Protein AF-0000000077902253 (afdb_homodimer)

Solvent-accessible surface area (backbone atoms only — not comparable to full-atom values): 32092 Å² total; per-residue (Å²): 114,58,27,34,33,48,29,25,23,52,36,40,54,42,47,52,27,43,75,71,74,54,65,62,51,59,62,57,64,92,60,26,66,28,50,55,33,36,57,68,27,35,41,45,30,43,27,40,21,25,55,42,64,90,81,60,78,57,87,83,65,44,51,45,60,49,32,41,37,20,48,37,50,52,52,51,50,37,67,73,37,63,76,51,28,37,68,36,82,42,38,68,36,54,55,52,29,53,74,68,67,18,24,26,38,31,39,24,35,35,23,45,45,39,39,69,73,36,68,38,38,47,53,50,44,42,73,75,36,41,41,32,36,14,54,18,34,80,47,70,52,64,25,24,28,10,11,51,41,82,89,48,71,74,65,59,68,68,22,66,57,16,67,80,50,25,60,35,76,52,25,53,54,46,52,54,52,27,57,74,72,29,27,34,48,23,51,32,37,30,2,55,30,22,46,52,47,46,65,71,66,50,91,62,52,39,32,27,34,47,30,39,38,22,88,66,4,62,25,37,66,26,38,44,68,67,51,40,34,53,38,34,75,49,64,18,40,34,6,46,36,52,42,20,58,45,43,26,68,50,95,42,60,90,68,26,52,23,45,42,60,47,48,26,52,41,51,51,49,44,31,72,63,37,33,66,67,22,33,28,31,2,48,33,42,56,67,55,78,80,78,44,71,64,65,35,52,45,43,53,66,55,39,53,52,28,29,44,73,70,66,46,47,73,69,53,48,46,29,28,30,25,50,30,47,49,54,50,45,51,71,51,70,114,58,25,34,31,51,29,25,24,52,37,41,54,42,49,51,28,43,76,70,74,54,66,61,51,58,62,59,61,95,60,26,65,28,51,53,33,35,58,68,28,35,41,44,30,41,27,40,21,26,56,42,66,91,81,59,77,57,86,87,66,43,51,45,59,50,33,39,35,21,48,37,49,52,51,51,49,37,66,72,36,63,76,52,27,38,67,38,82,43,38,65,37,53,55,51,29,52,73,68,68,18,26,25,38,30,39,25,34,36,22,44,46,38,38,69,73,36,67,37,38,47,54,50,43,41,73,75,34,39,41,33,36,14,53,18,35,81,47,68,52,64,26,22,27,8,12,51,42,82,89,48,71,74,70,55,72,68,22,64,57,16,67,80,49,25,60,35,75,53,26,54,55,48,52,54,50,28,55,74,72,28,29,34,48,24,51,35,37,30,2,56,30,22,46,50,48,46,65,74,65,49,90,61,52,37,30,26,34,48,30,37,39,20,88,66,4,61,26,37,65,27,38,45,70,68,52,39,34,51,37,34,74,51,64,17,39,33,7,45,36,54,42,20,56,45,43,26,68,50,95,42,60,90,67,27,51,24,43,41,60,48,50,26,51,43,49,51,48,44,31,71,62,36,32,68,67,23,34,28,30,2,46,33,42,56,68,55,76,81,78,46,70,62,67,34,52,46,43,52,64,56,40,53,51,27,29,43,71,70,67,45,48,73,68,51,49,45,28,27,29,25,50,28,47,50,52,51,44,51,70,52,70

Sequence (666 aa):
MKVFDLHCDTLSELRYAEKAGTPKSFAQNDLHIDLQKLKKGDYMLQCFAAFVNLGDKTPGADPLVTALEEIDVFKRIMEKYPEDIAPVYRPSDIRKNAAEGKISGMLTIEEGGCCKGSIGVLRRMYELGVRMMTLTWNHENELASPNVVPGGGHNIWPCAPNTETGLKEKGFEFLAEMERLHIIADVSHLSDKGFWDIVEHSTRPFAASHSNCRALAPHCRNLTDEMIRALANKGGLVGLNYCSGFLDNQPEEKLCRSTTALMAKHAAHFKQVGGIEIIGLGSDFDGIGGKLEMDDCSKLPLLADALRREGFTEDEVEAIFYRNARRFFEENLMKVFDLHCDTLSELRYAEKAGTPKSFAQNDLHIDLQKLKKGDYMLQCFAAFVNLGDKTPGADPLVTALEEIDVFKRIMEKYPEDIAPVYRPSDIRKNAAEGKISGMLTIEEGGCCKGSIGVLRRMYELGVRMMTLTWNHENELASPNVVPGGGHNIWPCAPNTETGLKEKGFEFLAEMERLHIIADVSHLSDKGFWDIVEHSTRPFAASHSNCRALAPHCRNLTDEMIRALANKGGLVGLNYCSGFLDNQPEEKLCRSTTALMAKHAAHFKQVGGIEIIGLGSDFDGIGGKLEMDDCSKLPLLADALRREGFTEDEVEAIFYRNARRFFEENL

InterPro domains:
  IPR008257 Peptidase M19 [PF01244] (1-331)
  IPR008257 Peptidase M19 [PS51365] (1-333)
  IPR008257 Peptidase M19 [PTHR10443] (2-331)
  IPR008257 Peptidase M19 [cd01301] (2-327)
  IPR032466 Metal-dependent hydrolase [SSF51556] (1-333)

Nearest PDB structures (foldseek):
  3ly0-assembly1_A  TM=8.873E-01  e=7.081E-28  Cereibacter sphaeroides 2.4.1
  3fdg-assembly1_A  TM=8.896E-01  e=1.299E-27  Cereibacter sphaeroides 2.4.1
  2rag-assembly1_A  TM=8.371E-01  e=1.553E-28  Caulobacter vibrioides CB15
  3fdg-assembly1_B  TM=8.701E-01  e=5.577E-27  Cereibacter sphaeroides 2.4.1
  3b40-assembly1_A  TM=8.472E-01  e=1.101E-23  Pseudomonas aeruginosa

Secondary structure (DSSP, 8-state):
--EEE--B-HHHHHHHHHHTT----SSS-SSS--HHHHHHTTEEEEEEEEE--TT--STT--HHHHHHHHHHHHHHHHHH-TTTEEE-SSHHHHHHHHHTTPEEEEEEEE-GGGGTT-HHHHHHHHHTTEEEEES-SSS--SSB-BSBPTTS----TTPPB--S--B-HHHHHHHHHHHHHTPEEE-TTB-HHHHHHHHHH-SS--EEEEE-BTTTS--TTSBPHHHHHHHHHTT-EEEEP--HHHH---SSGGG--B-HHHHHHHHHHHHHHH-GGGEEE---BTS--S-BSS-SGGGHHHHHHHHHHTT--HHHHHIIIIIHHHHHHHHH-/--EEE--B-HHHHHHHHHHTT----SSS-SSS--HHHHHHTTEEEEEEEEE--TT--STT--HHHHHHHHHHHHHHHHHH-TTTEEE-SSHHHHHHHHHTTPEEEEEEEE-GGGGTT-HHHHHHHHHTTEEEEES-SSS--SSB-BSBPTTS-S--TTPPB--S--B-HHHHHHHHHHHHHTPEEE-TTB-HHHHHHHHHH-SS--EEEEE-BTTTS--TTSBPHHHHHHHHHTT-EEEEP--HHHH---SSGGG--B-HHHHHHHHHHHHHHH-GGGEEE---BTS--S-BSS-SGGGHHHHHHHHHHTT--HHHHHIIIIIHHHHHHHHH-

Structure (mmCIF, N/CA/C/O backbone):
data_AF-0000000077902253-model_v1
#
loop_
_entity.id
_entity.type
_entity.pdbx_description
1 polymer 'Membrane dipeptidase (Peptidase family M19)'
#
loop_
_atom_site.group_PDB
_atom_site.id
_atom_site.type_symbol
_atom_site.label_atom_id
_atom_site.label_alt_id
_atom_site.label_comp_id
_atom_site.label_asym_id
_atom_site.label_entity_id
_atom_site.label_seq_id
_atom_site.pdbx_PDB_ins_code
_atom_site.Cartn_x
_atom_site.Cartn_y
_atom_site.Cartn_z
_atom_site.occupancy
_atom_site.B_iso_or_equiv
_atom_site.auth_seq_id
_atom_site.auth_comp_id
_atom_site.auth_asym_id
_atom_site.auth_atom_id
_atom_site.pdbx_PDB_model_num
ATOM 1 N N . MET A 1 1 ? 14.781 32.906 3.287 1 89.88 1 MET A N 1
ATOM 2 C CA . MET A 1 1 ? 14.703 32.156 4.527 1 89.88 1 MET A CA 1
ATOM 3 C C . MET A 1 1 ? 14.086 30.781 4.277 1 89.88 1 MET A C 1
ATOM 5 O O . MET A 1 1 ? 13.016 30.672 3.672 1 89.88 1 MET A O 1
ATOM 9 N N . LYS A 1 2 ? 14.766 29.719 4.742 1 96.62 2 LYS A N 1
ATOM 10 C CA . LYS A 1 2 ? 14.305 28.359 4.496 1 96.62 2 LYS A CA 1
ATOM 11 C C . LYS A 1 2 ? 13.008 28.078 5.258 1 96.62 2 LYS A C 1
ATOM 13 O O . LYS A 1 2 ? 12.781 28.641 6.332 1 96.62 2 LYS A O 1
ATOM 18 N N . VAL A 1 3 ? 12.234 27.25 4.645 1 98.62 3 VAL A N 1
ATOM 19 C CA . VAL A 1 3 ? 10.914 27 5.223 1 98.62 3 VAL A CA 1
ATOM 20 C C . VAL A 1 3 ? 10.695 25.5 5.367 1 98.62 3 VAL A C 1
ATOM 22 O O . VAL A 1 3 ? 10.969 24.734 4.438 1 98.62 3 VAL A O 1
ATOM 25 N N . PHE A 1 4 ? 10.289 25.047 6.562 1 98.81 4 PHE A N 1
ATOM 26 C CA . PHE A 1 4 ? 9.672 23.75 6.805 1 98.81 4 PHE A CA 1
ATOM 27 C C . PHE A 1 4 ? 8.18 23.906 7.09 1 98.81 4 PHE A C 1
ATOM 29 O O . PHE A 1 4 ? 7.793 24.672 7.969 1 98.81 4 PHE A O 1
ATOM 36 N N . ASP A 1 5 ? 7.352 23.328 6.305 1 98.88 5 ASP A N 1
ATOM 37 C CA . ASP A 1 5 ? 5.906 23.375 6.508 1 98.88 5 ASP A CA 1
ATOM 38 C C . ASP A 1 5 ? 5.352 21.984 6.809 1 98.88 5 ASP A C 1
ATOM 40 O O . ASP A 1 5 ? 5.438 21.078 5.977 1 98.88 5 ASP A O 1
ATOM 44 N N . LEU A 1 6 ? 4.66 21.828 7.93 1 98.94 6 LEU A N 1
ATOM 45 C CA . LEU A 1 6 ? 4.348 20.516 8.492 1 98.94 6 LEU A CA 1
ATOM 46 C C . LEU A 1 6 ? 3.059 19.969 7.902 1 98.94 6 LEU A C 1
ATOM 48 O O . LEU A 1 6 ? 2.699 18.812 8.148 1 98.94 6 LEU A O 1
ATOM 52 N N . HIS A 1 7 ? 2.361 20.812 7.066 1 98.94 7 HIS A N 1
ATOM 53 C CA . HIS A 1 7 ? 1.093 20.234 6.633 1 98.94 7 HIS A CA 1
ATOM 54 C C . HIS A 1 7 ? 0.529 20.984 5.434 1 98.94 7 HIS A C 1
ATOM 56 O O . HIS A 1 7 ? 0.522 22.219 5.414 1 98.94 7 HIS A O 1
ATOM 62 N N . CYS A 1 8 ? 0.117 20.297 4.508 1 98.88 8 CYS A N 1
ATOM 63 C CA . CYS A 1 8 ? -0.744 20.797 3.443 1 98.88 8 CYS A CA 1
ATOM 64 C C . CYS A 1 8 ? -1.639 19.688 2.895 1 98.88 8 CYS A C 1
ATOM 66 O O . CYS A 1 8 ? -1.392 18.516 3.137 1 98.88 8 CYS A O 1
ATOM 68 N N . ASP A 1 9 ? -2.646 20.094 2.207 1 98.88 9 ASP A N 1
ATOM 69 C CA . ASP A 1 9 ? -3.592 19.141 1.639 1 98.88 9 ASP A CA 1
ATOM 70 C C . ASP A 1 9 ? -3.568 19.188 0.112 1 98.88 9 ASP A C 1
ATOM 72 O O . ASP A 1 9 ? -4.605 19.016 -0.534 1 98.88 9 ASP A O 1
ATOM 76 N N . THR A 1 10 ? -2.451 19.438 -0.455 1 98.94 10 THR A N 1
ATOM 77 C CA . THR A 1 10 ? -2.303 19.609 -1.895 1 98.94 10 THR A CA 1
ATOM 78 C C . THR A 1 10 ? -2.57 18.297 -2.633 1 98.94 10 THR A C 1
ATOM 80 O O . THR A 1 10 ? -3.16 18.297 -3.715 1 98.94 10 THR A O 1
ATOM 83 N N . LEU A 1 11 ? -2.201 17.141 -2.109 1 98.94 11 LEU A N 1
ATOM 84 C CA . LEU A 1 11 ? -2.371 15.859 -2.775 1 98.94 11 LEU A CA 1
ATOM 85 C C . LEU A 1 11 ? -3.848 15.562 -3.025 1 98.94 11 LEU A C 1
ATOM 87 O O . LEU A 1 11 ? -4.215 15.086 -4.102 1 98.94 11 LEU A O 1
ATOM 91 N N . SER A 1 12 ? -4.691 15.859 -2.014 1 98.81 12 SER A N 1
ATOM 92 C CA . SER A 1 12 ? -6.117 15.594 -2.17 1 98.81 12 SER A CA 1
ATOM 93 C C . SER A 1 12 ? -6.734 16.484 -3.246 1 98.81 12 SER A C 1
ATOM 95 O O . SER A 1 12 ? -7.566 16.031 -4.031 1 98.81 12 SER A O 1
ATOM 97 N N . GLU A 1 13 ? -6.281 17.766 -3.285 1 98.75 13 GLU A N 1
ATOM 98 C CA . GLU A 1 13 ? -6.793 18.672 -4.305 1 98.75 13 GLU A CA 1
ATOM 99 C C . GLU A 1 13 ? -6.414 18.203 -5.707 1 98.75 13 GLU A C 1
ATOM 101 O O . GLU A 1 13 ? -7.227 18.281 -6.633 1 98.75 13 GLU A O 1
ATOM 106 N N . LEU A 1 14 ? -5.191 17.75 -5.844 1 98.88 14 LEU A N 1
ATOM 107 C CA . LEU A 1 14 ? -4.754 17.219 -7.133 1 98.88 14 LEU A CA 1
ATOM 108 C C . LEU A 1 14 ? -5.539 15.961 -7.5 1 98.88 14 LEU A C 1
ATOM 110 O O . LEU A 1 14 ? -5.941 15.797 -8.656 1 98.88 14 LEU A O 1
ATOM 114 N N . ARG A 1 15 ? -5.777 15.07 -6.57 1 98.62 15 ARG A N 1
ATOM 115 C CA . ARG A 1 15 ? -6.559 13.859 -6.812 1 98.62 15 ARG A CA 1
ATOM 116 C C . ARG A 1 15 ? -7.988 14.203 -7.219 1 98.62 15 ARG A C 1
ATOM 118 O O . ARG A 1 15 ? -8.531 13.617 -8.156 1 98.62 15 ARG A O 1
ATOM 125 N N . TYR A 1 16 ? -8.641 15.211 -6.5 1 97.88 16 TYR A N 1
ATOM 126 C CA . TYR A 1 16 ? -9.992 15.641 -6.844 1 97.88 16 TYR A CA 1
ATOM 127 C C . TYR A 1 16 ? -10.055 16.125 -8.289 1 97.88 16 TYR A C 1
ATOM 129 O O . TYR A 1 16 ? -10.984 15.781 -9.023 1 97.88 16 TYR A O 1
ATOM 137 N N . ALA A 1 17 ? -9.094 16.922 -8.641 1 98.44 17 ALA A N 1
ATOM 138 C CA . ALA A 1 17 ? -9.062 17.453 -10 1 98.44 17 ALA A CA 1
ATOM 139 C C . ALA A 1 17 ? -8.953 16.344 -11.039 1 98.44 17 ALA A C 1
ATOM 141 O O . ALA A 1 17 ? -9.641 16.375 -12.062 1 98.44 17 ALA A O 1
ATOM 142 N N . GLU A 1 18 ? -8.117 15.367 -10.797 1 97.62 18 GLU A N 1
ATOM 143 C CA . GLU A 1 18 ? -7.965 14.227 -11.695 1 97.62 18 GLU A CA 1
ATOM 144 C C . GLU A 1 18 ? -9.273 13.453 -11.836 1 97.62 18 GLU A C 1
ATOM 146 O O . GLU A 1 18 ? -9.68 13.109 -12.945 1 97.62 18 GLU A O 1
ATOM 151 N N . LYS A 1 19 ? -9.875 13.188 -10.734 1 95.75 19 LYS A N 1
ATOM 152 C CA . LYS A 1 19 ? -11.117 12.414 -10.719 1 95.75 19 LYS A CA 1
ATOM 153 C C . LYS A 1 19 ? -12.234 13.164 -11.445 1 95.75 19 LYS A C 1
ATOM 155 O O . LYS A 1 19 ? -13.109 12.539 -12.047 1 95.75 19 LYS A O 1
ATOM 160 N N . ALA A 1 20 ? -12.141 14.477 -11.422 1 96.38 20 ALA A N 1
ATOM 161 C CA . ALA A 1 20 ? -13.148 15.312 -12.062 1 96.38 20 ALA A CA 1
ATOM 162 C C . ALA A 1 20 ? -12.883 15.438 -13.562 1 96.38 20 ALA A C 1
ATOM 164 O O . ALA A 1 20 ? -13.68 16.031 -14.289 1 96.38 20 ALA A O 1
ATOM 165 N N . GLY A 1 21 ? -11.742 14.953 -14.062 1 96.75 21 GLY A N 1
ATOM 166 C CA . GLY A 1 21 ? -11.406 15.016 -15.477 1 96.75 21 GLY A CA 1
ATOM 167 C C . GLY A 1 21 ? -10.695 16.297 -15.875 1 96.75 21 GLY A C 1
ATOM 168 O O . GLY A 1 21 ? -10.57 16.609 -17.062 1 96.75 21 GLY A O 1
ATOM 169 N N . THR A 1 22 ? -10.273 17.062 -14.82 1 97.44 22 THR A N 1
ATOM 170 C CA . THR A 1 22 ? -9.555 18.312 -15.055 1 97.44 22 THR A CA 1
ATOM 171 C C . THR A 1 22 ? -8.25 18.344 -14.266 1 97.44 22 THR A C 1
ATOM 173 O O . THR A 1 22 ? -8.062 19.203 -13.398 1 97.44 22 THR A O 1
ATOM 176 N N . PRO A 1 23 ? -7.391 17.469 -14.633 1 97.19 23 PRO A N 1
ATOM 177 C CA . PRO A 1 23 ? -6.148 17.344 -13.859 1 97.19 23 PRO A CA 1
ATOM 178 C C . PRO A 1 23 ? -5.355 18.656 -13.812 1 97.19 23 PRO A C 1
ATOM 180 O O . PRO A 1 23 ? -5.32 19.391 -14.797 1 97.19 23 PRO A O 1
ATOM 183 N N . LYS A 1 24 ? -4.707 18.938 -12.633 1 98 24 LYS A N 1
ATOM 184 C CA . LYS A 1 24 ? -3.83 20.078 -12.406 1 98 24 LYS A CA 1
ATOM 185 C C . LYS A 1 24 ? -2.365 19.656 -12.383 1 98 24 LYS A C 1
ATOM 187 O O . LYS A 1 24 ? -2.031 18.578 -11.859 1 98 24 LYS A O 1
ATOM 192 N N . SER A 1 25 ? -1.57 20.516 -12.969 1 98.25 25 SER A N 1
ATOM 193 C CA . SER A 1 25 ? -0.135 20.25 -12.906 1 98.25 25 SER A CA 1
ATOM 194 C C . SER A 1 25 ? 0.454 20.703 -11.578 1 98.25 25 SER A C 1
ATOM 196 O O . SER A 1 25 ? 0.092 21.766 -11.062 1 98.25 25 SER A O 1
ATOM 198 N N . PHE A 1 26 ? 1.355 19.891 -11.023 1 98.81 26 PHE A N 1
ATOM 199 C CA . PHE A 1 26 ? 2.035 20.281 -9.797 1 98.81 26 PHE A CA 1
ATOM 200 C C . PHE A 1 26 ? 3.051 21.391 -10.07 1 98.81 26 PHE A C 1
ATOM 202 O O . PHE A 1 26 ? 3.408 22.156 -9.164 1 98.81 26 PHE A O 1
ATOM 209 N N . ALA A 1 27 ? 3.549 21.5 -11.258 1 98.69 27 ALA A N 1
ATOM 210 C CA . ALA A 1 27 ? 4.52 22.531 -11.617 1 98.69 27 ALA A CA 1
ATOM 211 C C . ALA A 1 27 ? 3.947 23.938 -11.383 1 98.69 27 ALA A C 1
ATOM 213 O O . ALA A 1 27 ? 4.629 24.812 -10.852 1 98.69 27 ALA A O 1
ATOM 214 N N . GLN A 1 28 ? 2.777 24.078 -11.883 1 98.38 28 GLN A N 1
ATOM 215 C CA . GLN A 1 28 ? 2.027 25.328 -11.734 1 98.38 28 GLN A CA 1
ATOM 216 C C . GLN A 1 28 ? 0.524 25.062 -11.727 1 98.38 28 GLN A C 1
ATOM 218 O O . GLN A 1 28 ? 0.019 24.281 -12.547 1 98.38 28 GLN A O 1
ATOM 223 N N . ASN A 1 29 ? -0.15 25.625 -10.812 1 98.56 29 ASN A N 1
ATOM 224 C CA . ASN A 1 29 ? -1.595 25.453 -10.695 1 98.56 29 ASN A CA 1
ATOM 225 C C . ASN A 1 29 ? -2.24 26.625 -9.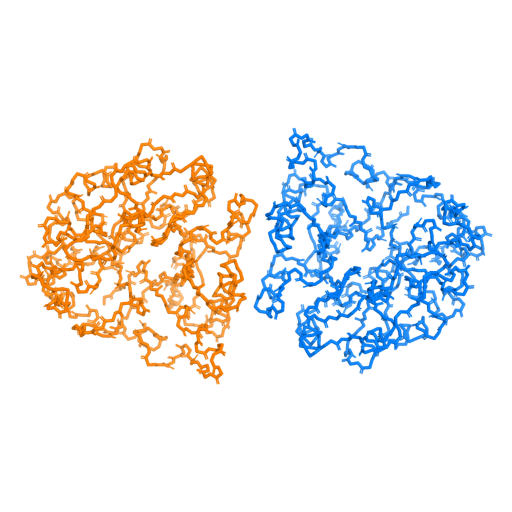953 1 98.56 29 ASN A C 1
ATOM 227 O O . ASN A 1 29 ? -1.601 27.656 -9.727 1 98.56 29 ASN A O 1
ATOM 231 N N . ASP A 1 30 ? -3.6 26.516 -9.57 1 98.06 30 ASP A N 1
ATOM 232 C CA . ASP A 1 30 ? -4.34 27.578 -8.922 1 98.06 30 ASP A CA 1
ATOM 233 C C . ASP A 1 30 ? -4.535 27.297 -7.434 1 98.06 30 ASP A C 1
ATOM 235 O O . ASP A 1 30 ? -5.414 27.875 -6.793 1 98.06 30 ASP A O 1
ATOM 239 N N . LEU A 1 31 ? -3.748 26.359 -6.918 1 98.62 31 LEU A N 1
ATOM 240 C CA . LEU A 1 31 ? -3.803 26.016 -5.5 1 98.62 31 LEU A CA 1
ATOM 241 C C . LEU A 1 31 ? -2.844 26.875 -4.695 1 98.62 31 LEU A C 1
ATOM 243 O O . LEU A 1 31 ? -2.189 27.766 -5.246 1 98.62 31 LEU A O 1
ATOM 247 N N . HIS A 1 32 ? -2.805 26.672 -3.363 1 98.81 32 HIS A N 1
ATOM 248 C CA . HIS A 1 32 ? -1.88 27.391 -2.504 1 98.81 32 HIS A CA 1
ATOM 249 C C . HIS A 1 32 ? -0.442 26.938 -2.73 1 98.81 32 HIS A C 1
ATOM 251 O O . HIS A 1 32 ? 0.499 27.703 -2.512 1 98.81 32 HIS A O 1
ATOM 257 N N . ILE A 1 33 ? -0.297 25.703 -3.154 1 98.81 33 ILE A N 1
ATOM 258 C CA . ILE A 1 33 ? 1.032 25.109 -3.295 1 98.81 33 ILE A CA 1
ATOM 259 C C . ILE A 1 33 ? 1.198 24.547 -4.699 1 98.81 33 ILE A C 1
ATOM 261 O O . ILE A 1 33 ? 0.302 23.859 -5.211 1 98.81 33 ILE A O 1
ATOM 265 N N . ASP A 1 34 ? 2.205 24.844 -5.352 1 98.81 34 ASP A N 1
ATOM 266 C CA . ASP A 1 34 ? 2.783 24.156 -6.504 1 98.81 34 ASP A CA 1
ATOM 267 C C . ASP A 1 34 ? 4.305 24.266 -6.5 1 98.81 34 ASP A C 1
ATOM 269 O O . ASP A 1 34 ? 4.891 24.812 -5.566 1 98.81 34 ASP A O 1
ATOM 273 N N . LEU A 1 35 ? 4.938 23.672 -7.41 1 98.88 35 LEU A N 1
ATOM 274 C CA . LEU A 1 35 ? 6.395 23.578 -7.395 1 98.88 35 LEU A CA 1
ATOM 275 C C . LEU A 1 35 ? 7.023 24.969 -7.516 1 98.88 35 LEU A C 1
ATOM 277 O O . LEU A 1 35 ? 7.977 25.281 -6.801 1 98.88 35 LEU A O 1
ATOM 281 N N . GLN A 1 36 ? 6.508 25.797 -8.391 1 98.69 36 GLN A N 1
ATOM 282 C CA . GLN A 1 36 ? 7.031 27.156 -8.586 1 98.69 36 GLN A CA 1
ATOM 283 C C . GLN A 1 36 ? 6.879 27.984 -7.32 1 98.69 36 GLN A C 1
ATOM 285 O O . GLN A 1 36 ? 7.797 28.719 -6.938 1 98.69 36 GLN A O 1
ATOM 290 N N . LYS A 1 37 ? 5.758 27.906 -6.719 1 98.81 37 LYS A N 1
ATOM 291 C CA . LYS A 1 37 ? 5.496 28.656 -5.492 1 98.81 37 LYS A CA 1
ATOM 292 C C . LYS A 1 37 ? 6.383 28.172 -4.352 1 98.81 37 LYS A C 1
ATOM 294 O O . LYS A 1 37 ? 6.855 28.969 -3.543 1 98.81 37 LYS A O 1
ATOM 299 N N . LEU A 1 38 ? 6.609 26.859 -4.242 1 98.88 38 LEU A N 1
ATOM 300 C CA . LEU A 1 38 ? 7.512 26.312 -3.234 1 98.88 38 LEU A CA 1
ATOM 301 C C . LEU A 1 38 ? 8.914 26.875 -3.398 1 98.88 38 LEU A C 1
ATOM 303 O O . LEU A 1 38 ? 9.555 27.266 -2.414 1 98.88 38 LEU A O 1
ATOM 307 N N . LYS A 1 3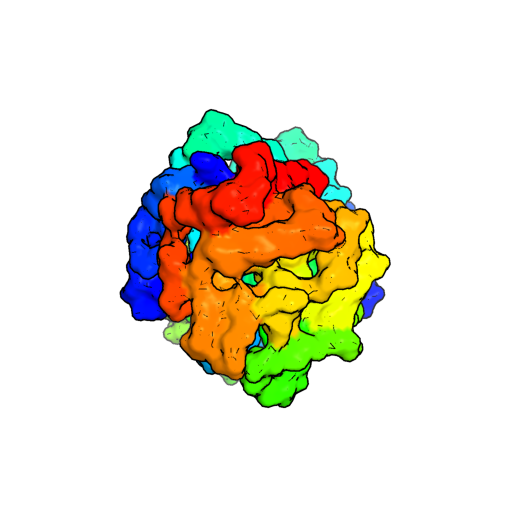9 ? 9.359 26.906 -4.633 1 98.5 39 LYS A N 1
ATOM 308 C CA . LYS A 1 39 ? 10.68 27.453 -4.918 1 98.5 39 LYS A CA 1
ATOM 309 C C . LYS A 1 39 ? 10.75 28.938 -4.566 1 98.5 39 LYS A C 1
ATOM 311 O O . LYS A 1 39 ? 11.695 29.375 -3.908 1 98.5 39 LYS A O 1
ATOM 316 N N . LYS A 1 40 ? 9.727 29.641 -4.992 1 98.06 40 LYS A N 1
ATOM 317 C CA . LYS A 1 40 ? 9.672 31.062 -4.719 1 98.06 40 LYS A CA 1
ATOM 318 C C . LYS A 1 40 ? 9.641 31.344 -3.217 1 98.06 40 LYS A C 1
ATOM 320 O O . LYS A 1 40 ? 10.211 32.344 -2.752 1 98.06 40 LYS A O 1
ATOM 325 N N . GLY A 1 41 ? 9.039 30.484 -2.492 1 97.88 41 GLY A N 1
ATOM 326 C CA . GLY A 1 41 ? 8.922 30.625 -1.051 1 97.88 41 GLY A CA 1
ATOM 327 C C . GLY A 1 41 ? 10.125 30.109 -0.297 1 97.88 41 GLY A C 1
ATOM 328 O O . GLY A 1 41 ? 10.164 30.156 0.935 1 97.88 41 GLY A O 1
ATOM 329 N N . ASP A 1 42 ? 11.078 29.547 -0.988 1 97.88 42 ASP A N 1
ATOM 330 C CA . ASP A 1 42 ? 12.344 29.047 -0.458 1 97.88 42 ASP A CA 1
ATOM 331 C C . ASP A 1 42 ? 12.117 27.859 0.482 1 97.88 42 ASP A C 1
ATOM 333 O O . ASP A 1 42 ? 12.75 27.766 1.53 1 97.88 42 ASP A O 1
ATOM 337 N N . TYR A 1 43 ? 11.195 27.016 0.132 1 98.69 43 TYR A N 1
ATOM 338 C CA . TYR A 1 43 ? 10.898 25.828 0.928 1 98.69 43 TYR A CA 1
ATOM 339 C C . TYR A 1 43 ? 12.062 24.844 0.912 1 98.69 43 TYR A C 1
ATOM 341 O O . TYR A 1 43 ? 12.641 24.578 -0.143 1 98.69 43 TYR A O 1
ATOM 349 N N . MET A 1 44 ? 12.398 24.391 2.076 1 98.62 44 MET A N 1
ATOM 350 C CA . MET A 1 44 ? 13.344 23.297 2.217 1 98.62 44 MET A CA 1
ATOM 351 C C . MET A 1 44 ? 12.617 21.969 2.391 1 98.62 44 MET A C 1
ATOM 353 O O . MET A 1 44 ? 13.125 20.922 1.983 1 98.62 44 MET A O 1
ATOM 357 N N . LEU A 1 45 ? 11.445 21.984 3.037 1 98.88 45 LEU A N 1
ATOM 358 C CA . LEU A 1 45 ? 10.664 20.766 3.242 1 98.88 45 LEU A CA 1
ATOM 359 C C . LEU A 1 45 ? 9.18 21.078 3.316 1 98.88 45 LEU A C 1
ATOM 361 O O . LEU A 1 45 ? 8.773 22.047 3.979 1 98.88 45 LEU A O 1
ATOM 365 N N . GLN A 1 46 ? 8.375 20.359 2.635 1 98.94 46 GLN A N 1
ATOM 366 C CA . GLN A 1 46 ? 6.918 20.391 2.721 1 98.94 46 GLN A CA 1
ATOM 367 C C . GLN A 1 46 ? 6.371 19 3.086 1 98.94 46 GLN A C 1
ATOM 369 O O . GLN A 1 46 ? 6.668 18.016 2.412 1 98.94 46 GLN A O 1
ATOM 374 N N . CYS A 1 47 ? 5.629 18.891 4.215 1 98.94 47 CYS A N 1
ATOM 375 C CA . CYS A 1 47 ? 4.855 17.688 4.508 1 98.94 47 CYS A CA 1
ATOM 376 C C . CYS A 1 47 ? 3.557 17.672 3.711 1 98.94 47 CYS A C 1
ATOM 378 O O . CYS A 1 47 ? 2.73 18.578 3.838 1 98.94 47 CYS A O 1
ATOM 380 N N . PHE A 1 48 ? 3.416 16.688 2.873 1 99 48 PHE A N 1
ATOM 381 C CA . PHE A 1 48 ? 2.211 16.484 2.078 1 99 48 PHE A CA 1
ATOM 382 C C . PHE A 1 48 ? 1.306 15.445 2.725 1 99 48 PHE A C 1
ATOM 384 O O . PHE A 1 48 ? 1.664 14.273 2.807 1 99 48 PHE A O 1
ATOM 391 N N . ALA A 1 49 ? 0.118 15.883 3.111 1 98.94 49 ALA A N 1
ATOM 392 C CA . ALA A 1 49 ? -0.807 14.945 3.754 1 98.94 49 ALA A CA 1
ATOM 393 C C . ALA A 1 49 ? -1.672 14.234 2.719 1 98.94 49 ALA A C 1
ATOM 395 O O . ALA A 1 49 ? -2.277 14.875 1.856 1 98.94 49 ALA A O 1
ATOM 396 N N . ALA A 1 50 ? -1.678 12.922 2.732 1 98.94 50 ALA A N 1
ATOM 397 C CA . ALA A 1 50 ? -2.82 12.211 2.166 1 98.94 50 ALA A CA 1
ATOM 398 C C . ALA A 1 50 ? -4.055 12.367 3.051 1 98.94 50 ALA A C 1
ATOM 400 O O . ALA A 1 50 ? -4.16 11.719 4.098 1 98.94 50 ALA A O 1
ATOM 401 N N . PHE A 1 51 ? -4.949 13.188 2.588 1 98.88 51 PHE A N 1
ATOM 402 C CA . PHE A 1 51 ? -6.109 13.578 3.381 1 98.88 51 PHE A CA 1
ATOM 403 C C . PHE A 1 51 ? -7.305 12.688 3.064 1 98.88 51 PHE A C 1
ATOM 405 O O . PHE A 1 51 ? -7.695 12.547 1.903 1 98.88 51 PHE A O 1
ATOM 412 N N . VAL A 1 52 ? -7.891 12.117 4.125 1 98.69 52 VAL A N 1
ATOM 413 C CA . VAL A 1 52 ? -9.039 11.234 3.969 1 98.69 52 VAL A CA 1
ATOM 414 C C . VAL A 1 52 ? -10.211 11.75 4.805 1 98.69 52 VAL A C 1
ATOM 416 O O . VAL A 1 52 ? -10.047 12.039 5.992 1 98.69 52 VAL A O 1
ATOM 419 N N . ASN A 1 53 ? -11.344 11.969 4.227 1 98.06 53 ASN A N 1
ATOM 420 C CA . ASN A 1 53 ? -12.594 12.328 4.887 1 98.06 53 ASN A CA 1
ATOM 421 C C . ASN A 1 53 ? -13.516 11.125 5.039 1 98.06 53 ASN A C 1
ATOM 423 O O . ASN A 1 53 ? -14.141 10.688 4.074 1 98.06 53 ASN A O 1
ATOM 427 N N . LEU A 1 54 ? -13.688 10.594 6.223 1 97.12 54 LEU A N 1
ATOM 428 C CA . LEU A 1 54 ? -14.523 9.422 6.453 1 97.12 54 LEU A CA 1
ATOM 429 C C . LEU A 1 54 ? -16 9.758 6.254 1 97.12 54 LEU A C 1
ATOM 431 O O . LEU A 1 54 ? -16.828 8.859 6.141 1 97.12 54 LEU A O 1
ATOM 435 N N . GLY A 1 55 ? -16.328 11.055 6.223 1 95.19 55 GLY A N 1
ATOM 436 C CA . GLY A 1 55 ? -17.703 11.492 5.98 1 95.19 55 GLY A CA 1
ATOM 437 C C . GLY A 1 55 ? -18.016 11.672 4.508 1 95.19 55 GLY A C 1
ATOM 438 O O . GLY A 1 55 ? -19.078 12.18 4.156 1 95.19 55 GLY A O 1
ATOM 439 N N . ASP A 1 56 ? -17.031 11.305 3.615 1 95.5 56 ASP A N 1
ATOM 440 C CA . ASP A 1 56 ? -17.266 11.414 2.178 1 95.5 56 ASP A CA 1
ATOM 441 C C . ASP A 1 56 ? -18.469 10.578 1.748 1 95.5 56 ASP A C 1
ATOM 443 O O . ASP A 1 56 ? -18.484 9.359 1.937 1 95.5 56 ASP A O 1
ATOM 447 N N . LYS A 1 57 ? -19.422 11.141 1.14 1 93.31 57 LYS A N 1
ATOM 448 C CA . LYS A 1 57 ? -20.672 10.477 0.792 1 93.31 57 LYS A CA 1
ATOM 449 C C . LYS A 1 57 ? -20.672 10.031 -0.669 1 93.31 57 LYS A C 1
ATOM 451 O O . LYS A 1 57 ? -21.656 9.469 -1.153 1 93.31 57 LYS A O 1
ATOM 456 N N . THR A 1 58 ? -19.578 10.359 -1.377 1 93.5 58 THR A N 1
ATOM 457 C CA . THR A 1 58 ? -19.484 9.906 -2.76 1 93.5 58 THR A CA 1
ATOM 458 C C . THR A 1 58 ? -19.641 8.391 -2.844 1 93.5 58 THR A C 1
ATOM 460 O O . THR A 1 58 ? -19 7.648 -2.1 1 93.5 58 THR A O 1
ATOM 463 N N . PRO A 1 59 ? -20.578 7.953 -3.707 1 91.62 59 PRO A N 1
ATOM 464 C CA . PRO A 1 59 ? -20.75 6.504 -3.85 1 91.62 59 PRO A CA 1
ATOM 465 C C . PRO A 1 59 ? -19.453 5.785 -4.199 1 91.62 59 PRO A C 1
ATOM 467 O O . PRO A 1 59 ? -18.734 6.211 -5.102 1 91.62 59 PRO A O 1
ATOM 470 N N . GLY A 1 60 ? -19.172 4.785 -3.447 1 90 60 GLY A N 1
ATOM 471 C CA . GLY A 1 60 ? -18 3.982 -3.732 1 90 60 GLY A CA 1
ATOM 472 C C . GLY A 1 60 ? -16.734 4.512 -3.07 1 90 60 GLY A C 1
ATOM 473 O O . GLY A 1 60 ? -15.656 3.941 -3.236 1 90 60 GLY A O 1
ATOM 474 N N . ALA A 1 61 ? -16.953 5.641 -2.381 1 94 61 ALA A N 1
ATOM 475 C CA . ALA A 1 61 ? -15.797 6.188 -1.675 1 94 61 ALA A CA 1
ATOM 476 C C . ALA A 1 61 ? -15.219 5.164 -0.697 1 94 61 ALA A C 1
ATOM 478 O O . ALA A 1 61 ? -15.969 4.508 0.032 1 94 61 ALA A O 1
ATOM 479 N N . ASP A 1 62 ? -13.977 4.922 -0.763 1 97.81 62 ASP A N 1
ATOM 480 C CA . ASP A 1 62 ? -13.219 4.035 0.116 1 97.81 62 ASP A CA 1
ATOM 481 C C . ASP A 1 62 ? -12 4.742 0.7 1 97.81 62 ASP A C 1
ATOM 483 O O . ASP A 1 62 ? -11.094 5.137 -0.037 1 97.81 62 ASP A O 1
ATOM 487 N N . PRO A 1 63 ? -11.969 4.883 2.043 1 98.56 63 PRO A N 1
ATOM 488 C CA . PRO A 1 63 ? -10.906 5.676 2.668 1 98.56 63 PRO A CA 1
ATOM 489 C C . PRO A 1 63 ? -9.508 5.141 2.363 1 98.56 63 PRO A C 1
ATOM 491 O O . PRO A 1 63 ? -8.562 5.918 2.229 1 98.56 63 PRO A O 1
ATOM 494 N N . LEU A 1 64 ? -9.391 3.846 2.291 1 98.88 64 LEU A N 1
ATOM 495 C CA . LEU A 1 64 ? -8.086 3.264 2.014 1 98.88 64 LEU A CA 1
ATOM 496 C C . LEU A 1 64 ? -7.676 3.502 0.562 1 98.88 64 LEU A C 1
ATOM 498 O O . LEU A 1 64 ? -6.523 3.828 0.282 1 98.88 64 LEU A O 1
ATOM 502 N N . VAL A 1 65 ? -8.586 3.34 -0.413 1 98.81 65 VAL A N 1
ATOM 503 C CA . VAL A 1 65 ? -8.312 3.645 -1.813 1 98.81 65 VAL A CA 1
ATOM 504 C C . VAL A 1 65 ? -7.918 5.113 -1.956 1 98.81 65 VAL A C 1
ATOM 506 O O . VAL A 1 65 ? -6.953 5.438 -2.652 1 98.81 65 VAL A O 1
ATOM 509 N N . THR A 1 66 ? -8.648 5.969 -1.246 1 98.88 66 THR A N 1
ATOM 510 C CA . THR A 1 66 ? -8.375 7.398 -1.285 1 98.88 66 THR A CA 1
ATOM 511 C C . THR A 1 66 ? -6.941 7.691 -0.848 1 98.88 66 THR A C 1
ATOM 513 O O . THR A 1 66 ? -6.203 8.391 -1.545 1 98.88 66 THR A O 1
ATOM 516 N N . ALA A 1 67 ? -6.547 7.141 0.274 1 98.94 67 ALA A N 1
ATOM 517 C CA . ALA A 1 67 ? -5.199 7.359 0.787 1 98.94 67 ALA A CA 1
ATOM 518 C C . ALA A 1 67 ? -4.148 6.867 -0.207 1 98.94 67 ALA A C 1
ATOM 520 O O . ALA A 1 67 ? -3.191 7.586 -0.512 1 98.94 67 ALA A O 1
ATOM 521 N N . LEU A 1 68 ? -4.355 5.695 -0.75 1 98.94 68 LEU A N 1
ATOM 522 C CA . LEU A 1 68 ? -3.375 5.098 -1.648 1 98.94 68 LEU A CA 1
ATOM 523 C C . LEU A 1 68 ? -3.299 5.871 -2.961 1 98.94 68 LEU A C 1
ATOM 525 O O . LEU A 1 68 ? -2.227 5.973 -3.564 1 98.94 68 LEU A O 1
ATOM 529 N N . GLU A 1 69 ? -4.414 6.379 -3.441 1 98.94 69 GLU A N 1
ATOM 530 C CA . GLU A 1 69 ? -4.398 7.188 -4.656 1 98.94 69 GLU A CA 1
ATOM 531 C C . GLU A 1 69 ? -3.66 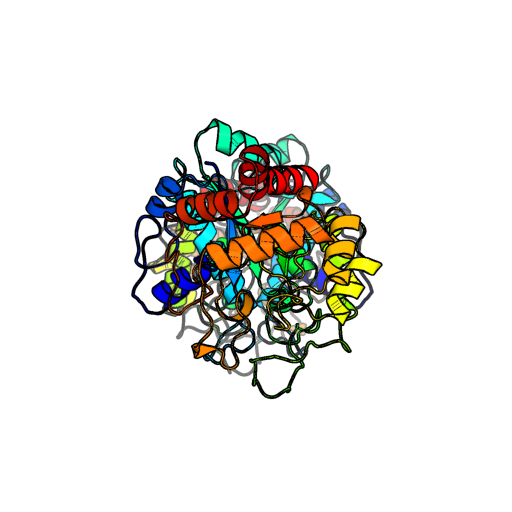8.508 -4.434 1 98.94 69 GLU A C 1
ATOM 533 O O . GLU A 1 69 ? -2.975 9 -5.332 1 98.94 69 GLU A O 1
ATOM 538 N N . GLU A 1 70 ? -3.795 9.062 -3.242 1 98.94 70 GLU A N 1
ATOM 539 C CA . GLU A 1 70 ? -3.068 10.297 -2.943 1 98.94 70 GLU A CA 1
ATOM 540 C C . GLU A 1 70 ? -1.578 10.023 -2.756 1 98.94 70 GLU A C 1
ATOM 542 O O . GLU A 1 70 ? -0.739 10.836 -3.15 1 98.94 70 GLU A O 1
ATOM 547 N N . ILE A 1 71 ? -1.238 8.922 -2.178 1 98.94 71 ILE A N 1
ATOM 548 C CA . ILE A 1 71 ? 0.156 8.492 -2.123 1 98.94 71 ILE A CA 1
ATOM 549 C C . ILE A 1 71 ? 0.703 8.328 -3.539 1 98.94 71 ILE A C 1
ATOM 551 O O . ILE A 1 71 ? 1.838 8.727 -3.82 1 98.94 71 ILE A O 1
ATOM 555 N N . ASP A 1 72 ? -0.125 7.789 -4.441 1 98.94 72 ASP A N 1
ATOM 556 C CA . ASP A 1 72 ? 0.263 7.645 -5.84 1 98.94 72 ASP A CA 1
ATOM 557 C C . ASP A 1 72 ? 0.555 9 -6.473 1 98.94 72 ASP A C 1
ATOM 559 O O . ASP A 1 72 ? 1.512 9.148 -7.234 1 98.94 72 ASP A O 1
ATOM 563 N N . VAL A 1 73 ? -0.271 9.992 -6.172 1 98.94 73 VAL A N 1
ATOM 564 C CA . VAL A 1 73 ? -0.044 11.352 -6.656 1 98.94 73 VAL A CA 1
ATOM 565 C C . VAL A 1 73 ? 1.312 11.852 -6.168 1 98.94 73 VAL A C 1
ATOM 567 O O . VAL A 1 73 ? 2.1 12.391 -6.949 1 98.94 73 VAL A O 1
ATOM 570 N N . PHE A 1 74 ? 1.6 11.664 -4.918 1 98.94 74 PHE A N 1
ATOM 571 C CA . PHE A 1 74 ? 2.863 12.07 -4.32 1 98.94 74 PHE A CA 1
ATOM 572 C C . PHE A 1 74 ? 4.043 11.438 -5.047 1 98.94 74 PHE A C 1
ATOM 574 O O . PHE A 1 74 ? 4.984 12.125 -5.434 1 98.94 74 PHE A O 1
ATOM 581 N N . LYS A 1 75 ? 3.918 10.133 -5.234 1 98.81 75 LYS A N 1
ATOM 582 C CA . LYS A 1 75 ? 4.996 9.398 -5.887 1 98.81 75 LYS A CA 1
ATOM 583 C C . LYS A 1 75 ? 5.211 9.891 -7.316 1 98.81 75 LYS A C 1
ATOM 585 O O . LYS A 1 75 ? 6.352 10.023 -7.766 1 98.81 75 LYS A O 1
ATOM 590 N N . ARG A 1 76 ? 4.168 10.141 -8.023 1 98.69 76 ARG A N 1
ATOM 591 C CA . ARG A 1 76 ? 4.273 10.625 -9.398 1 98.69 76 ARG A CA 1
ATOM 592 C C . ARG A 1 76 ? 4.918 12.008 -9.445 1 98.69 76 ARG A C 1
ATOM 594 O O . ARG A 1 76 ? 5.684 12.305 -10.359 1 98.69 76 ARG A O 1
ATOM 601 N N . ILE A 1 77 ? 4.68 12.812 -8.43 1 98.88 77 ILE A N 1
ATOM 602 C CA . ILE A 1 77 ? 5.305 14.133 -8.344 1 98.88 77 ILE A CA 1
ATOM 603 C C . ILE A 1 77 ? 6.809 13.977 -8.148 1 98.88 77 ILE A C 1
ATOM 605 O O . ILE A 1 77 ? 7.602 14.617 -8.852 1 98.88 77 ILE A O 1
ATOM 609 N N . MET A 1 78 ? 7.246 13.133 -7.203 1 98.81 78 MET A N 1
ATOM 610 C CA . MET A 1 78 ? 8.664 12.914 -6.941 1 98.81 78 MET A CA 1
ATOM 611 C C . MET A 1 78 ? 9.383 12.406 -8.188 1 98.81 78 MET A C 1
ATOM 613 O O . MET A 1 78 ? 10.523 12.781 -8.453 1 98.81 78 MET A O 1
ATOM 617 N N . GLU A 1 79 ? 8.688 11.586 -8.945 1 98.44 79 GLU A N 1
ATOM 618 C CA . GLU A 1 79 ? 9.266 10.992 -10.148 1 98.44 79 GLU A CA 1
ATOM 619 C C . GLU A 1 79 ? 9.359 12.016 -11.273 1 98.44 79 GLU A C 1
ATOM 621 O O . GLU A 1 79 ? 10.312 11.992 -12.062 1 98.44 79 GLU A O 1
ATOM 626 N N . LYS A 1 80 ? 8.375 12.82 -11.367 1 98.56 80 LYS A N 1
ATOM 627 C CA . LYS A 1 80 ? 8.266 13.75 -12.492 1 98.56 80 LYS A CA 1
ATOM 628 C C . LYS A 1 80 ? 9.258 14.898 -12.352 1 98.56 80 LYS A C 1
ATOM 630 O O . LYS A 1 80 ? 9.75 15.43 -13.352 1 98.56 80 LYS A O 1
ATOM 635 N N . TYR A 1 81 ? 9.594 15.312 -11.125 1 98.69 81 TYR A N 1
ATOM 636 C CA . TYR A 1 81 ? 10.438 16.484 -10.906 1 98.69 81 TYR A CA 1
ATOM 637 C C . TYR A 1 81 ? 11.641 16.125 -10.031 1 98.69 81 TYR A C 1
ATOM 639 O O . TYR A 1 81 ? 11.906 16.797 -9.031 1 98.69 81 TYR A O 1
ATOM 647 N N . PRO A 1 82 ? 12.477 15.18 -10.438 1 98.38 82 PRO A N 1
ATOM 648 C CA . PRO A 1 82 ? 13.547 14.641 -9.594 1 98.38 82 PRO A CA 1
ATOM 649 C C . PRO A 1 82 ? 14.656 15.656 -9.336 1 98.38 82 PRO A C 1
ATOM 651 O O . PRO A 1 82 ? 15.438 15.492 -8.391 1 98.38 82 PRO A O 1
ATOM 654 N N . GLU A 1 83 ? 14.727 16.719 -10.109 1 98.56 83 GLU A N 1
ATOM 655 C CA . GLU A 1 83 ? 15.773 17.719 -9.914 1 98.56 83 GLU A CA 1
ATOM 656 C C . GLU A 1 83 ? 15.32 18.797 -8.945 1 98.56 83 GLU A C 1
ATOM 658 O O . GLU A 1 83 ? 16.141 19.609 -8.477 1 98.56 83 GLU A O 1
ATOM 663 N N . ASP A 1 84 ? 14.023 18.828 -8.633 1 98.88 84 ASP A N 1
ATOM 664 C CA . ASP A 1 84 ? 13.477 19.953 -7.871 1 98.88 84 ASP A CA 1
ATOM 665 C C . ASP A 1 84 ? 13.016 19.5 -6.488 1 98.88 84 ASP A C 1
ATOM 667 O O . ASP A 1 84 ? 13.094 20.266 -5.523 1 98.88 84 ASP A O 1
ATOM 671 N N . ILE A 1 85 ? 12.477 18.312 -6.398 1 98.94 85 ILE A N 1
ATOM 672 C CA . ILE A 1 85 ? 11.891 17.812 -5.16 1 98.94 85 ILE A CA 1
ATOM 673 C C . ILE A 1 85 ? 12.156 16.312 -5.023 1 98.94 85 ILE A C 1
ATOM 675 O O . ILE A 1 85 ? 12.172 15.594 -6.02 1 98.94 85 ILE A O 1
ATOM 679 N N . ALA A 1 86 ? 12.414 15.844 -3.824 1 98.88 86 ALA A N 1
ATOM 680 C CA . ALA A 1 86 ? 12.711 14.438 -3.559 1 98.88 86 ALA A CA 1
ATOM 681 C C . ALA A 1 86 ? 12.117 13.992 -2.223 1 98.88 86 ALA A C 1
ATOM 683 O O . ALA A 1 86 ? 11.969 14.805 -1.306 1 98.88 86 ALA A O 1
ATOM 684 N N . PRO A 1 87 ? 11.797 12.781 -2.09 1 98.81 87 PRO A N 1
ATOM 685 C CA . PRO A 1 87 ? 11.133 12.297 -0.88 1 98.81 87 PRO A CA 1
ATOM 686 C C . PRO A 1 87 ? 12.078 12.18 0.311 1 98.81 87 PRO A C 1
ATOM 688 O O . PRO A 1 87 ? 13.297 12.156 0.134 1 98.81 87 PRO A O 1
ATOM 691 N N . VAL A 1 88 ? 11.539 12.172 1.508 1 98.81 88 VAL A N 1
ATOM 692 C CA . VAL A 1 88 ? 12.242 11.938 2.766 1 98.81 88 VAL A CA 1
ATOM 693 C C . VAL A 1 88 ? 11.734 10.641 3.4 1 98.81 88 VAL A C 1
ATOM 695 O O . VAL A 1 88 ? 10.539 10.492 3.648 1 98.81 88 VAL A O 1
ATOM 698 N N . TYR A 1 89 ? 12.672 9.719 3.697 1 98.25 89 TYR A N 1
ATOM 699 C CA . TYR A 1 89 ? 12.352 8.469 4.379 1 98.25 89 TYR A CA 1
ATOM 700 C C . TYR A 1 89 ? 13.117 8.344 5.684 1 98.25 89 TYR A C 1
ATOM 702 O O . TYR A 1 89 ? 12.695 7.629 6.598 1 98.25 89 TYR A O 1
ATOM 710 N N . ARG A 1 90 ? 14.289 8.969 5.742 1 97.88 90 ARG A N 1
ATOM 711 C CA . ARG A 1 90 ? 15.172 8.977 6.906 1 97.88 90 ARG A CA 1
ATOM 712 C C . ARG A 1 90 ? 15.836 10.336 7.082 1 97.88 90 ARG A C 1
ATOM 714 O O . ARG A 1 90 ? 15.828 11.164 6.172 1 97.88 90 ARG A O 1
ATOM 721 N N . PRO A 1 91 ? 16.359 10.547 8.234 1 97.81 91 PRO A N 1
ATOM 722 C CA . PRO A 1 91 ? 16.953 11.867 8.508 1 97.81 91 PRO A CA 1
ATOM 723 C C . PRO A 1 91 ? 17.984 12.273 7.473 1 97.81 91 PRO A C 1
ATOM 725 O O . PRO A 1 91 ? 18.031 13.438 7.062 1 97.81 91 PRO A O 1
ATOM 728 N N . SER A 1 92 ? 18.812 11.398 6.984 1 98.5 92 SER A N 1
ATOM 729 C CA . SER A 1 92 ? 19.891 11.719 6.051 1 98.5 92 SER A CA 1
ATOM 730 C C . SER A 1 92 ? 19.344 12.242 4.73 1 98.5 92 SER A C 1
ATOM 732 O O . SER A 1 92 ? 20.031 12.969 4.012 1 98.5 92 SER A O 1
ATOM 734 N N . ASP A 1 93 ? 18.109 11.891 4.43 1 98.75 93 ASP A N 1
ATOM 735 C CA . ASP A 1 93 ? 17.516 12.359 3.189 1 98.75 93 ASP A CA 1
ATOM 736 C C . ASP A 1 93 ? 17.312 13.875 3.209 1 98.75 93 ASP A C 1
ATOM 738 O O . ASP A 1 93 ? 17.453 14.539 2.178 1 98.75 93 ASP A O 1
ATOM 742 N N . ILE A 1 94 ? 16.969 14.414 4.375 1 98.5 94 ILE A N 1
ATOM 743 C CA . ILE A 1 94 ? 16.781 15.852 4.504 1 98.5 94 ILE A CA 1
ATOM 744 C C . ILE A 1 94 ? 18.078 16.578 4.172 1 98.5 94 ILE A C 1
ATOM 746 O O . ILE A 1 94 ? 18.078 17.531 3.393 1 98.5 94 ILE A O 1
ATOM 750 N N . ARG A 1 95 ? 19.188 16.094 4.672 1 97.94 95 ARG A N 1
ATOM 751 C CA . ARG A 1 95 ? 20.484 16.719 4.449 1 97.94 95 ARG A CA 1
ATOM 752 C C . ARG A 1 95 ? 20.922 16.562 2.996 1 97.94 95 ARG A C 1
ATOM 754 O O . ARG A 1 95 ? 21.422 17.516 2.389 1 97.94 95 ARG A O 1
ATOM 761 N N . LYS A 1 96 ? 20.75 15.375 2.498 1 98.62 96 LYS A N 1
ATOM 762 C CA . LYS A 1 96 ? 21.141 15.094 1.116 1 98.62 96 LYS A CA 1
ATOM 763 C C . LYS A 1 96 ? 20.359 15.977 0.143 1 98.62 96 LYS A C 1
ATOM 765 O O . LYS A 1 96 ? 20.953 16.578 -0.759 1 98.62 96 LYS A O 1
ATOM 770 N N . ASN A 1 97 ? 19.016 16.047 0.354 1 98.75 97 ASN A N 1
ATOM 771 C CA . ASN A 1 97 ? 18.188 16.875 -0.519 1 98.75 97 ASN A CA 1
ATOM 772 C C . ASN A 1 97 ? 18.594 18.344 -0.456 1 98.75 97 ASN A C 1
ATOM 774 O O . ASN A 1 97 ? 18.703 19 -1.488 1 98.75 97 ASN A O 1
ATOM 778 N N . ALA A 1 98 ? 18.875 18.797 0.715 1 97.75 98 ALA A N 1
ATOM 779 C CA . ALA A 1 98 ? 19.312 20.188 0.889 1 97.75 98 ALA A CA 1
ATOM 780 C C . ALA A 1 98 ? 20.641 20.438 0.165 1 97.75 98 ALA A C 1
ATOM 782 O O . ALA A 1 98 ? 20.797 21.469 -0.506 1 97.75 98 ALA A O 1
ATOM 783 N N . ALA A 1 99 ? 21.531 19.516 0.295 1 98.19 99 ALA A N 1
ATOM 784 C CA . ALA A 1 99 ? 22.844 19.641 -0.337 1 98.19 99 ALA A CA 1
ATOM 785 C C . ALA A 1 99 ? 22.719 19.656 -1.857 1 98.19 99 ALA A C 1
ATOM 787 O O . ALA A 1 99 ? 23.5 20.312 -2.543 1 98.19 99 ALA A O 1
ATOM 788 N N . GLU A 1 100 ? 21.734 19 -2.383 1 98.5 100 GLU A N 1
ATOM 789 C CA . GLU A 1 100 ? 21.531 18.906 -3.824 1 98.5 100 GLU A CA 1
ATOM 790 C C . GLU A 1 100 ? 20.625 20.031 -4.332 1 98.5 100 GLU A C 1
ATOM 792 O O . GLU A 1 100 ? 20.312 20.078 -5.523 1 98.5 100 GLU A O 1
ATOM 797 N N . GLY A 1 101 ? 20.172 20.891 -3.424 1 98.06 101 GLY A N 1
ATOM 798 C CA . GLY A 1 101 ? 19.328 22.016 -3.805 1 98.06 101 GLY A CA 1
ATOM 799 C C . GLY A 1 101 ? 17.891 21.625 -4.09 1 98.06 101 GLY A C 1
ATOM 800 O O . GLY A 1 101 ? 17.188 22.328 -4.828 1 98.06 101 GLY A O 1
ATOM 801 N N . LYS A 1 102 ? 17.484 20.484 -3.594 1 98.81 102 LYS A N 1
ATOM 802 C CA . LYS A 1 102 ? 16.125 19.984 -3.814 1 98.81 102 LYS A CA 1
ATOM 803 C C . LYS A 1 102 ? 15.234 20.25 -2.609 1 98.81 102 LYS A C 1
ATOM 805 O O . LYS A 1 102 ? 15.703 20.266 -1.471 1 98.81 102 LYS A O 1
ATOM 810 N N . ILE A 1 103 ? 13.984 20.484 -2.852 1 98.88 103 ILE A N 1
ATOM 811 C CA . ILE A 1 103 ? 12.977 20.531 -1.799 1 98.88 103 ILE A CA 1
ATOM 812 C C . ILE A 1 103 ? 12.688 19.125 -1.283 1 98.88 103 ILE A C 1
ATOM 814 O O . ILE A 1 103 ? 12.578 18.188 -2.068 1 98.88 103 ILE A O 1
ATOM 818 N N . SER A 1 104 ? 12.641 18.953 0.018 1 98.94 104 SER A N 1
ATOM 819 C CA . SER A 1 104 ? 12.242 17.688 0.615 1 98.94 104 SER A CA 1
ATOM 820 C C . SER A 1 104 ? 10.727 17.562 0.67 1 98.94 104 SER A C 1
ATOM 822 O O . SER A 1 104 ? 10.039 18.453 1.163 1 98.94 104 SER A O 1
ATOM 824 N N . GLY A 1 105 ? 10.164 16.516 0.081 1 98.94 105 GLY A N 1
ATOM 825 C CA . GLY A 1 105 ? 8.773 16.141 0.244 1 98.94 105 GLY A CA 1
ATOM 826 C C . GLY A 1 105 ? 8.57 15 1.224 1 98.94 105 GLY A C 1
ATOM 827 O O . GLY A 1 105 ? 9.094 13.906 1.025 1 98.94 105 GLY A O 1
ATOM 828 N N . MET A 1 106 ? 7.879 15.25 2.299 1 98.94 106 MET A N 1
ATOM 829 C CA . MET A 1 106 ? 7.586 14.195 3.271 1 98.94 106 MET A CA 1
ATOM 830 C C . MET A 1 106 ? 6.109 13.82 3.234 1 98.94 106 MET A C 1
ATOM 832 O O . MET A 1 106 ? 5.242 14.688 3.256 1 98.94 106 MET A O 1
ATOM 836 N N . LEU A 1 107 ? 5.863 12.547 3.158 1 98.94 107 LEU A N 1
ATOM 837 C CA . LEU A 1 107 ? 4.504 12.031 3.061 1 98.94 107 LEU A CA 1
ATOM 838 C C . LEU A 1 107 ? 3.91 11.797 4.445 1 98.94 107 LEU A C 1
ATOM 840 O O . LEU A 1 107 ? 4.547 11.18 5.301 1 98.94 107 LEU A O 1
ATOM 844 N N . THR A 1 108 ? 2.736 12.305 4.684 1 98.94 108 THR A N 1
ATOM 845 C CA . THR A 1 108 ? 1.988 12.086 5.914 1 98.94 108 THR A CA 1
ATOM 846 C C . THR A 1 108 ? 0.567 11.617 5.609 1 98.94 108 THR A C 1
ATOM 848 O O . THR A 1 108 ? 0.145 11.617 4.453 1 98.94 108 THR A O 1
ATOM 851 N N . ILE A 1 109 ? -0.122 11.117 6.578 1 98.94 109 ILE A N 1
ATOM 852 C CA . ILE A 1 109 ? -1.535 10.781 6.445 1 98.94 109 ILE A CA 1
ATOM 853 C C . ILE A 1 109 ? -2.355 11.586 7.445 1 98.94 109 ILE A C 1
ATOM 855 O O . ILE A 1 109 ? -1.969 11.719 8.609 1 98.94 109 ILE A O 1
ATOM 859 N N . GLU A 1 110 ? -3.369 12.242 6.957 1 98.94 110 GLU A N 1
ATOM 860 C CA . GLU A 1 110 ? -4.359 12.883 7.82 1 98.94 110 GLU A CA 1
ATOM 861 C C . GLU A 1 110 ? -5.637 12.047 7.902 1 98.94 110 GLU A C 1
ATOM 863 O O . GLU A 1 110 ? -6.496 12.133 7.02 1 98.94 110 GLU A O 1
ATOM 868 N N . GLU A 1 111 ? -5.836 11.266 8.961 1 98.75 111 GLU A N 1
ATOM 869 C CA . GLU A 1 111 ? -6.914 10.32 9.219 1 98.75 111 GLU A CA 1
ATOM 870 C C . GLU A 1 111 ? -6.41 8.883 9.156 1 98.75 111 GLU A C 1
ATOM 872 O O . GLU A 1 111 ? -6.559 8.211 8.133 1 98.75 111 GLU A O 1
ATOM 877 N N . GLY A 1 112 ? -5.945 8.383 10.305 1 98.81 112 GLY A N 1
ATOM 878 C CA . GLY A 1 112 ? -5.426 7.027 10.398 1 98.81 112 GLY A CA 1
ATOM 879 C C . GLY A 1 112 ? -6.488 5.965 10.195 1 98.81 112 GLY A C 1
ATOM 880 O O . GLY A 1 112 ? -6.172 4.805 9.938 1 98.81 112 GLY A O 1
ATOM 881 N N . GLY A 1 113 ? -7.797 6.398 10.242 1 98.62 113 GLY A N 1
ATOM 882 C CA . GLY A 1 113 ? -8.906 5.48 10.008 1 98.62 113 GLY A CA 1
ATOM 883 C C . GLY A 1 113 ? -8.859 4.832 8.633 1 98.62 113 GLY A C 1
ATOM 884 O O . GLY A 1 113 ? -9.523 3.824 8.398 1 98.62 113 GLY A O 1
ATOM 885 N N . CYS A 1 114 ? -8.094 5.367 7.719 1 98.75 114 CYS A N 1
ATOM 886 C CA . CYS A 1 114 ? -7.969 4.789 6.387 1 98.75 114 CYS A CA 1
ATOM 887 C C . CYS A 1 114 ? -7.316 3.412 6.449 1 98.75 114 CYS A C 1
ATOM 889 O O . CYS A 1 114 ? -7.449 2.613 5.52 1 98.75 114 CYS A O 1
ATOM 891 N N . CYS A 1 115 ? -6.66 3.078 7.555 1 98.75 115 CYS A N 1
ATOM 892 C CA . CYS A 1 115 ? -6.012 1.779 7.715 1 98.75 115 CYS A CA 1
ATOM 893 C C . CYS A 1 115 ? -7.02 0.723 8.156 1 98.75 115 CYS A C 1
ATOM 895 O O . CYS A 1 115 ? -6.691 -0.464 8.219 1 98.75 115 CYS A O 1
ATOM 897 N N . LYS A 1 116 ? -8.203 1.156 8.555 1 98.06 116 LYS A N 1
ATOM 898 C CA . LYS A 1 116 ? -9.305 0.273 8.914 1 98.06 116 LYS A CA 1
ATOM 899 C C . LYS A 1 116 ? -8.914 -0.661 10.055 1 98.06 116 LYS A C 1
ATOM 901 O O . LYS A 1 116 ? -9.234 -1.852 10.031 1 98.06 116 LYS A O 1
ATOM 906 N N . GLY A 1 117 ? -8.117 -0.117 10.969 1 98.19 117 GLY A N 1
ATOM 907 C CA . GLY A 1 117 ? -7.762 -0.815 12.195 1 98.19 117 GLY A CA 1
ATOM 908 C C . GLY A 1 117 ? -6.715 -1.893 11.984 1 98.19 117 GLY A C 1
ATOM 909 O O . GLY A 1 117 ? -6.43 -2.676 12.891 1 98.19 117 GLY A O 1
ATOM 910 N N . SER A 1 118 ? -6.086 -2.008 10.805 1 98.62 118 SER A N 1
ATOM 911 C CA . SER A 1 118 ? -5.133 -3.072 10.508 1 98.62 118 SER A CA 1
ATOM 912 C C . SER A 1 118 ? -3.697 -2.604 10.711 1 98.62 118 SER A C 1
ATOM 914 O O . SER A 1 118 ? -3.229 -1.698 10.016 1 98.62 118 SER A O 1
ATOM 916 N N . ILE A 1 119 ? -2.928 -3.289 11.578 1 98.62 119 ILE A N 1
ATOM 917 C CA . ILE A 1 119 ? -1.519 -2.992 11.812 1 98.62 119 ILE A CA 1
ATOM 918 C C . ILE A 1 119 ? -0.704 -3.334 10.57 1 98.62 119 ILE A C 1
ATOM 920 O O . ILE A 1 119 ? 0.265 -2.643 10.242 1 98.62 119 ILE A O 1
ATOM 924 N N . GLY A 1 120 ? -1.137 -4.398 9.852 1 98.81 120 GLY A N 1
ATOM 925 C CA . GLY A 1 120 ? -0.486 -4.746 8.594 1 98.81 120 GLY A CA 1
ATOM 926 C C . GLY A 1 120 ? -0.567 -3.645 7.559 1 98.81 120 GLY A C 1
ATOM 927 O O . GLY A 1 120 ? 0.415 -3.359 6.867 1 98.81 120 GLY A O 1
ATOM 928 N N . VAL A 1 121 ? -1.75 -3.008 7.48 1 98.88 121 VAL A N 1
ATOM 929 C CA . VAL A 1 121 ? -1.925 -1.899 6.547 1 98.88 121 VAL A CA 1
ATOM 930 C C . VAL A 1 121 ? -1.048 -0.723 6.973 1 98.88 121 VAL A C 1
ATOM 932 O O . VAL A 1 121 ? -0.398 -0.092 6.133 1 98.88 121 VAL A O 1
ATOM 935 N N . LEU A 1 122 ? -0.969 -0.442 8.273 1 98.94 122 LEU A N 1
ATOM 936 C CA . LEU A 1 122 ? -0.107 0.619 8.781 1 98.94 122 LEU A CA 1
ATOM 937 C C . LEU A 1 122 ? 1.339 0.399 8.344 1 98.94 122 LEU A C 1
ATOM 939 O O . LEU A 1 122 ? 1.997 1.325 7.867 1 98.94 122 LEU A O 1
ATOM 943 N N . ARG A 1 123 ? 1.821 -0.817 8.477 1 98.94 123 ARG A N 1
ATOM 944 C CA . ARG A 1 123 ? 3.201 -1.125 8.109 1 98.94 123 ARG A CA 1
ATOM 945 C C . ARG A 1 123 ? 3.43 -0.925 6.617 1 98.94 123 ARG A C 1
ATOM 947 O O . ARG A 1 123 ? 4.512 -0.507 6.199 1 98.94 123 ARG A O 1
ATOM 954 N N . ARG A 1 124 ? 2.385 -1.229 5.793 1 98.88 124 ARG A N 1
ATOM 955 C CA . ARG A 1 124 ? 2.504 -1.003 4.355 1 98.88 124 ARG A CA 1
ATOM 956 C C . ARG A 1 124 ? 2.537 0.488 4.035 1 98.88 124 ARG A C 1
ATOM 958 O O . ARG A 1 124 ? 3.283 0.921 3.154 1 98.88 124 ARG A O 1
ATOM 965 N N . MET A 1 125 ? 1.759 1.271 4.824 1 98.94 125 MET A N 1
ATOM 966 C CA . MET A 1 125 ? 1.806 2.719 4.645 1 98.94 125 MET A CA 1
ATOM 967 C C . MET A 1 125 ? 3.197 3.262 4.953 1 98.94 125 MET A C 1
ATOM 969 O O . MET A 1 125 ? 3.707 4.121 4.23 1 98.94 125 MET A O 1
ATOM 973 N N . TYR A 1 126 ? 3.812 2.705 5.984 1 98.88 126 TYR A N 1
ATOM 974 C CA . TYR A 1 126 ? 5.184 3.076 6.312 1 98.88 126 TYR A CA 1
ATOM 975 C C . TYR A 1 126 ? 6.125 2.76 5.156 1 98.88 126 TYR A C 1
ATOM 977 O O . TYR A 1 126 ? 6.961 3.588 4.781 1 98.88 126 TYR A O 1
ATOM 985 N N . GLU A 1 127 ? 5.977 1.569 4.625 1 98.75 127 GLU A N 1
ATOM 986 C CA . GLU A 1 127 ? 6.836 1.158 3.518 1 98.75 127 GLU A CA 1
ATOM 987 C C . GLU A 1 127 ? 6.637 2.059 2.303 1 98.75 127 GLU A C 1
ATOM 989 O O . GLU A 1 127 ? 7.59 2.338 1.568 1 98.75 127 GLU A O 1
ATOM 994 N N . LEU A 1 128 ? 5.402 2.527 2.117 1 98.88 128 LEU A N 1
ATOM 995 C CA . LEU A 1 128 ? 5.105 3.406 0.993 1 98.88 128 LEU A CA 1
ATOM 996 C C . LEU A 1 128 ? 5.613 4.82 1.257 1 98.88 128 LEU A C 1
ATOM 998 O O . LEU A 1 128 ? 5.551 5.684 0.377 1 98.88 128 LEU A O 1
ATOM 1002 N N . GLY A 1 129 ? 6.074 5.176 2.494 1 98.88 129 GLY A N 1
ATOM 1003 C CA . GLY A 1 129 ? 6.832 6.398 2.697 1 98.88 129 GLY A CA 1
ATOM 1004 C C . GLY A 1 129 ? 6.23 7.305 3.756 1 98.88 129 GLY A C 1
ATOM 1005 O O . GLY A 1 129 ? 6.789 8.359 4.07 1 98.88 129 GLY A O 1
ATOM 1006 N N . VAL A 1 130 ? 5.105 6.855 4.363 1 98.94 130 VAL A N 1
ATOM 1007 C CA . VAL A 1 130 ? 4.43 7.695 5.348 1 98.94 130 VAL A CA 1
ATOM 1008 C C . VAL A 1 130 ? 5.301 7.836 6.594 1 98.94 130 VAL A C 1
ATOM 1010 O O . VAL A 1 130 ? 5.82 6.848 7.109 1 98.94 130 VAL A O 1
ATOM 1013 N N . ARG A 1 131 ? 5.469 9.055 7.098 1 98.94 131 ARG A N 1
ATOM 1014 C CA . ARG A 1 131 ? 6.375 9.258 8.219 1 98.94 131 ARG A CA 1
ATOM 1015 C C . ARG A 1 131 ? 5.703 10.047 9.336 1 98.94 131 ARG A C 1
ATOM 1017 O O . ARG A 1 131 ? 6.289 10.25 10.398 1 98.94 131 ARG A O 1
ATOM 1024 N N . MET A 1 132 ? 4.512 10.523 9.148 1 98.94 132 MET A N 1
ATOM 1025 C CA . MET A 1 132 ? 3.678 11.164 10.164 1 98.94 132 MET A CA 1
ATOM 1026 C C . MET A 1 132 ? 2.197 10.906 9.891 1 98.94 132 MET A C 1
ATOM 1028 O O . MET A 1 132 ? 1.783 10.789 8.742 1 98.94 132 MET A O 1
ATOM 1032 N N . MET A 1 133 ? 1.435 10.75 10.953 1 98.94 133 MET A N 1
ATOM 1033 C CA . MET A 1 133 ? 0.04 10.375 10.742 1 98.94 133 MET A CA 1
ATOM 1034 C C . MET A 1 133 ? -0.834 10.859 11.891 1 98.94 133 MET A C 1
ATOM 1036 O O . MET A 1 133 ? -0.475 10.695 13.062 1 98.94 133 MET A O 1
ATOM 1040 N N . THR A 1 134 ? -1.925 11.531 11.539 1 98.94 134 THR A N 1
ATOM 1041 C CA . THR A 1 134 ? -2.957 11.734 12.555 1 98.94 134 THR A CA 1
ATOM 1042 C C . THR A 1 134 ? -3.789 10.469 12.742 1 98.94 134 THR A C 1
ATOM 1044 O O . THR A 1 134 ? -4.02 9.727 11.781 1 98.94 134 THR A O 1
ATOM 1047 N N . LEU A 1 135 ? -4.309 10.289 13.938 1 98.69 135 LEU A N 1
ATOM 1048 C CA . LEU A 1 135 ? -5.168 9.133 14.195 1 98.69 135 LEU A CA 1
ATOM 1049 C C . LEU A 1 135 ? -6.594 9.406 13.719 1 98.69 135 LEU A C 1
ATOM 1051 O O . LEU A 1 135 ? -7.32 8.477 13.359 1 98.69 135 LEU A O 1
ATOM 1055 N N . THR A 1 136 ? -6.945 10.719 13.758 1 98.19 136 THR A N 1
ATOM 1056 C CA . THR A 1 136 ? -8.273 11.148 13.328 1 98.19 136 THR A CA 1
ATOM 1057 C C . THR A 1 136 ? -8.18 12.406 12.469 1 98.19 136 THR A C 1
ATOM 1059 O O . THR A 1 136 ? -7.152 13.086 12.453 1 98.19 136 THR A O 1
ATOM 1062 N N . TRP A 1 137 ? -9.219 12.57 11.742 1 97.06 137 TRP A N 1
ATOM 1063 C CA . TRP A 1 137 ? -9.578 13.914 11.32 1 97.06 137 TRP A CA 1
ATOM 1064 C C . TRP A 1 137 ? -10.789 14.422 12.102 1 97.06 137 TRP A C 1
ATOM 1066 O O . TRP A 1 137 ? -10.695 14.68 13.305 1 97.06 137 TRP A O 1
ATOM 1076 N N . ASN A 1 138 ? -11.945 14.383 11.523 1 94.88 138 ASN A N 1
ATOM 1077 C CA . ASN A 1 138 ? -13.078 14.992 12.219 1 94.88 138 ASN A CA 1
ATOM 1078 C C . ASN A 1 138 ? -14.141 13.953 12.578 1 94.88 138 ASN A C 1
ATOM 1080 O O . ASN A 1 138 ? -15.219 14.297 13.055 1 94.88 138 ASN A O 1
ATOM 1084 N N . HIS A 1 139 ? -13.883 12.672 12.344 1 94.94 139 HIS A N 1
ATOM 1085 C CA . HIS A 1 139 ? -14.828 11.602 12.609 1 94.94 139 HIS A CA 1
ATOM 1086 C C . HIS A 1 139 ? -14.227 10.555 13.547 1 94.94 139 HIS A C 1
ATOM 1088 O O . HIS A 1 139 ? -13.016 10.312 13.523 1 94.94 139 HIS A O 1
ATOM 1094 N N . GLU A 1 140 ? -15.102 10.031 14.352 1 96.19 140 GLU A N 1
ATOM 1095 C CA . GLU A 1 140 ? -14.656 8.891 15.141 1 96.19 140 GLU A CA 1
ATOM 1096 C C . GLU A 1 140 ? -14.336 7.691 14.258 1 96.19 140 GLU A C 1
ATOM 1098 O O . GLU A 1 140 ? -14.992 7.48 13.234 1 96.19 140 GLU A O 1
ATOM 1103 N N . ASN A 1 141 ? -13.336 6.891 14.602 1 97.44 141 ASN A N 1
ATOM 1104 C CA . ASN A 1 141 ? -12.984 5.688 13.859 1 97.44 141 ASN A CA 1
ATOM 1105 C C . ASN A 1 141 ? -12.508 4.574 14.789 1 97.44 141 ASN A C 1
ATOM 1107 O O . ASN A 1 141 ? -12.773 4.605 15.992 1 97.44 141 ASN A O 1
ATOM 1111 N N . GLU A 1 142 ? -11.844 3.523 14.219 1 97.62 142 GLU A N 1
ATOM 1112 C CA . GLU A 1 142 ? -11.398 2.361 14.984 1 97.62 142 GLU A CA 1
ATOM 1113 C C . GLU A 1 142 ? -10.312 2.74 15.984 1 97.62 142 GLU A C 1
ATOM 1115 O O . GLU A 1 142 ? -10.094 2.035 16.969 1 97.62 142 GLU A O 1
ATOM 1120 N N . LEU A 1 143 ? -9.688 3.889 15.797 1 98.75 143 LEU A N 1
ATOM 1121 C CA . LEU A 1 143 ? -8.461 4.199 16.531 1 98.75 143 LEU A CA 1
ATOM 1122 C C . LEU A 1 143 ? -8.742 5.168 17.672 1 98.75 143 LEU A C 1
ATOM 1124 O O . LEU A 1 143 ? -8.195 5.016 18.766 1 98.75 143 LEU A O 1
ATOM 1128 N N . ALA A 1 144 ? -9.57 6.184 17.344 1 98.75 144 ALA A N 1
ATOM 1129 C CA . ALA A 1 144 ? -9.656 7.277 18.312 1 98.75 144 ALA A CA 1
ATOM 1130 C C . ALA A 1 144 ? -10.859 8.18 18.016 1 98.75 144 ALA A C 1
ATOM 1132 O O . ALA A 1 144 ? -11.602 7.934 17.078 1 98.75 144 ALA A O 1
ATOM 1133 N N . SER A 1 145 ? -11.062 9.156 18.906 1 98 145 SER A N 1
ATOM 1134 C CA . SER A 1 145 ? -12.109 10.156 18.766 1 98 145 SER A CA 1
ATOM 1135 C C . SER A 1 145 ? -11.523 11.508 18.359 1 98 145 SER A C 1
ATOM 1137 O O . SER A 1 145 ? -10.43 11.867 18.781 1 98 145 SER A O 1
ATOM 1139 N N . PRO A 1 146 ? -12.258 12.266 17.562 1 96.56 146 PRO A N 1
ATOM 1140 C CA . PRO A 1 146 ? -11.781 13.562 17.078 1 96.56 146 PRO A CA 1
ATOM 1141 C C . PRO A 1 146 ? -12 14.688 18.094 1 96.56 146 PRO A C 1
ATOM 1143 O O . PRO A 1 146 ? -12.609 14.469 19.141 1 96.56 146 PRO A O 1
ATOM 1146 N N . ASN A 1 147 ? -11.492 15.82 17.781 1 94.44 147 ASN A N 1
ATOM 1147 C CA . ASN A 1 147 ? -11.562 16.984 18.641 1 94.44 147 ASN A CA 1
ATOM 1148 C C . ASN A 1 147 ? -13.008 17.422 18.875 1 94.44 147 ASN A C 1
ATOM 1150 O O . ASN A 1 147 ? -13.352 17.875 19.969 1 94.44 147 ASN A O 1
ATOM 1154 N N . VAL A 1 148 ? -13.805 17.188 17.812 1 89.12 148 VAL A N 1
ATOM 1155 C CA . VAL A 1 148 ? -15.211 17.578 17.938 1 89.12 148 VAL A CA 1
ATOM 1156 C C . VAL A 1 148 ? -15.992 16.438 18.594 1 89.12 148 VAL A C 1
ATOM 1158 O O . VAL A 1 148 ? -15.68 15.266 18.391 1 89.12 148 VAL A O 1
ATOM 1161 N N . VAL A 1 149 ? -16.953 16.859 19.391 1 81.12 149 VAL A N 1
ATOM 1162 C CA . VAL A 1 149 ? -17.812 15.859 20.016 1 81.12 149 VAL A CA 1
ATOM 1163 C C . VAL A 1 149 ? -18.672 15.172 18.953 1 81.12 149 VAL A C 1
ATOM 1165 O O . VAL A 1 149 ? -19.406 15.836 18.219 1 81.12 149 VAL A O 1
ATOM 1168 N N . PRO A 1 150 ? -18.469 13.906 18.859 1 71 150 PRO A N 1
ATOM 1169 C CA . PRO A 1 150 ? -19.281 13.211 17.859 1 71 150 PRO A CA 1
ATOM 1170 C C . PRO A 1 150 ? -20.766 13.453 18.031 1 71 150 PRO A C 1
ATOM 1172 O O . PRO A 1 150 ? -21.281 13.391 19.141 1 71 150 PRO A O 1
ATOM 1175 N N . GLY A 1 151 ? -21.453 13.672 16.922 1 65.31 151 GLY A N 1
ATOM 1176 C CA . GLY A 1 151 ? -22.891 13.898 16.969 1 65.31 151 GLY A CA 1
ATOM 1177 C C . GLY A 1 151 ? -23.25 15.289 17.453 1 65.31 151 GLY A C 1
ATOM 1178 O O . GLY A 1 151 ? -24.438 15.656 17.484 1 65.31 151 GLY A O 1
ATOM 1179 N N . GLY A 1 152 ? -22.203 15.891 18.016 1 62.38 152 GLY A N 1
ATOM 1180 C CA . GLY A 1 152 ? -22.484 17.234 18.5 1 62.38 152 GLY A CA 1
ATOM 1181 C C . GLY A 1 152 ? -22.672 18.234 17.375 1 62.38 152 GLY A C 1
ATOM 1182 O O . GLY A 1 152 ? -22.172 18.047 16.266 1 62.38 152 GLY A O 1
ATOM 1183 N N . GLY A 1 153 ? -23.906 18.594 17.156 1 54.34 153 GLY A N 1
ATOM 1184 C CA . GLY A 1 153 ? -24.203 19.641 16.188 1 54.34 153 GLY A CA 1
ATOM 1185 C C . GLY A 1 153 ? -22.969 20.438 15.789 1 54.34 153 GLY A C 1
ATOM 1186 O O . GLY A 1 153 ? -21.953 20.406 16.469 1 54.34 153 GLY A O 1
ATOM 1187 N N . HIS A 1 154 ? -22.609 20.453 14.492 1 50.31 154 HIS A N 1
ATOM 1188 C CA . HIS A 1 154 ? -21.484 21.125 13.875 1 50.31 154 HIS A CA 1
ATOM 1189 C C . HIS A 1 154 ? -21.375 22.578 14.344 1 50.31 154 HIS A C 1
ATOM 1191 O O . HIS A 1 154 ? -20.75 23.406 13.68 1 50.31 154 HIS A O 1
ATOM 1197 N N . ASN A 1 155 ? -22.234 23.031 15.328 1 49.12 155 ASN A N 1
ATOM 1198 C CA . ASN A 1 155 ? -21.891 24.453 15.484 1 49.12 155 ASN A CA 1
ATOM 1199 C C . ASN A 1 155 ? -20.438 24.625 15.922 1 49.12 155 ASN A C 1
ATOM 1201 O O . ASN A 1 155 ? -20.094 24.359 17.078 1 49.12 155 ASN A O 1
ATOM 1205 N N . ILE A 1 156 ? -19.688 24.469 14.984 1 51.72 156 ILE A N 1
ATOM 1206 C CA . ILE A 1 156 ? -18.234 24.453 15.094 1 51.72 156 ILE A CA 1
ATOM 1207 C C . ILE A 1 156 ? -17.734 25.75 15.719 1 51.72 156 ILE A C 1
ATOM 1209 O O . ILE A 1 156 ? -16.531 25.938 15.898 1 51.72 156 ILE A O 1
ATOM 1213 N N . TRP A 1 157 ? -18.5 27.062 15.875 1 58.38 157 TRP A N 1
ATOM 1214 C CA . TRP A 1 157 ? -17.844 28.25 16.406 1 58.38 157 TRP A CA 1
ATOM 1215 C C . TRP A 1 157 ? -18.578 28.766 17.641 1 58.38 157 TRP A C 1
ATOM 1217 O O . TRP A 1 157 ? -19.781 29.031 17.609 1 58.38 157 TRP A O 1
ATOM 1227 N N . PRO A 1 158 ? -17.906 28.891 18.969 1 61.97 158 PRO A N 1
ATOM 1228 C CA . PRO A 1 158 ? -16.75 28.062 19.328 1 61.97 158 PRO A CA 1
ATOM 1229 C C . PRO A 1 158 ? -17.109 26.594 19.547 1 61.97 158 PRO A C 1
ATOM 1231 O O . PRO A 1 158 ? -18.203 26.297 20.047 1 61.97 158 PRO A O 1
ATOM 1234 N N . CYS A 1 159 ? -16.422 25.672 18.969 1 75.62 159 CYS A N 1
ATOM 1235 C CA . CYS A 1 159 ? -16.719 24.25 19.125 1 75.62 159 CYS A CA 1
ATOM 1236 C C . CYS A 1 159 ? -16.234 23.719 20.469 1 75.62 159 CYS A C 1
ATOM 1238 O O . CYS A 1 159 ? -15.117 24.047 20.891 1 75.62 159 CYS A O 1
ATOM 1240 N N . ALA A 1 160 ? -17.141 23.109 21.219 1 86.06 160 ALA A N 1
ATOM 1241 C CA . ALA A 1 160 ? -16.781 22.469 22.484 1 86.06 160 ALA A CA 1
ATOM 1242 C C . ALA A 1 160 ? -15.82 21.312 22.266 1 86.06 160 ALA A C 1
ATOM 1244 O O . ALA A 1 160 ? -16.078 20.438 21.422 1 86.06 160 ALA A O 1
ATOM 1245 N N . PRO A 1 161 ? -14.703 21.344 22.938 1 92.62 161 PRO A N 1
ATOM 1246 C CA . PRO A 1 161 ? -13.734 20.25 22.766 1 92.62 161 PRO A CA 1
ATOM 1247 C C . PRO A 1 161 ? -14.234 18.922 23.312 1 92.62 161 PRO A C 1
ATOM 1249 O O . PRO A 1 161 ? -14.93 18.891 24.344 1 92.62 161 PRO A O 1
ATOM 1252 N N . ASN A 1 162 ? -13.977 17.828 22.703 1 95.12 162 ASN A N 1
ATOM 1253 C CA . ASN A 1 162 ? -14.219 16.484 23.219 1 95.12 162 ASN A CA 1
ATOM 1254 C C . ASN A 1 162 ? -13.203 16.094 24.297 1 95.12 162 ASN A C 1
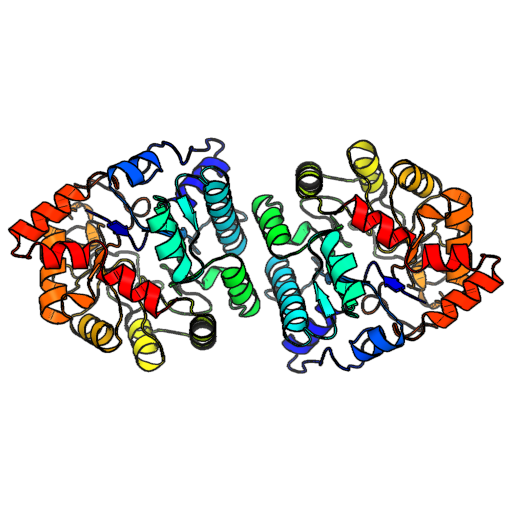ATOM 1256 O O . ASN A 1 162 ? -12.039 15.82 23.984 1 95.12 162 ASN A O 1
ATOM 1260 N N . THR A 1 163 ? -13.648 16.094 25.562 1 95.75 163 THR A N 1
ATOM 1261 C CA . THR A 1 163 ? -12.766 15.812 26.672 1 95.75 163 THR A CA 1
ATOM 1262 C C . THR A 1 163 ? -13.055 14.43 27.25 1 95.75 163 THR A C 1
ATOM 1264 O O . THR A 1 163 ? -12.484 14.047 28.281 1 95.75 163 THR A O 1
ATOM 1267 N N . GLU A 1 164 ? -13.906 13.672 26.625 1 95.44 164 GLU A N 1
ATOM 1268 C CA . GLU A 1 164 ? -14.438 12.469 27.266 1 95.44 164 GLU A CA 1
ATOM 1269 C C . GLU A 1 164 ? -13.898 11.203 26.609 1 95.44 164 GLU A C 1
ATOM 1271 O O . GLU A 1 164 ? -13.641 10.203 27.281 1 95.44 164 GLU A O 1
ATOM 1276 N N . THR A 1 165 ? -13.82 11.211 25.297 1 97.25 165 THR A N 1
ATOM 1277 C CA . THR A 1 165 ? -13.375 10.016 24.578 1 97.25 165 THR A CA 1
ATOM 1278 C C . THR A 1 165 ? -12.062 10.289 23.859 1 97.25 165 THR A C 1
ATOM 1280 O O . THR A 1 165 ? -11.852 11.383 23.328 1 97.25 165 THR A O 1
ATOM 1283 N N . GLY A 1 166 ? -11.094 9.344 23.953 1 98.44 166 GLY A N 1
ATOM 1284 C CA . GLY A 1 166 ? -9.773 9.453 23.359 1 98.44 166 GLY A CA 1
ATOM 1285 C C . GLY A 1 166 ? -9.398 8.266 22.484 1 98.44 166 GLY A C 1
ATOM 1286 O O . GLY A 1 166 ? -10.172 7.863 21.625 1 98.44 166 GLY A O 1
ATOM 1287 N N . LEU A 1 167 ? -8.273 7.695 22.719 1 98.88 167 LEU A N 1
ATOM 1288 C CA . LEU A 1 167 ? -7.836 6.52 21.984 1 98.88 167 LEU A CA 1
ATOM 1289 C C . LEU A 1 167 ? -8.641 5.289 22.391 1 98.88 167 LEU A C 1
ATOM 1291 O O . LEU A 1 167 ? -8.984 5.125 23.562 1 98.88 167 LEU A O 1
ATOM 1295 N N . LYS A 1 168 ? -8.945 4.516 21.422 1 98.69 168 LYS A N 1
ATOM 1296 C CA . LYS A 1 168 ? -9.5 3.184 21.641 1 98.69 168 LYS A CA 1
ATOM 1297 C C . LYS A 1 168 ? -8.398 2.131 21.703 1 98.69 168 LYS A C 1
ATOM 1299 O O . LYS A 1 168 ? -7.219 2.447 21.531 1 98.69 168 LYS A O 1
ATOM 1304 N N . GLU A 1 169 ? -8.719 0.908 21.969 1 98.56 169 GLU A N 1
ATOM 1305 C CA . GLU A 1 169 ? -7.73 -0.163 22.062 1 98.56 169 GLU A CA 1
ATOM 1306 C C . GLU A 1 169 ? -6.844 -0.215 20.828 1 98.56 169 GLU A C 1
ATOM 1308 O O . GLU A 1 169 ? -5.617 -0.282 20.938 1 98.56 169 GLU A O 1
ATOM 1313 N N . LYS A 1 170 ? -7.402 -0.191 19.688 1 98.56 170 LYS A N 1
ATOM 1314 C CA . LYS A 1 170 ? -6.648 -0.234 18.438 1 98.56 170 LYS A CA 1
ATOM 1315 C C . LYS A 1 170 ? -5.77 1.005 18.281 1 98.56 170 LYS A C 1
ATOM 1317 O O . LYS A 1 170 ? -4.684 0.935 17.703 1 98.56 170 LYS A O 1
ATOM 1322 N N . GLY A 1 171 ? -6.277 2.123 18.781 1 98.88 171 GLY A N 1
ATOM 1323 C CA . GLY A 1 171 ? -5.48 3.338 18.75 1 98.88 171 GLY A CA 1
ATOM 1324 C C . GLY A 1 171 ? -4.176 3.213 19.5 1 98.88 171 GLY A C 1
ATOM 1325 O O . GLY A 1 171 ? -3.135 3.684 19.047 1 98.88 171 GLY A O 1
ATOM 1326 N N . PHE A 1 172 ? -4.25 2.539 20.672 1 98.88 172 PHE A N 1
ATOM 1327 C CA . PHE A 1 172 ? -3.039 2.324 21.453 1 98.88 172 PHE A CA 1
ATOM 1328 C C . PHE A 1 172 ? -2.09 1.369 20.734 1 98.88 172 PHE A C 1
ATOM 1330 O O . PHE A 1 172 ? -0.873 1.558 20.766 1 98.88 172 PHE A O 1
ATOM 1337 N N . GLU A 1 173 ? -2.613 0.322 20.078 1 98.75 173 GLU A N 1
ATOM 1338 C CA . GLU A 1 173 ? -1.794 -0.587 19.281 1 98.75 173 GLU A CA 1
ATOM 1339 C C . GLU A 1 173 ? -1.089 0.154 18.141 1 98.75 173 GLU A C 1
ATOM 1341 O O . GLU A 1 173 ? 0.092 -0.083 17.891 1 98.75 173 GLU A O 1
ATOM 1346 N N . PHE A 1 174 ? -1.827 1.029 17.5 1 98.88 174 PHE A N 1
ATOM 1347 C CA . PHE A 1 174 ? -1.264 1.825 16.406 1 98.88 174 PHE A CA 1
ATOM 1348 C C . PHE A 1 174 ? -0.151 2.73 16.922 1 98.88 174 PHE A C 1
ATOM 1350 O O . PHE A 1 174 ? 0.913 2.828 16.312 1 98.88 174 PHE A O 1
ATOM 1357 N N . LEU A 1 175 ? -0.391 3.41 18.062 1 98.88 175 LEU A N 1
ATOM 1358 C CA . LEU A 1 175 ? 0.623 4.289 18.641 1 98.88 175 LEU A CA 1
ATOM 1359 C C . LEU A 1 175 ? 1.924 3.533 18.875 1 98.88 175 LEU A C 1
ATOM 1361 O O . LEU A 1 175 ? 3 4.004 18.5 1 98.88 175 LEU A O 1
ATOM 1365 N N . ALA A 1 176 ? 1.799 2.365 19.469 1 98.81 176 ALA A N 1
ATOM 1366 C CA . ALA A 1 176 ? 2.982 1.561 19.75 1 98.81 176 ALA A CA 1
ATOM 1367 C C . ALA A 1 176 ? 3.723 1.195 18.469 1 98.81 176 ALA A C 1
ATOM 1369 O O . ALA A 1 176 ? 4.949 1.313 18.391 1 98.81 176 ALA A O 1
ATOM 1370 N N . GLU A 1 177 ? 2.982 0.76 17.453 1 98.81 177 GLU A N 1
ATOM 1371 C CA . GLU A 1 177 ? 3.607 0.368 16.188 1 98.81 177 GLU A CA 1
ATOM 1372 C C . GLU A 1 177 ? 4.191 1.577 15.469 1 98.81 177 GLU A C 1
ATOM 1374 O O . GLU A 1 177 ? 5.262 1.485 14.859 1 98.81 177 GLU A O 1
ATOM 1379 N N . MET A 1 178 ? 3.502 2.711 15.484 1 98.88 178 MET A N 1
ATOM 1380 C CA . MET A 1 178 ? 4.02 3.945 14.898 1 98.88 178 MET A CA 1
ATOM 1381 C C . MET A 1 178 ? 5.348 4.332 15.531 1 98.88 178 MET A C 1
ATOM 1383 O O . MET A 1 178 ? 6.289 4.711 14.828 1 98.88 178 MET A O 1
ATOM 1387 N N . GLU A 1 179 ? 5.395 4.227 16.812 1 98.62 179 GLU A N 1
ATOM 1388 C CA . GLU A 1 179 ? 6.641 4.559 17.5 1 98.62 179 GLU A CA 1
ATOM 1389 C C . GLU A 1 179 ? 7.762 3.602 17.094 1 98.62 179 GLU A C 1
ATOM 1391 O O . GLU A 1 179 ? 8.891 4.027 16.859 1 98.62 179 GLU A O 1
ATOM 1396 N N . ARG A 1 180 ? 7.414 2.309 17.016 1 98.38 180 ARG A N 1
ATOM 1397 C CA . ARG A 1 180 ? 8.406 1.326 16.594 1 98.38 180 ARG A CA 1
ATOM 1398 C C . ARG A 1 180 ? 8.938 1.651 15.203 1 98.38 180 ARG A C 1
ATOM 1400 O O . ARG A 1 180 ? 10.133 1.531 14.945 1 98.38 180 ARG A O 1
ATOM 1407 N N . LEU A 1 181 ? 8.078 2.109 14.297 1 98.38 181 LEU A N 1
ATOM 1408 C CA . LEU A 1 181 ? 8.406 2.367 12.898 1 98.38 181 LEU A CA 1
ATOM 1409 C C . LEU A 1 181 ? 8.969 3.773 12.719 1 98.38 181 LEU A C 1
ATOM 1411 O O . LEU A 1 181 ? 9.445 4.125 11.641 1 98.38 181 LEU A O 1
ATOM 1415 N N . HIS A 1 182 ? 8.836 4.656 13.766 1 98.19 182 HIS A N 1
ATOM 1416 C CA . HIS A 1 182 ? 9.219 6.062 13.734 1 98.19 182 HIS A CA 1
ATOM 1417 C C . HIS A 1 182 ? 8.305 6.863 12.812 1 98.19 182 HIS A C 1
ATOM 1419 O O . HIS A 1 182 ? 8.766 7.742 12.086 1 98.19 182 HIS A O 1
ATOM 1425 N N . ILE A 1 183 ? 7.078 6.367 12.734 1 98.88 183 ILE A N 1
ATOM 1426 C CA . ILE A 1 183 ? 6.027 7.254 12.25 1 98.88 183 ILE A CA 1
ATOM 1427 C C . ILE A 1 183 ? 5.613 8.219 13.359 1 98.88 183 ILE A C 1
ATOM 1429 O O . ILE A 1 183 ? 5.164 7.785 14.43 1 98.88 183 ILE A O 1
ATOM 1433 N N . ILE A 1 184 ? 5.766 9.453 13.125 1 98.94 184 ILE A N 1
ATOM 1434 C CA . ILE A 1 184 ? 5.477 10.461 14.141 1 98.94 184 ILE A CA 1
ATOM 1435 C C . ILE A 1 184 ? 3.967 10.547 14.359 1 98.94 184 ILE A C 1
ATOM 1437 O O . ILE A 1 184 ? 3.197 10.648 13.406 1 98.94 184 ILE A O 1
ATOM 1441 N N . ALA A 1 185 ? 3.562 10.43 15.617 1 98.94 185 ALA A N 1
ATOM 1442 C CA . ALA A 1 185 ? 2.16 10.656 15.953 1 98.94 185 ALA A CA 1
ATOM 1443 C C . ALA A 1 185 ? 1.808 12.141 15.859 1 98.94 185 ALA A C 1
ATOM 1445 O O . ALA A 1 185 ? 2.475 12.977 16.469 1 98.94 185 ALA A O 1
ATOM 1446 N N . ASP A 1 186 ? 0.884 12.477 15.062 1 98.94 186 ASP A N 1
ATOM 1447 C CA . ASP A 1 186 ? 0.348 13.828 14.906 1 98.94 186 ASP A CA 1
ATOM 1448 C C . ASP A 1 186 ? -0.979 13.977 15.648 1 98.94 186 ASP A C 1
ATOM 1450 O O . ASP A 1 186 ? -1.985 13.383 15.258 1 98.94 186 ASP A O 1
ATOM 1454 N N . VAL A 1 187 ? -1.064 14.828 16.641 1 98.88 187 VAL A N 1
ATOM 1455 C CA . VAL A 1 187 ? -2.225 14.898 17.531 1 98.88 187 VAL A CA 1
ATOM 1456 C C . VAL A 1 187 ? -3.205 15.953 17.016 1 98.88 187 VAL A C 1
ATOM 1458 O O . VAL A 1 187 ? -4.227 16.219 17.641 1 98.88 187 VAL A O 1
ATOM 1461 N N . SER A 1 188 ? -2.816 16.547 15.844 1 98.69 188 SER A N 1
ATOM 1462 C CA . SER A 1 188 ? -3.803 17.438 15.227 1 98.69 188 SER A CA 1
ATOM 1463 C C . SER A 1 188 ? -5.117 16.703 14.977 1 98.69 188 SER A C 1
ATOM 1465 O O . SER A 1 188 ? -5.117 15.531 14.594 1 98.69 188 SER A O 1
ATOM 1467 N N . HIS A 1 189 ? -6.309 17.375 15.234 1 97.62 189 HIS A N 1
ATOM 1468 C CA . HIS A 1 189 ? -7.668 16.875 15.031 1 97.62 189 HIS A CA 1
ATOM 1469 C C . HIS A 1 189 ? -8.062 15.906 16.141 1 97.62 189 HIS A C 1
ATOM 1471 O O . HIS A 1 189 ? -9.219 15.477 16.203 1 97.62 189 HIS A O 1
ATOM 1477 N N . LEU A 1 190 ? -7.199 15.547 17.031 1 98.44 190 LEU A N 1
ATOM 1478 C CA . LEU A 1 190 ? -7.477 14.555 18.078 1 98.44 190 LEU A CA 1
ATOM 1479 C C . LEU A 1 190 ? -8.25 15.18 19.234 1 98.44 190 LEU A C 1
ATOM 1481 O O . LEU A 1 190 ? -8.102 16.375 19.5 1 98.44 190 LEU A O 1
ATOM 1485 N N . SER A 1 191 ? -9.07 14.453 19.906 1 97.75 191 SER A N 1
ATOM 1486 C CA . SER A 1 191 ? -9.781 14.938 21.078 1 97.75 191 SER A CA 1
ATOM 1487 C C . SER A 1 191 ? -8.812 15.352 22.188 1 97.75 191 SER A C 1
ATOM 1489 O O . SER A 1 191 ? -7.652 14.938 22.188 1 97.75 191 SER A O 1
ATOM 1491 N N . ASP A 1 192 ? -9.359 16.203 23.094 1 98.06 192 ASP A N 1
ATOM 1492 C CA . ASP A 1 192 ? -8.547 16.547 24.25 1 98.06 192 ASP A CA 1
ATOM 1493 C C . ASP A 1 192 ? -8.156 15.289 25.031 1 98.06 192 ASP A C 1
ATOM 1495 O O . ASP A 1 192 ? -7.004 15.141 25.438 1 98.06 192 ASP A O 1
ATOM 1499 N N . LYS A 1 193 ? -9.156 14.43 25.281 1 98.62 193 LYS A N 1
ATOM 1500 C CA . LYS A 1 193 ? -8.844 13.18 25.969 1 98.62 193 LYS A CA 1
ATOM 1501 C C . LYS A 1 193 ? -7.785 12.391 25.203 1 98.62 193 LYS A C 1
ATOM 1503 O O . LYS A 1 193 ? -6.887 11.805 25.812 1 98.62 193 LYS A O 1
ATOM 1508 N N . GLY A 1 194 ? -7.891 12.305 23.891 1 98.88 194 GLY A N 1
ATOM 1509 C CA . GLY A 1 194 ? -6.91 11.617 23.062 1 98.88 194 GLY A CA 1
ATOM 1510 C C . GLY A 1 194 ? -5.52 12.211 23.172 1 98.88 194 GLY A C 1
ATOM 1511 O O . GLY A 1 194 ? -4.523 11.484 23.172 1 98.88 194 GLY A O 1
ATOM 1512 N N . PHE A 1 195 ? -5.453 13.547 23.188 1 98.88 195 PHE A N 1
ATOM 1513 C CA . PHE A 1 195 ? -4.172 14.211 23.391 1 98.88 195 PHE A CA 1
ATOM 1514 C C . PHE A 1 195 ? -3.498 13.719 24.672 1 98.88 195 PHE A C 1
ATOM 1516 O O . PHE A 1 195 ? -2.322 13.344 24.656 1 98.88 195 PHE A O 1
ATOM 1523 N N . TRP A 1 196 ? -4.207 13.711 25.672 1 98.88 196 TRP A N 1
ATOM 1524 C CA . TRP A 1 196 ? -3.635 13.32 26.953 1 98.88 196 TRP A CA 1
ATOM 1525 C C . TRP A 1 196 ? -3.303 11.828 26.969 1 98.88 196 TRP A C 1
ATOM 1527 O O . TRP A 1 196 ? -2.332 11.414 27.609 1 98.88 196 TRP A O 1
ATOM 1537 N N . ASP A 1 197 ? -4.137 10.969 26.25 1 98.94 197 ASP A N 1
ATOM 1538 C CA . ASP A 1 197 ? -3.764 9.57 26.062 1 98.94 197 ASP A CA 1
ATOM 1539 C C . ASP A 1 197 ? -2.381 9.445 25.422 1 98.94 197 ASP A C 1
ATOM 1541 O O . ASP A 1 197 ? -1.56 8.633 25.875 1 98.94 197 ASP A O 1
ATOM 1545 N N . ILE A 1 198 ? -2.08 10.234 24.406 1 98.88 198 ILE A N 1
ATOM 1546 C CA . ILE A 1 198 ? -0.792 10.203 23.719 1 98.88 198 ILE A CA 1
ATOM 1547 C C . ILE A 1 198 ? 0.309 10.656 24.672 1 98.88 198 ILE A C 1
ATOM 1549 O O . ILE A 1 198 ? 1.385 10.055 24.719 1 98.88 198 ILE A O 1
ATOM 1553 N N . VAL A 1 199 ? 0.047 11.727 25.438 1 98.81 199 VAL A N 1
ATOM 1554 C CA . VAL A 1 199 ? 1.019 12.227 26.406 1 98.81 199 VAL A CA 1
ATOM 1555 C C . VAL A 1 199 ? 1.385 11.117 27.391 1 98.81 199 VAL A C 1
ATOM 1557 O O . VAL A 1 199 ? 2.562 10.914 27.688 1 98.81 199 VAL A O 1
ATOM 1560 N N . GLU A 1 200 ? 0.373 10.477 27.828 1 98.62 200 GLU A N 1
ATOM 1561 C CA . GLU A 1 200 ? 0.555 9.477 28.875 1 98.62 200 GLU A CA 1
ATOM 1562 C C . GLU A 1 200 ? 1.245 8.227 28.328 1 98.62 200 GLU A C 1
ATOM 1564 O O . GLU A 1 200 ? 2.029 7.594 29.047 1 98.62 200 GLU A O 1
ATOM 1569 N N . HIS A 1 201 ? 1.051 7.891 27.047 1 98.62 201 HIS A N 1
ATOM 1570 C CA . HIS A 1 201 ? 1.43 6.555 26.609 1 98.62 201 HIS A CA 1
ATOM 1571 C C . HIS A 1 201 ? 2.551 6.617 25.562 1 98.62 201 HIS A C 1
ATOM 1573 O O . HIS A 1 201 ? 3.18 5.598 25.266 1 98.62 201 HIS A O 1
ATOM 1579 N N . SER A 1 202 ? 2.779 7.754 25 1 98.06 202 SER A N 1
ATOM 1580 C CA . SER A 1 202 ? 3.85 7.852 24 1 98.06 202 SER A CA 1
ATOM 1581 C C . SER A 1 202 ? 5.223 7.762 24.672 1 98.06 202 SER A C 1
ATOM 1583 O O . SER A 1 202 ? 5.434 8.32 25.75 1 98.06 202 SER A O 1
ATOM 1585 N N . THR A 1 203 ? 6.105 7.066 24.062 1 97.75 203 THR A N 1
ATOM 1586 C CA . THR A 1 203 ? 7.477 6.957 24.547 1 97.75 203 THR A CA 1
ATOM 1587 C C . THR A 1 203 ? 8.414 7.824 23.719 1 97.75 203 THR A C 1
ATOM 1589 O O . THR A 1 203 ? 9.602 7.941 24.016 1 97.75 203 THR A O 1
ATOM 1592 N N . ARG A 1 204 ? 7.883 8.406 22.672 1 98.25 204 ARG A N 1
ATOM 1593 C CA . ARG A 1 204 ? 8.625 9.289 21.781 1 98.25 204 ARG A CA 1
ATOM 1594 C C . ARG A 1 204 ? 7.93 10.633 21.625 1 98.25 204 ARG A C 1
ATOM 1596 O O . ARG A 1 204 ? 6.723 10.742 21.844 1 98.25 204 ARG A O 1
ATOM 1603 N N . PRO A 1 205 ? 8.742 11.68 21.234 1 98.75 205 PRO A N 1
ATOM 1604 C CA . PRO A 1 205 ? 8.102 12.961 20.938 1 98.75 205 PRO A CA 1
ATOM 1605 C C . PRO A 1 205 ? 7.055 12.859 19.828 1 98.75 205 PRO A C 1
ATOM 1607 O O . PRO A 1 205 ? 7.168 12.008 18.938 1 98.75 205 PRO A O 1
ATOM 1610 N N . PHE A 1 206 ? 6.051 13.641 19.938 1 98.88 206 PHE A N 1
ATOM 1611 C CA . PHE A 1 206 ? 4.996 13.703 18.938 1 98.88 206 PHE A CA 1
ATOM 1612 C C . PHE A 1 206 ? 4.754 15.141 18.484 1 98.88 206 PHE A C 1
ATOM 1614 O O . PHE A 1 206 ? 5.395 16.062 19 1 98.88 206 PHE A O 1
ATOM 1621 N N . ALA A 1 207 ? 3.912 15.297 17.453 1 98.94 207 ALA A N 1
ATOM 1622 C CA . ALA A 1 207 ? 3.717 16.625 16.875 1 98.94 207 ALA A CA 1
ATOM 1623 C C . ALA A 1 207 ? 2.24 17.016 16.875 1 98.94 207 ALA A C 1
ATOM 1625 O O . ALA A 1 207 ? 1.367 16.141 16.938 1 98.94 207 ALA A O 1
ATOM 1626 N N . ALA A 1 208 ? 1.952 18.203 16.938 1 98.94 208 ALA A N 1
ATOM 1627 C CA . ALA A 1 208 ? 0.741 18.844 16.438 1 98.94 208 ALA A CA 1
ATOM 1628 C C . ALA A 1 208 ? 1.023 19.609 15.148 1 98.94 208 ALA A C 1
ATOM 1630 O O . ALA A 1 208 ? 1.376 20.797 15.195 1 98.94 208 ALA A O 1
ATOM 1631 N N . SER A 1 209 ? 0.842 18.984 14.031 1 98.94 209 SER A N 1
ATOM 1632 C CA . SER A 1 209 ? 1.387 19.453 12.766 1 98.94 209 SER A CA 1
ATOM 1633 C C . SER A 1 209 ? 0.779 20.797 12.367 1 98.94 209 SER A C 1
ATOM 1635 O O . SER A 1 209 ? 1.396 21.578 11.641 1 98.94 209 SER A O 1
ATOM 1637 N N . HIS A 1 210 ? -0.463 21.047 12.805 1 98.88 210 HIS A N 1
ATOM 1638 C CA . HIS A 1 210 ? -1.126 22.297 12.438 1 98.88 210 HIS A CA 1
ATOM 1639 C C . HIS A 1 210 ? -2.201 22.656 13.453 1 98.88 210 HIS A C 1
ATOM 1641 O O . HIS A 1 210 ? -3.375 22.328 13.273 1 98.88 210 HIS A O 1
ATOM 1647 N N . SER A 1 211 ? -1.837 23.328 14.453 1 98.69 211 SER A N 1
ATOM 1648 C CA . SER A 1 211 ? -2.67 23.766 15.57 1 98.69 211 SER A CA 1
ATOM 1649 C C . SER A 1 211 ? -2.24 25.141 16.078 1 98.69 211 SER A C 1
ATOM 1651 O O . SER A 1 211 ? -1.131 25.594 15.797 1 98.69 211 SER A O 1
ATOM 1653 N N . ASN A 1 212 ? -3.127 25.828 16.797 1 98.69 212 ASN A N 1
ATOM 1654 C CA . ASN A 1 212 ? -2.834 27.109 17.391 1 98.69 212 ASN A CA 1
ATOM 1655 C C . ASN A 1 212 ? -3.145 27.109 18.891 1 98.69 212 ASN A C 1
ATOM 1657 O O . ASN A 1 212 ? -3.1 26.062 19.547 1 98.69 212 ASN A O 1
ATOM 1661 N N . CYS A 1 213 ? -3.17 28.359 19.5 1 98.56 213 CYS A N 1
ATOM 1662 C CA . CYS A 1 213 ? -3.34 28.5 20.938 1 98.56 213 CYS A CA 1
ATOM 1663 C C . CYS A 1 213 ? -4.805 28.734 21.297 1 98.56 213 CYS A C 1
ATOM 1665 O O . CYS A 1 213 ? -5.402 29.719 20.875 1 98.56 213 CYS A O 1
ATOM 1667 N N . ARG A 1 214 ? -5.297 27.875 22.141 1 97.12 214 ARG A N 1
ATOM 1668 C CA . ARG A 1 214 ? -6.703 27.984 22.531 1 97.12 214 ARG A CA 1
ATOM 1669 C C . ARG A 1 214 ? -6.941 29.234 23.375 1 97.12 214 ARG A C 1
ATOM 1671 O O . ARG A 1 214 ? -8.039 29.797 23.375 1 97.12 214 ARG A O 1
ATOM 1678 N N . ALA A 1 215 ? -5.949 29.719 24.094 1 97.25 215 ALA A N 1
ATOM 1679 C CA . ALA A 1 215 ? -6.039 30.938 24.906 1 97.25 215 ALA A CA 1
ATOM 1680 C C . ALA A 1 215 ? -6.359 32.156 24.031 1 97.25 215 ALA A C 1
ATOM 1682 O O . ALA A 1 215 ? -7.012 33.094 24.5 1 97.25 215 ALA A O 1
ATOM 1683 N N . LEU A 1 216 ? -5.93 32.156 22.797 1 97.19 216 LEU A N 1
ATOM 1684 C CA . LEU A 1 216 ? -6.117 33.312 21.922 1 97.19 216 LEU A CA 1
ATOM 1685 C C . LEU A 1 216 ? -7.328 33.094 21.016 1 97.19 216 LEU A C 1
ATOM 1687 O O . LEU A 1 216 ? -7.996 34.062 20.625 1 97.19 216 LEU A O 1
ATOM 1691 N N . ALA A 1 217 ? -7.578 31.922 20.609 1 95.75 217 ALA A N 1
ATOM 1692 C CA . ALA A 1 217 ? -8.727 31.516 19.797 1 95.75 217 ALA A CA 1
ATOM 1693 C C . ALA A 1 217 ? -9.359 30.25 20.344 1 95.75 217 ALA A C 1
ATOM 1695 O O . ALA A 1 217 ? -8.844 29.141 20.125 1 95.75 217 ALA A O 1
ATOM 1696 N N . PRO A 1 218 ? -10.5 30.344 20.984 1 92.5 218 PRO A N 1
ATOM 1697 C CA . PRO A 1 218 ? -11.07 29.219 21.734 1 92.5 218 PRO A CA 1
ATOM 1698 C C . PRO A 1 218 ? -11.766 28.203 20.828 1 92.5 218 PRO A C 1
ATOM 1700 O O . PRO A 1 218 ? -12.906 27.812 21.094 1 92.5 218 PRO A O 1
ATOM 1703 N N . HIS A 1 219 ? -11.125 27.719 19.812 1 92.75 219 HIS A N 1
ATOM 1704 C CA . HIS A 1 219 ? -11.555 26.641 18.953 1 92.75 219 HIS A CA 1
ATOM 1705 C C . HIS A 1 219 ? -11.016 25.297 19.422 1 92.75 219 HIS A C 1
ATOM 1707 O O . HIS A 1 219 ? -9.867 25.203 19.875 1 92.75 219 HIS A O 1
ATOM 1713 N N . CYS A 1 220 ? -11.773 24.203 19.328 1 93.31 220 CYS A N 1
ATOM 1714 C CA . CYS A 1 220 ? -11.406 22.906 19.875 1 93.31 220 CYS A CA 1
ATOM 1715 C C . CYS A 1 220 ? -10.203 22.328 19.125 1 93.31 220 CYS A C 1
ATOM 1717 O O . CYS A 1 220 ? -9.547 21.406 19.625 1 93.31 220 CYS A O 1
ATOM 1719 N N . ARG A 1 221 ? -9.844 22.828 17.969 1 95.5 221 ARG A N 1
ATOM 1720 C CA . ARG A 1 221 ? -8.68 22.422 17.203 1 95.5 221 ARG A CA 1
ATOM 1721 C C . ARG A 1 221 ? -7.391 22.922 17.828 1 95.5 221 ARG A C 1
ATOM 1723 O O . ARG A 1 221 ? -6.301 22.453 17.5 1 95.5 221 ARG A O 1
ATOM 1730 N N . ASN A 1 222 ? -7.512 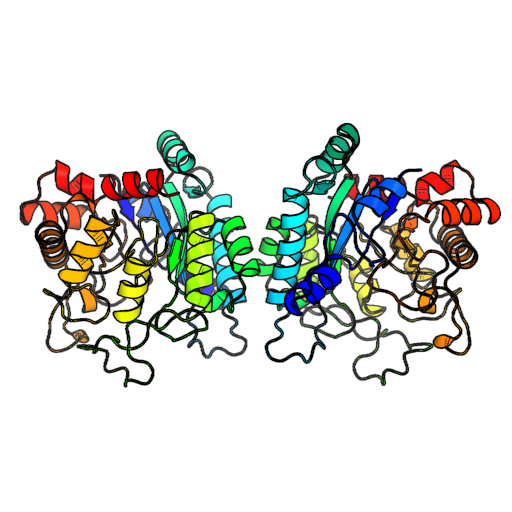23.969 18.641 1 97.25 222 ASN A N 1
ATOM 1731 C CA . ASN A 1 222 ? -6.34 24.594 19.234 1 97.25 222 ASN A CA 1
ATOM 1732 C C . ASN A 1 222 ? -5.961 23.938 20.547 1 97.25 222 ASN A C 1
ATOM 1734 O O . ASN A 1 222 ? -6.762 23.203 21.141 1 97.25 222 ASN A O 1
ATOM 1738 N N . LEU A 1 223 ? -4.754 24.141 20.984 1 98.69 223 LEU A N 1
ATOM 1739 C CA . LEU A 1 223 ? -4.195 23.516 22.172 1 98.69 223 LEU A CA 1
ATOM 1740 C C . LEU A 1 223 ? -4.34 24.438 23.391 1 98.69 223 LEU A C 1
ATOM 1742 O O . LEU A 1 223 ? -4.145 25.641 23.281 1 98.69 223 LEU A O 1
ATOM 1746 N N . THR A 1 224 ? -4.684 23.859 24.547 1 98.44 224 THR A N 1
ATOM 1747 C CA . THR A 1 224 ? -4.645 24.609 25.797 1 98.44 224 THR A CA 1
ATOM 1748 C C . THR A 1 224 ? -3.207 24.844 26.25 1 98.44 224 THR A C 1
ATOM 1750 O O . THR A 1 224 ? -2.285 24.188 25.75 1 98.44 224 THR A O 1
ATOM 1753 N N . ASP A 1 225 ? -3.053 25.797 27.219 1 98.88 225 ASP A N 1
ATOM 1754 C CA . ASP A 1 225 ? -1.714 26.047 27.734 1 98.88 225 ASP A CA 1
ATOM 1755 C C . ASP A 1 225 ? -1.129 24.797 28.375 1 98.88 225 ASP A C 1
ATOM 1757 O O . ASP A 1 225 ? 0.076 24.547 28.297 1 98.88 225 ASP A O 1
ATOM 1761 N N . GLU A 1 226 ? -1.952 24.016 29.031 1 98.81 226 GLU A N 1
ATOM 1762 C CA . GLU A 1 226 ? -1.5 22.766 29.625 1 98.81 226 GLU A CA 1
ATOM 1763 C C . GLU A 1 226 ? -1.016 21.781 28.562 1 98.81 226 GLU A C 1
ATOM 1765 O O . GLU A 1 226 ? 0.001 21.109 28.734 1 98.81 226 GLU A O 1
ATOM 1770 N N . MET A 1 227 ? -1.706 21.703 27.484 1 98.94 227 MET A N 1
ATOM 1771 C CA . MET A 1 227 ? -1.324 20.828 26.359 1 98.94 227 MET A CA 1
ATOM 1772 C C . MET A 1 227 ? -0.01 21.297 25.75 1 98.94 227 MET A C 1
ATOM 1774 O O . MET A 1 227 ? 0.851 20.469 25.422 1 98.94 227 MET A O 1
ATOM 1778 N N . ILE A 1 228 ? 0.15 22.578 25.609 1 98.94 228 ILE A N 1
ATOM 1779 C CA . ILE A 1 228 ? 1.364 23.156 25.031 1 98.94 228 ILE A CA 1
ATOM 1780 C C . ILE A 1 228 ? 2.564 22.797 25.906 1 98.94 228 ILE A C 1
ATOM 1782 O O . ILE A 1 228 ? 3.602 22.359 25.391 1 98.94 228 ILE A O 1
ATOM 1786 N N . ARG A 1 229 ? 2.408 22.953 27.203 1 98.94 229 ARG A N 1
ATOM 1787 C CA . ARG A 1 229 ? 3.486 22.609 28.125 1 98.94 229 ARG A CA 1
ATOM 1788 C C . ARG A 1 229 ? 3.807 21.109 28.047 1 98.94 229 ARG A C 1
ATOM 1790 O O . ARG A 1 229 ? 4.977 20.719 28.062 1 98.94 229 ARG A O 1
ATOM 1797 N N . ALA A 1 230 ? 2.732 20.297 28 1 98.88 230 ALA A N 1
ATOM 1798 C CA . ALA A 1 230 ? 2.936 18.844 27.906 1 98.88 230 ALA A CA 1
ATOM 1799 C C . ALA A 1 230 ? 3.68 18.484 26.625 1 98.88 230 ALA A C 1
ATOM 1801 O O . ALA A 1 230 ? 4.574 17.641 26.641 1 98.88 230 ALA A O 1
ATOM 1802 N N . LEU A 1 231 ? 3.307 19.094 25.516 1 98.81 231 LEU A N 1
ATOM 1803 C CA . LEU A 1 231 ? 3.979 18.891 24.234 1 98.81 231 LEU A CA 1
ATOM 1804 C C . LEU A 1 231 ? 5.453 19.266 24.328 1 98.81 231 LEU A C 1
ATOM 1806 O O . LEU A 1 231 ? 6.316 18.516 23.859 1 98.81 231 LEU A O 1
ATOM 1810 N N . ALA A 1 232 ? 5.727 20.391 24.922 1 98.81 232 ALA A N 1
ATOM 1811 C CA . ALA A 1 232 ? 7.098 20.859 25.094 1 98.81 232 ALA A CA 1
ATOM 1812 C C . ALA A 1 232 ? 7.906 19.891 25.953 1 98.81 232 ALA A C 1
ATOM 1814 O O . ALA A 1 232 ? 9.047 19.562 25.609 1 98.81 232 ALA A O 1
ATOM 1815 N N . ASN A 1 233 ? 7.281 19.484 27.031 1 98.56 233 ASN A N 1
ATOM 1816 C CA . ASN A 1 233 ? 7.953 18.562 27.953 1 98.56 233 ASN A CA 1
ATOM 1817 C C . ASN A 1 233 ? 8.297 17.25 27.281 1 98.56 233 ASN A C 1
ATOM 1819 O O . ASN A 1 233 ? 9.273 16.578 27.656 1 98.56 233 ASN A O 1
ATOM 1823 N N . LYS A 1 234 ? 7.547 16.859 26.266 1 98.44 234 LYS A N 1
ATOM 1824 C CA . LYS A 1 234 ? 7.762 15.609 25.547 1 98.44 234 LYS A CA 1
ATOM 1825 C C . LYS A 1 234 ? 8.734 15.805 24.375 1 98.44 234 LYS A C 1
ATOM 1827 O O . LYS A 1 234 ? 9.031 14.867 23.641 1 98.44 234 LYS A O 1
ATOM 1832 N N . GLY A 1 235 ? 9.203 17.016 24.203 1 98.5 235 GLY A N 1
ATOM 1833 C CA . GLY A 1 235 ? 10.094 17.312 23.094 1 98.5 235 GLY A CA 1
ATOM 1834 C C . GLY A 1 235 ? 9.383 17.406 21.766 1 98.5 235 GLY A C 1
ATOM 1835 O O . GLY A 1 235 ? 9.969 17.109 20.719 1 98.5 235 GLY A O 1
ATOM 1836 N N . GLY A 1 236 ? 8.094 17.766 21.797 1 98.75 236 GLY A N 1
ATOM 1837 C CA . GLY A 1 236 ? 7.266 17.766 20.594 1 98.75 236 GLY A CA 1
ATOM 1838 C C . GLY A 1 236 ? 7.391 19.047 19.781 1 98.75 236 GLY A C 1
ATOM 1839 O O . GLY A 1 236 ? 8.289 19.859 20.016 1 98.75 236 GLY A O 1
ATOM 1840 N N . LEU A 1 237 ? 6.633 19.125 18.75 1 98.94 237 LEU A N 1
ATOM 1841 C CA . LEU A 1 237 ? 6.617 20.219 17.797 1 98.94 237 LEU A CA 1
ATOM 1842 C C . LEU A 1 237 ? 5.188 20.609 17.453 1 98.94 237 LEU A C 1
ATOM 1844 O O . LEU A 1 237 ? 4.312 19.766 17.312 1 98.94 237 LEU A O 1
ATOM 1848 N N . VAL A 1 238 ? 4.953 21.906 17.312 1 98.94 238 VAL A N 1
ATOM 1849 C CA . VAL A 1 238 ? 3.645 22.391 16.891 1 98.94 238 VAL A CA 1
ATOM 1850 C C . VAL A 1 238 ? 3.799 23.297 15.656 1 98.94 238 VAL A C 1
ATOM 1852 O O . VAL A 1 238 ? 4.691 24.141 15.609 1 98.94 238 VAL A O 1
ATOM 1855 N N . GLY A 1 239 ? 3.027 23.016 14.633 1 98.94 239 GLY A N 1
ATOM 1856 C CA . GLY A 1 239 ? 2.99 23.859 13.445 1 98.94 239 GLY A CA 1
ATOM 1857 C C . GLY A 1 239 ? 1.908 24.922 13.5 1 98.94 239 GLY A C 1
ATOM 1858 O O . GLY A 1 239 ? 0.725 24.594 13.633 1 98.94 239 GLY A O 1
ATOM 1859 N N . LEU A 1 240 ? 2.311 26.141 13.398 1 98.75 240 LEU A N 1
ATOM 1860 C CA . LEU A 1 240 ? 1.392 27.281 13.391 1 98.75 240 LEU A CA 1
ATOM 1861 C C . LEU A 1 240 ? 0.411 27.172 12.234 1 98.75 240 LEU A C 1
ATOM 1863 O O . LEU A 1 240 ? 0.817 27.188 11.07 1 98.75 240 LEU A O 1
ATOM 1867 N N . ASN A 1 241 ? -0.882 27.125 12.531 1 98.75 241 ASN A N 1
ATOM 1868 C CA . ASN A 1 241 ? -1.922 26.938 11.523 1 98.75 241 ASN A CA 1
ATOM 1869 C C . ASN A 1 241 ? -2.445 28.281 11 1 98.75 241 ASN A C 1
ATOM 1871 O O . ASN A 1 241 ? -2.615 29.234 11.766 1 98.75 241 ASN A O 1
ATOM 1875 N N . TYR A 1 242 ? -2.816 28.344 9.703 1 98.69 242 TYR A N 1
ATOM 1876 C CA . TYR A 1 242 ? -3.156 29.609 9.078 1 98.69 242 TYR A CA 1
ATOM 1877 C C . TYR A 1 242 ? -4.664 29.766 8.922 1 98.69 242 TYR A C 1
ATOM 1879 O O . TYR A 1 242 ? -5.148 30.781 8.422 1 98.69 242 TYR A O 1
ATOM 1887 N N . CYS A 1 243 ? -5.449 28.797 9.344 1 97.56 243 CYS A N 1
ATOM 1888 C CA . CYS A 1 243 ? -6.898 28.844 9.219 1 97.56 243 CYS A CA 1
ATOM 1889 C C . CYS A 1 243 ? -7.48 29.984 10.055 1 97.56 243 CYS A C 1
ATOM 1891 O O . CYS A 1 243 ? -7.191 30.094 11.242 1 97.56 243 CYS A O 1
ATOM 1893 N N . SER A 1 244 ? -8.383 30.766 9.477 1 96.75 244 SER A N 1
ATOM 1894 C CA . SER A 1 244 ? -8.93 31.953 10.125 1 96.75 244 SER A CA 1
ATOM 1895 C C . SER A 1 244 ? -9.648 31.594 11.43 1 96.75 244 SER A C 1
ATOM 1897 O O . SER A 1 244 ? -9.453 32.25 12.445 1 96.75 244 SER A O 1
ATOM 1899 N N . GLY A 1 245 ? -10.359 30.484 11.383 1 93.69 245 GLY A N 1
ATOM 1900 C CA . GLY A 1 245 ? -11.133 30.062 12.539 1 93.69 245 GLY A CA 1
ATOM 1901 C C . GLY A 1 245 ? -10.273 29.641 13.711 1 93.69 245 GLY A C 1
ATOM 1902 O O . GLY A 1 245 ? -10.734 29.609 14.852 1 93.69 245 GLY A O 1
ATOM 1903 N N . PHE A 1 246 ? -9.016 29.328 13.477 1 95.94 246 PHE A N 1
ATOM 1904 C CA . PHE A 1 246 ? -8.109 28.859 14.516 1 95.94 246 PHE A CA 1
ATOM 1905 C C . PHE A 1 246 ? -7.195 29.984 14.984 1 95.94 246 PHE A C 1
ATOM 1907 O O . PHE A 1 246 ? -6.484 29.844 15.984 1 95.94 246 PHE A O 1
ATOM 1914 N N . LEU A 1 247 ? -7.262 31.094 14.305 1 97.25 247 LEU A N 1
ATOM 1915 C CA . LEU A 1 247 ? -6.359 32.219 14.578 1 97.25 247 LEU A CA 1
ATOM 1916 C C . LEU A 1 247 ? -7.082 33.312 15.344 1 97.25 247 LEU A C 1
ATOM 1918 O O . LEU A 1 247 ? -6.457 34.062 16.094 1 97.25 247 LEU A O 1
ATOM 1922 N N . ASP A 1 248 ? -8.336 33.406 15.102 1 95.19 248 ASP A N 1
ATOM 1923 C CA . ASP A 1 248 ? -9.078 34.594 15.547 1 95.19 248 ASP A CA 1
ATOM 1924 C C . ASP A 1 248 ? -10.211 34.219 16.484 1 95.19 248 ASP A C 1
ATOM 1926 O O . ASP A 1 248 ? -10.578 33.031 16.578 1 95.19 248 ASP A O 1
ATOM 1930 N N . ASN A 1 249 ? -10.656 35.125 17.312 1 93.25 249 ASN A N 1
ATOM 1931 C CA . ASN A 1 249 ? -11.703 34.875 18.297 1 93.25 249 ASN A CA 1
ATOM 1932 C C . ASN A 1 249 ? -12.914 35.781 18.062 1 93.25 249 ASN A C 1
ATOM 1934 O O . ASN A 1 249 ? -13.438 36.375 19 1 93.25 249 ASN A O 1
ATOM 1938 N N . GLN A 1 250 ? -13.312 35.812 16.875 1 92.06 250 GLN A N 1
ATOM 1939 C CA . GLN A 1 250 ? -14.492 36.594 16.531 1 92.06 250 GLN A CA 1
ATOM 1940 C C . GLN A 1 250 ? -15.773 35.875 16.922 1 92.06 250 GLN A C 1
ATOM 1942 O O . GLN A 1 250 ? -15.789 34.656 17.062 1 92.06 250 GLN A O 1
ATOM 1947 N N . PRO A 1 251 ? -16.891 36.625 17.125 1 87 251 PRO A N 1
ATOM 1948 C CA . PRO A 1 251 ? -18.156 36 17.547 1 87 251 PRO A CA 1
ATOM 1949 C C . PRO A 1 251 ? -18.719 35.031 16.516 1 87 251 PRO A C 1
ATOM 1951 O O . PRO A 1 251 ? -19.453 34.094 16.859 1 87 251 PRO A O 1
ATOM 1954 N N . GLU A 1 252 ? -18.359 35.312 15.156 1 86.69 252 GLU A N 1
ATOM 1955 C CA . GLU A 1 252 ? -18.781 34.438 14.062 1 86.69 252 GLU A CA 1
ATOM 1956 C C . GLU A 1 252 ? -17.578 33.969 13.234 1 86.69 252 GLU A C 1
ATOM 1958 O O . GLU A 1 252 ? -16.641 34.719 13 1 86.69 252 GLU A O 1
ATOM 1963 N N . GLU A 1 253 ? -17.625 32.656 12.867 1 85.62 253 GLU A N 1
ATOM 1964 C CA . GLU A 1 253 ? -16.531 32.094 12.094 1 85.62 253 GLU A CA 1
ATOM 1965 C C . GLU A 1 253 ? -16.234 32.906 10.852 1 85.62 253 GLU A C 1
ATOM 1967 O O . GLU A 1 253 ? -15.062 33.125 10.508 1 85.62 253 GLU A O 1
ATOM 1972 N N . LYS A 1 254 ? -17.328 33.344 10.164 1 88.94 254 LYS A N 1
ATOM 1973 C CA . LYS A 1 254 ? -17.172 34.062 8.898 1 88.94 254 LYS A CA 1
ATOM 1974 C C . LYS A 1 254 ? -16.422 35.375 9.086 1 88.94 254 LYS A C 1
ATOM 1976 O O . LYS A 1 254 ? -15.914 35.938 8.125 1 88.94 254 LYS A O 1
ATOM 1981 N N . LEU A 1 255 ? -16.312 35.844 10.352 1 93.06 255 LEU A N 1
ATOM 1982 C CA . LEU A 1 255 ? -15.664 37.125 10.656 1 93.06 255 LEU A CA 1
ATOM 1983 C C . LEU A 1 255 ? -14.203 36.906 11.039 1 93.06 255 LEU A C 1
ATOM 1985 O O . LEU A 1 255 ? -13.438 37.875 11.156 1 93.06 255 LEU A O 1
ATOM 1989 N N . CYS A 1 256 ? -13.859 35.688 11.188 1 94.56 256 CYS A N 1
ATOM 1990 C CA . CYS A 1 256 ? -12.492 35.375 11.602 1 94.56 256 CYS A CA 1
ATOM 1991 C C . CYS A 1 256 ? -11.5 35.719 10.5 1 94.56 256 CYS A C 1
ATOM 1993 O O . CYS A 1 256 ? -11.789 35.531 9.32 1 94.56 256 CYS A O 1
ATOM 1995 N N . ARG A 1 257 ? -10.391 36.375 10.945 1 95.69 257 ARG A N 1
ATOM 1996 C CA . ARG A 1 257 ? -9.375 36.812 10 1 95.69 257 ARG A CA 1
ATOM 1997 C C . ARG A 1 257 ? -8.156 35.906 10.039 1 95.69 257 ARG A C 1
ATOM 1999 O O . ARG A 1 257 ? -7.797 35.375 11.102 1 95.69 257 ARG A O 1
ATOM 2006 N N . SER A 1 258 ? -7.562 35.656 8.914 1 98.38 258 SER A N 1
ATOM 2007 C CA . SER A 1 258 ? -6.262 35 8.781 1 98.38 258 SER A CA 1
ATOM 2008 C C . SER A 1 258 ? -5.184 36 8.367 1 98.38 258 SER A C 1
ATOM 2010 O O . SER A 1 258 ? -4.957 36.219 7.176 1 98.38 258 SER A O 1
ATOM 2012 N N . THR A 1 259 ? -4.465 36.562 9.344 1 98.5 259 THR A N 1
ATOM 2013 C CA . THR A 1 259 ? -3.42 37.562 9.102 1 98.5 259 THR A CA 1
ATOM 2014 C C . THR A 1 259 ? -2.102 37.125 9.734 1 98.5 259 THR A C 1
ATOM 2016 O O . THR A 1 259 ? -2.096 36.406 10.734 1 98.5 259 THR A O 1
ATOM 2019 N N . THR A 1 260 ? -1.008 37.594 9.156 1 98.69 260 THR A N 1
ATOM 2020 C CA . THR A 1 260 ? 0.31 37.25 9.688 1 98.69 260 THR A CA 1
ATOM 2021 C C . THR A 1 260 ? 0.494 37.844 11.086 1 98.69 260 THR A C 1
ATOM 2023 O O . THR A 1 260 ? 1.194 37.281 11.922 1 98.69 260 THR A O 1
ATOM 2026 N N . ALA A 1 261 ? -0.162 38.938 11.359 1 98.69 261 ALA A N 1
ATOM 2027 C CA . ALA A 1 261 ? -0.098 39.531 12.688 1 98.69 261 ALA A CA 1
ATOM 2028 C C . ALA A 1 261 ? -0.678 38.594 13.742 1 98.69 261 ALA A C 1
ATOM 2030 O O . ALA A 1 261 ? -0.103 38.406 14.82 1 98.69 261 ALA A O 1
ATOM 2031 N N . LEU A 1 262 ? -1.866 38.031 13.461 1 98.75 262 LEU A N 1
ATOM 2032 C CA . LEU A 1 262 ? -2.477 37.062 14.375 1 98.75 262 LEU A CA 1
ATOM 2033 C C . LEU A 1 262 ? -1.593 35.844 14.531 1 98.75 262 LEU A C 1
ATOM 2035 O O . LEU A 1 262 ? -1.447 35.312 15.641 1 98.75 262 LEU A O 1
ATOM 2039 N N . MET A 1 263 ? -1.008 35.344 13.43 1 98.88 263 MET A N 1
ATOM 2040 C CA . MET A 1 263 ? -0.092 34.219 13.484 1 98.88 263 MET A CA 1
ATOM 2041 C C . MET A 1 263 ? 1.081 34.5 14.414 1 98.88 263 MET A C 1
ATOM 2043 O O . MET A 1 263 ? 1.465 33.656 15.219 1 98.88 263 MET A O 1
ATOM 2047 N N . ALA A 1 264 ? 1.602 35.719 14.305 1 98.88 264 ALA A N 1
ATOM 2048 C CA . ALA A 1 264 ? 2.734 36.094 15.141 1 98.88 264 ALA A CA 1
ATOM 2049 C C . ALA A 1 264 ? 2.346 36.125 16.609 1 98.88 264 ALA A C 1
ATOM 2051 O O . ALA A 1 264 ? 3.148 35.781 17.484 1 98.88 264 ALA A O 1
ATOM 2052 N N . LYS A 1 265 ? 1.122 36.562 16.906 1 98.88 265 LYS A N 1
ATOM 2053 C CA . LYS A 1 265 ? 0.639 36.562 18.281 1 98.88 265 LYS A CA 1
ATOM 2054 C C . LYS A 1 265 ? 0.552 35.156 18.844 1 98.88 265 LYS A C 1
ATOM 2056 O O . LYS A 1 265 ? 0.893 34.906 20 1 98.88 265 LYS A O 1
ATOM 2061 N N . HIS A 1 266 ? 0.039 34.219 18.047 1 98.94 266 HIS A N 1
ATOM 2062 C CA . HIS A 1 266 ? -0.005 32.812 18.469 1 98.94 266 HIS A CA 1
ATOM 2063 C C . HIS A 1 266 ? 1.399 32.281 18.688 1 98.94 266 HIS A C 1
ATOM 2065 O O . HIS A 1 266 ? 1.639 31.547 19.672 1 98.94 266 HIS A O 1
ATOM 2071 N N . ALA A 1 267 ? 2.336 32.562 17.812 1 98.94 267 ALA A N 1
ATOM 2072 C CA . ALA A 1 267 ? 3.719 32.125 18 1 98.94 267 ALA A CA 1
ATOM 2073 C C . ALA A 1 267 ? 4.289 32.656 19.312 1 98.94 267 ALA A C 1
ATOM 2075 O O . ALA A 1 267 ? 4.977 31.953 20.031 1 98.94 267 ALA A O 1
ATOM 2076 N N . ALA A 1 268 ? 4.008 33.938 19.547 1 98.94 268 ALA A N 1
ATOM 2077 C CA . ALA A 1 268 ? 4.492 34.531 20.781 1 98.94 268 ALA A CA 1
ATOM 2078 C C . ALA A 1 268 ? 3.932 33.812 22.016 1 98.94 268 ALA A C 1
ATOM 2080 O O . ALA A 1 268 ? 4.641 33.594 23 1 98.94 268 ALA A O 1
ATOM 2081 N N . HIS A 1 269 ? 2.668 33.5 21.922 1 98.94 269 HIS A N 1
ATOM 2082 C CA . HIS A 1 269 ? 2.059 32.75 23.031 1 98.94 269 HIS A CA 1
ATOM 2083 C C . HIS A 1 269 ? 2.662 31.375 23.172 1 98.94 269 HIS A C 1
ATOM 2085 O O . HIS A 1 269 ? 2.938 30.922 24.281 1 98.94 269 HIS A O 1
ATOM 2091 N N . PHE A 1 270 ? 2.852 30.625 22.078 1 98.94 270 PHE A N 1
ATOM 2092 C CA . PHE A 1 270 ? 3.545 29.344 22.125 1 98.94 270 PHE A CA 1
ATOM 2093 C C . PHE A 1 270 ? 4.895 29.469 22.812 1 98.94 270 PHE A C 1
ATOM 2095 O O . PHE A 1 270 ? 5.254 28.656 23.672 1 98.94 270 PHE A O 1
ATOM 2102 N N . LYS A 1 271 ? 5.617 30.516 22.422 1 98.94 271 LYS A N 1
ATOM 2103 C CA . LYS A 1 271 ? 6.938 30.734 23 1 98.94 271 LYS A CA 1
ATOM 2104 C C . LYS A 1 271 ? 6.844 30.969 24.5 1 98.94 271 LYS A C 1
ATOM 2106 O O . LYS A 1 271 ? 7.637 30.422 25.266 1 98.94 271 LYS A O 1
ATOM 2111 N N . GLN A 1 272 ? 5.922 31.75 24.859 1 98.81 272 GLN A N 1
ATOM 2112 C CA . GLN A 1 272 ? 5.738 32.062 26.281 1 98.81 272 GLN A CA 1
ATOM 2113 C C . GLN A 1 272 ? 5.418 30.828 27.094 1 98.81 272 GLN A C 1
ATOM 2115 O O . GLN A 1 272 ? 5.934 30.641 28.203 1 98.81 272 GLN A O 1
ATOM 2120 N N . VAL A 1 273 ? 4.594 29.984 26.578 1 98.88 273 VAL A N 1
ATOM 2121 C CA . VAL A 1 273 ? 4.051 28.859 27.344 1 98.88 273 VAL A CA 1
ATOM 2122 C C . VAL A 1 273 ? 4.965 27.641 27.203 1 98.88 273 VAL A C 1
ATOM 2124 O O . VAL A 1 273 ? 5.227 26.938 28.172 1 98.88 273 VAL A O 1
ATOM 2127 N N . GLY A 1 274 ? 5.445 27.359 26.016 1 98.75 274 GLY A N 1
ATOM 2128 C CA . GLY A 1 274 ? 6.125 26.109 25.719 1 98.75 274 GLY A CA 1
ATOM 2129 C C . GLY A 1 274 ? 7.578 26.297 25.328 1 98.75 274 GLY A C 1
ATOM 2130 O O . GLY A 1 274 ? 8.336 25.328 25.25 1 98.75 274 GLY A O 1
ATOM 2131 N N . GLY A 1 275 ? 7.965 27.516 24.969 1 98.75 275 GLY A N 1
ATOM 2132 C CA . GLY A 1 275 ? 9.328 27.766 24.516 1 98.75 275 GLY A CA 1
ATOM 2133 C C . GLY A 1 275 ? 9.461 27.844 23.016 1 98.75 275 GLY A C 1
ATOM 2134 O O . GLY A 1 275 ? 8.578 27.391 22.281 1 98.75 275 GLY A O 1
ATOM 2135 N N . ILE A 1 276 ? 10.555 28.406 22.578 1 98.81 276 ILE A N 1
ATOM 2136 C CA . ILE A 1 276 ? 10.805 28.703 21.172 1 98.81 276 ILE A CA 1
ATOM 2137 C C . ILE A 1 276 ? 11.008 27.406 20.391 1 98.81 276 ILE A C 1
ATOM 2139 O O . ILE A 1 276 ? 10.688 27.344 19.203 1 98.81 276 ILE A O 1
ATOM 2143 N N . GLU A 1 277 ? 11.406 26.328 21.094 1 98.56 277 GLU A N 1
ATOM 2144 C CA . GLU A 1 277 ? 11.898 25.125 20.422 1 98.56 277 GLU A CA 1
ATOM 2145 C C . GLU A 1 277 ? 10.75 24.281 19.875 1 98.56 277 GLU A C 1
ATOM 2147 O O . GLU A 1 277 ? 10.961 23.406 19.047 1 98.56 277 GLU A O 1
ATOM 2152 N N . ILE A 1 278 ? 9.508 24.531 20.312 1 98.75 278 ILE A N 1
ATOM 2153 C CA . ILE A 1 278 ? 8.414 23.641 19.922 1 98.75 278 ILE A CA 1
ATOM 2154 C C . ILE A 1 278 ? 7.719 24.219 18.688 1 98.75 278 ILE A C 1
ATOM 2156 O O . ILE A 1 278 ? 6.84 23.562 18.109 1 98.75 278 ILE A O 1
ATOM 2160 N N . ILE A 1 279 ? 8.078 25.406 18.234 1 98.94 279 ILE A N 1
ATOM 2161 C CA . ILE A 1 279 ? 7.266 26.125 17.266 1 98.94 279 ILE A CA 1
ATOM 2162 C C . ILE A 1 279 ? 7.777 25.859 15.852 1 98.94 279 ILE A C 1
ATOM 2164 O O . ILE A 1 279 ? 8.969 26.016 15.578 1 98.94 279 ILE A O 1
ATOM 2168 N N . GLY A 1 280 ? 7.008 25.391 15 1 98.88 280 GLY A N 1
ATOM 2169 C CA . GLY A 1 280 ? 7.199 25.312 13.562 1 98.88 280 GLY A CA 1
ATOM 2170 C C . GLY A 1 280 ? 6.055 25.906 12.766 1 98.88 280 GLY A C 1
ATOM 2171 O O . GLY A 1 280 ? 5.309 26.75 13.289 1 98.88 280 GLY A O 1
ATOM 2172 N N . LEU A 1 281 ? 6 25.641 11.516 1 98.88 281 LEU A N 1
ATOM 2173 C CA . LEU A 1 281 ? 4.941 26.125 10.633 1 98.88 281 LEU A CA 1
ATOM 2174 C C . LEU A 1 281 ? 4.051 24.969 10.172 1 98.88 281 LEU A C 1
ATOM 2176 O O . LEU A 1 281 ? 4.535 23.875 9.914 1 98.88 281 LEU A O 1
ATOM 2180 N N . GLY A 1 282 ? 2.793 25.094 10.148 1 98.88 282 GLY A N 1
ATOM 2181 C CA . GLY A 1 282 ? 1.769 24.172 9.68 1 98.88 282 GLY A CA 1
ATOM 2182 C C . GLY A 1 282 ? 0.648 24.859 8.922 1 98.88 282 GLY A C 1
ATOM 2183 O O . GLY A 1 282 ? -0.466 24.984 9.438 1 98.88 282 GLY A O 1
ATOM 2184 N N . SER A 1 283 ? 0.912 25.219 7.77 1 98.75 283 SER A N 1
ATOM 2185 C CA . SER A 1 283 ? 0.12 26.172 6.996 1 98.75 283 SER A CA 1
ATOM 2186 C C . SER A 1 283 ? -1.321 25.703 6.844 1 98.75 283 SER A C 1
ATOM 2188 O O . SER A 1 283 ? -2.254 26.5 6.91 1 98.75 283 SER A O 1
ATOM 2190 N N . ASP A 1 284 ? -1.407 24.406 6.621 1 98.75 284 ASP A N 1
ATOM 2191 C CA . ASP A 1 284 ? -2.701 23.812 6.285 1 98.75 284 ASP A CA 1
ATOM 2192 C C . ASP A 1 284 ? -3.172 24.266 4.906 1 98.75 284 ASP A C 1
ATOM 2194 O O . ASP A 1 284 ? -4.367 24.234 4.609 1 98.75 284 ASP A O 1
ATOM 2198 N N . PHE A 1 285 ? -2.213 24.797 4.059 1 98.81 285 PHE A N 1
ATOM 2199 C CA . PHE A 1 285 ? -2.514 25.219 2.697 1 98.81 285 PHE A CA 1
ATOM 2200 C C . PHE A 1 285 ? -3.271 24.141 1.949 1 98.81 285 PHE A C 1
ATOM 2202 O O . PHE A 1 285 ? -2.992 22.953 2.123 1 98.81 285 PHE A O 1
ATOM 2209 N N . ASP A 1 286 ? -4.184 24.594 1.11 1 98.81 286 ASP A N 1
ATOM 2210 C CA . ASP A 1 286 ? -5.047 23.766 0.268 1 98.81 286 ASP A CA 1
ATOM 2211 C C . ASP A 1 286 ? -6.016 22.938 1.112 1 98.81 286 ASP A C 1
ATOM 2213 O O . ASP A 1 286 ? -6.801 22.156 0.577 1 98.81 286 ASP A O 1
ATOM 2217 N N . GLY A 1 287 ? -5.961 23.062 2.457 1 98.25 287 GLY A N 1
ATOM 2218 C CA . GLY A 1 287 ? -6.945 22.5 3.371 1 98.25 287 GLY A CA 1
ATOM 2219 C C . GLY A 1 287 ? -7.801 23.562 4.043 1 98.25 287 GLY A C 1
ATOM 2220 O O . GLY A 1 287 ? -8.719 23.234 4.801 1 98.25 287 GLY A O 1
ATOM 2221 N N . ILE A 1 288 ? -7.473 24.828 3.811 1 96.44 288 ILE A N 1
ATOM 2222 C CA . ILE A 1 288 ? -8.211 25.938 4.395 1 96.44 288 ILE A CA 1
ATOM 2223 C C . ILE A 1 288 ? -8.656 26.891 3.293 1 96.44 288 ILE A C 1
ATOM 2225 O O . ILE A 1 288 ? -8.055 26.938 2.221 1 96.44 288 ILE A O 1
ATOM 2229 N N . GLY A 1 289 ? -9.758 27.578 3.547 1 94.38 289 GLY A N 1
ATOM 2230 C CA . GLY A 1 289 ? -10.312 28.516 2.586 1 94.38 289 GLY A CA 1
ATOM 2231 C C . GLY A 1 289 ? -10.57 29.891 3.178 1 94.38 289 GLY A C 1
ATOM 2232 O O . GLY A 1 289 ? -9.977 30.266 4.191 1 94.38 289 GLY A O 1
ATOM 2233 N N . GLY A 1 290 ? -11.281 30.656 2.387 1 93.25 290 GLY A N 1
ATOM 2234 C CA . GLY A 1 290 ? -11.594 32 2.822 1 93.25 290 GLY A CA 1
ATOM 2235 C C . GLY A 1 290 ? -10.547 33.031 2.42 1 93.25 290 GLY A C 1
ATOM 2236 O O . GLY A 1 290 ? -9.711 32.75 1.553 1 93.25 290 GLY A O 1
ATOM 2237 N N . LYS A 1 291 ? -10.719 34.219 2.965 1 95.06 291 LYS A N 1
ATOM 2238 C CA . LYS A 1 291 ? -9.766 35.281 2.68 1 95.06 291 LYS A CA 1
ATOM 2239 C C . LYS A 1 291 ? -8.5 35.125 3.523 1 95.06 291 LYS A C 1
ATOM 2241 O O . LYS A 1 291 ? -8.547 35.281 4.746 1 95.06 291 LYS A O 1
ATOM 2246 N N . LEU A 1 292 ? -7.43 34.781 2.873 1 97.5 292 LEU A N 1
ATOM 2247 C CA . LEU A 1 292 ? -6.152 34.594 3.541 1 97.5 292 LEU A CA 1
ATOM 2248 C C . LEU A 1 292 ? -5.156 35.688 3.174 1 97.5 292 LEU A C 1
ATOM 2250 O O . LEU A 1 292 ? -4.969 35.969 1.994 1 97.5 292 LEU A O 1
ATOM 2254 N N . GLU A 1 293 ? -4.531 36.281 4.168 1 98.31 293 GLU A N 1
ATOM 2255 C CA . GLU A 1 293 ? -3.455 37.25 3.875 1 98.31 293 GLU A CA 1
ATOM 2256 C C . GLU A 1 293 ? -2.332 36.562 3.09 1 98.31 293 GLU A C 1
ATOM 2258 O O . GLU A 1 293 ? -1.807 37.125 2.133 1 98.31 293 GLU A O 1
ATOM 2263 N N . MET A 1 294 ? -1.917 35.375 3.5 1 97.88 294 MET A N 1
ATOM 2264 C CA . MET A 1 294 ? -1.031 34.531 2.719 1 97.88 294 MET A CA 1
ATOM 2265 C C . MET A 1 294 ? -1.831 33.5 1.909 1 97.88 294 MET A C 1
ATOM 2267 O O . MET A 1 294 ? -2.197 32.438 2.422 1 97.88 294 MET A O 1
ATOM 2271 N N . ASP A 1 295 ? -2.047 33.844 0.663 1 96.38 295 ASP A N 1
ATOM 2272 C CA . ASP A 1 295 ? -2.947 33 -0.109 1 96.38 295 ASP A CA 1
ATOM 2273 C C . ASP A 1 295 ? -2.172 31.922 -0.883 1 96.38 295 ASP A C 1
ATOM 2275 O O . ASP A 1 295 ? -2.766 31.078 -1.554 1 96.38 295 ASP A O 1
ATOM 2279 N N . ASP A 1 296 ? -0.861 31.938 -0.779 1 97.56 296 ASP A N 1
ATOM 2280 C CA . ASP A 1 296 ? -0.067 30.812 -1.274 1 97.56 296 ASP A CA 1
ATOM 2281 C C . ASP A 1 296 ? 1.293 30.75 -0.583 1 97.56 296 ASP A C 1
ATOM 2283 O O . ASP A 1 296 ? 1.647 31.656 0.177 1 97.56 296 ASP A O 1
ATOM 2287 N N . CYS A 1 297 ? 2.09 29.719 -0.861 1 97.81 297 CYS A N 1
ATOM 2288 C CA . CYS A 1 297 ? 3.275 29.391 -0.079 1 97.81 297 CYS A CA 1
ATOM 2289 C C . CYS A 1 297 ? 4.438 30.312 -0.432 1 97.81 297 CYS A C 1
ATOM 2291 O O . CYS A 1 297 ? 5.445 30.344 0.276 1 97.81 297 CYS A O 1
ATOM 2293 N N . SER A 1 298 ? 4.293 31.188 -1.44 1 97.69 298 SER A N 1
ATOM 2294 C CA . SER A 1 298 ? 5.355 32.125 -1.794 1 97.69 298 SER A CA 1
ATOM 2295 C C . SER A 1 298 ? 5.324 33.344 -0.898 1 97.69 298 SER A C 1
ATOM 2297 O O . SER A 1 298 ? 6.262 34.156 -0.9 1 97.69 298 SER A O 1
ATOM 2299 N N . LYS A 1 299 ? 4.371 33.5 -0.014 1 97.06 299 LYS A N 1
ATOM 2300 C CA . LYS A 1 299 ? 4.133 34.75 0.712 1 97.06 299 LYS A CA 1
ATOM 2301 C C . LYS A 1 299 ? 4.656 34.656 2.143 1 97.06 299 LYS A C 1
ATOM 2303 O O . LYS A 1 299 ? 4.395 35.531 2.963 1 97.06 299 LYS A O 1
ATOM 2308 N N . LEU A 1 300 ? 5.438 33.656 2.453 1 96 300 LEU A N 1
ATOM 2309 C CA . LEU A 1 300 ? 5.918 33.375 3.807 1 96 300 LEU A CA 1
ATOM 2310 C C . LEU A 1 300 ? 6.781 34.531 4.312 1 96 300 LEU A C 1
ATOM 2312 O O . LEU A 1 300 ? 6.895 34.75 5.52 1 96 300 LEU A O 1
ATOM 2316 N N . PRO A 1 301 ? 7.422 35.375 3.426 1 95.94 301 PRO A N 1
ATOM 2317 C CA . PRO A 1 301 ? 8.164 36.531 3.926 1 95.94 301 PRO A CA 1
ATOM 2318 C C . PRO A 1 301 ? 7.289 37.5 4.73 1 95.94 301 PRO A C 1
ATOM 2320 O O . PRO A 1 301 ? 7.77 38.156 5.656 1 95.94 301 PRO A O 1
ATOM 2323 N N . LEU A 1 302 ? 6.016 37.531 4.434 1 97.88 302 LEU A N 1
ATOM 2324 C CA . LEU A 1 302 ? 5.098 38.375 5.199 1 97.88 302 LEU A CA 1
ATOM 2325 C C . LEU A 1 302 ? 5.031 37.906 6.652 1 97.88 302 LEU A C 1
ATOM 2327 O O . LEU A 1 302 ? 4.918 38.75 7.562 1 97.88 302 LEU A O 1
ATOM 2331 N N . LEU A 1 303 ? 5.078 36.625 6.887 1 98.5 303 LEU A N 1
ATOM 2332 C CA . LEU A 1 303 ? 5.027 36.062 8.242 1 98.5 303 LEU A CA 1
ATOM 2333 C C . LEU A 1 303 ? 6.324 36.375 8.992 1 98.5 303 LEU A C 1
ATOM 2335 O O . LEU A 1 303 ? 6.301 36.656 10.188 1 98.5 303 LEU A O 1
ATOM 2339 N N . ALA A 1 304 ? 7.461 36.25 8.297 1 98.38 304 ALA A N 1
ATOM 2340 C CA . ALA A 1 304 ? 8.742 36.594 8.922 1 98.38 304 ALA A CA 1
ATOM 2341 C C . ALA A 1 304 ? 8.734 38.031 9.438 1 98.38 304 ALA A C 1
ATOM 2343 O O . ALA A 1 304 ? 9.172 38.281 10.562 1 98.38 304 ALA A O 1
ATOM 2344 N N . ASP A 1 305 ? 8.211 38.875 8.594 1 98.44 305 ASP A N 1
ATOM 2345 C CA . ASP A 1 305 ? 8.133 40.281 8.969 1 98.44 305 ASP A CA 1
ATOM 2346 C C . ASP A 1 305 ? 7.23 40.469 10.18 1 98.44 305 ASP A C 1
ATOM 2348 O O . ASP A 1 305 ? 7.555 41.25 11.086 1 98.44 305 ASP A O 1
ATOM 2352 N N . ALA A 1 306 ? 6.105 39.844 10.172 1 98.81 306 ALA A N 1
ATOM 2353 C CA . ALA A 1 306 ? 5.164 39.938 11.289 1 98.81 306 ALA A CA 1
ATOM 2354 C C . ALA A 1 306 ? 5.781 39.438 12.586 1 98.81 306 ALA A C 1
ATOM 2356 O O . ALA A 1 306 ? 5.555 40 13.656 1 98.81 306 ALA A O 1
ATOM 2357 N N . LEU A 1 307 ? 6.523 38.312 12.516 1 98.88 307 LEU A N 1
ATOM 2358 C CA . LEU A 1 307 ? 7.191 37.781 13.688 1 98.88 307 LEU A CA 1
ATOM 2359 C C . LEU A 1 307 ? 8.203 38.781 14.242 1 98.88 307 LEU A C 1
ATOM 2361 O O . LEU A 1 307 ? 8.266 39 15.461 1 98.88 307 LEU A O 1
ATOM 2365 N N . ARG A 1 308 ? 8.961 39.438 13.328 1 98.5 308 ARG A N 1
ATOM 2366 C CA . ARG A 1 308 ? 9.922 40.438 13.75 1 98.5 308 ARG A CA 1
ATOM 2367 C C . ARG A 1 308 ? 9.211 41.594 14.445 1 98.5 308 ARG A C 1
ATOM 2369 O O . ARG A 1 308 ? 9.672 42.062 15.492 1 98.5 308 ARG A O 1
ATOM 2376 N N . ARG A 1 309 ? 8.148 41.969 13.883 1 98.5 309 ARG A N 1
ATOM 2377 C CA . ARG A 1 309 ? 7.383 43.094 14.445 1 98.5 309 ARG A CA 1
ATOM 2378 C C . ARG A 1 309 ? 6.836 42.719 15.82 1 98.5 309 ARG A C 1
ATOM 2380 O O . ARG A 1 309 ? 6.711 43.594 16.688 1 98.5 309 ARG A O 1
ATOM 2387 N N . GLU A 1 310 ? 6.551 41.5 16 1 98.56 310 GLU A N 1
ATOM 2388 C CA . GLU A 1 310 ? 6.004 41 17.266 1 98.56 310 GLU A CA 1
ATOM 2389 C C . GLU A 1 310 ? 7.105 40.844 18.312 1 98.56 310 GLU A C 1
ATOM 2391 O O . GLU A 1 310 ? 6.824 40.5 19.469 1 98.56 310 GLU A O 1
ATOM 2396 N N . GLY A 1 311 ? 8.375 40.938 17.922 1 98.25 311 GLY A N 1
ATOM 2397 C CA . GLY A 1 311 ? 9.453 40.969 18.891 1 98.25 311 GLY A CA 1
ATOM 2398 C C . GLY A 1 311 ? 10.398 39.781 18.797 1 98.25 311 GLY A C 1
ATOM 2399 O O . GLY A 1 311 ? 11.328 39.688 19.594 1 98.25 311 GLY A O 1
ATOM 2400 N N . PHE A 1 312 ? 10.219 38.906 17.859 1 98.81 312 PHE A N 1
ATOM 2401 C CA . PHE A 1 312 ? 11.117 37.781 17.688 1 98.81 312 PHE A CA 1
ATOM 2402 C C . PHE A 1 312 ? 12.445 38.219 17.078 1 98.81 312 PHE A C 1
ATOM 2404 O O . PHE A 1 312 ? 12.469 39.062 16.188 1 98.81 312 PHE A O 1
ATOM 2411 N N . THR A 1 313 ? 13.5 37.688 17.562 1 98.62 313 THR A N 1
ATOM 2412 C CA . THR A 1 313 ? 14.805 37.906 16.953 1 98.62 313 THR A CA 1
ATOM 2413 C C . THR A 1 313 ? 14.93 37.156 15.633 1 98.62 313 THR A C 1
ATOM 2415 O O . THR A 1 313 ? 14.156 36.25 15.359 1 98.62 313 THR A O 1
ATOM 2418 N N . GLU A 1 314 ? 15.906 37.625 14.875 1 98.12 314 GLU A N 1
ATOM 2419 C CA . GLU A 1 314 ? 16.156 36.906 13.617 1 98.12 314 GLU A CA 1
ATOM 2420 C C . GLU A 1 314 ? 16.438 35.438 13.844 1 98.12 314 GLU A C 1
ATOM 2422 O O . GLU A 1 314 ? 15.984 34.594 13.07 1 98.12 314 GLU A O 1
ATOM 2427 N N . ASP A 1 315 ? 17.156 35.156 14.891 1 98.5 315 ASP A N 1
ATOM 2428 C CA . ASP A 1 315 ? 17.484 33.781 15.25 1 98.5 315 ASP A CA 1
ATOM 2429 C C . ASP A 1 315 ? 16.219 32.969 15.555 1 98.5 315 ASP A C 1
ATOM 2431 O O . ASP A 1 315 ? 16.078 31.828 15.133 1 98.5 315 ASP A O 1
ATOM 2435 N N . GLU A 1 316 ? 15.305 33.562 16.219 1 98.81 316 GLU A N 1
ATOM 2436 C CA . GLU A 1 316 ? 14.047 32.906 16.578 1 98.81 316 GLU A CA 1
ATOM 2437 C C . GLU A 1 316 ? 13.156 32.719 15.359 1 98.81 316 GLU A C 1
ATOM 2439 O O . GLU A 1 316 ? 12.461 31.719 15.234 1 98.81 316 GLU A O 1
ATOM 2444 N N . VAL A 1 317 ? 13.156 33.719 14.492 1 98.81 317 VAL A N 1
ATOM 2445 C CA . VAL A 1 317 ? 12.383 33.625 13.266 1 98.81 317 VAL A CA 1
ATOM 2446 C C . VAL A 1 317 ? 12.875 32.406 12.453 1 98.81 317 VAL A C 1
ATOM 2448 O O . VAL A 1 317 ? 12.07 31.609 11.984 1 98.81 317 VAL A O 1
ATOM 2451 N N . GLU A 1 318 ? 14.164 32.219 12.375 1 98.5 318 GLU A N 1
ATOM 2452 C CA . GLU A 1 318 ? 14.734 31.094 11.656 1 98.5 318 GLU A CA 1
ATOM 2453 C C . GLU A 1 318 ? 14.414 29.781 12.359 1 98.5 318 GLU A C 1
ATOM 2455 O O . GLU A 1 318 ? 14.172 28.75 11.711 1 98.5 318 GLU A O 1
ATOM 2460 N N . ALA A 1 319 ? 14.461 29.828 13.68 1 98.81 319 ALA A N 1
ATOM 2461 C CA . ALA A 1 319 ? 14.094 28.641 14.438 1 98.81 319 ALA A CA 1
ATOM 2462 C C . ALA A 1 319 ? 12.68 28.188 14.102 1 98.81 319 ALA A C 1
ATOM 2464 O O . ALA A 1 319 ? 12.438 27 13.867 1 98.81 319 ALA A O 1
ATOM 2465 N N . ILE A 1 320 ? 11.781 29.109 14.023 1 98.88 320 ILE A N 1
ATOM 2466 C CA . ILE A 1 320 ? 10.375 28.828 13.758 1 98.88 320 ILE A CA 1
ATOM 2467 C C . ILE A 1 320 ? 10.211 28.359 12.312 1 98.88 320 ILE A C 1
ATOM 2469 O O . ILE A 1 320 ? 9.469 27.406 12.047 1 98.88 320 ILE A O 1
ATOM 2473 N N . PHE A 1 321 ? 10.953 28.969 11.445 1 98.81 321 PHE A N 1
ATOM 2474 C CA . PHE A 1 321 ? 10.758 28.734 10.016 1 98.81 321 PHE A CA 1
ATOM 2475 C C . PHE A 1 321 ? 11.312 27.375 9.602 1 98.81 321 PHE A C 1
ATOM 2477 O O . PHE A 1 321 ? 10.727 26.703 8.758 1 98.81 321 PHE A O 1
ATOM 2484 N N . TYR A 1 322 ? 12.5 26.953 10.195 1 98.25 322 TYR A N 1
ATOM 2485 C CA . TYR A 1 322 ? 12.953 25.672 9.656 1 98.25 322 TYR A CA 1
ATOM 2486 C C . TYR A 1 322 ? 13.797 24.922 10.672 1 98.25 322 TYR A C 1
ATOM 2488 O O . TYR A 1 322 ? 13.805 23.688 10.695 1 98.25 322 TYR A O 1
ATOM 2496 N N . ARG A 1 323 ? 14.516 25.578 11.602 1 98.62 323 ARG A N 1
ATOM 2497 C CA . ARG A 1 323 ? 15.531 24.891 12.391 1 98.62 323 ARG A CA 1
ATOM 2498 C C . ARG A 1 323 ? 14.891 23.953 13.406 1 98.62 323 ARG A C 1
ATOM 2500 O O . ARG A 1 323 ? 15.391 22.844 13.633 1 98.62 323 ARG A O 1
ATOM 2507 N N . ASN A 1 324 ? 13.844 24.422 14.07 1 98.94 324 ASN A N 1
ATOM 2508 C CA . ASN A 1 324 ? 13.172 23.578 15.047 1 98.94 324 ASN A CA 1
ATOM 2509 C C . ASN A 1 324 ? 12.609 22.312 14.398 1 98.94 324 ASN A C 1
ATOM 2511 O O . ASN A 1 324 ? 12.812 21.203 14.906 1 98.94 324 ASN A O 1
ATOM 2515 N N . ALA A 1 325 ? 11.93 22.5 13.273 1 98.88 325 ALA A N 1
ATOM 2516 C CA . ALA A 1 325 ? 11.344 21.359 12.578 1 98.88 325 ALA A CA 1
ATOM 2517 C C . ALA A 1 325 ? 12.43 20.438 12.039 1 98.88 325 ALA A C 1
ATOM 2519 O O . ALA A 1 325 ? 12.297 19.219 12.109 1 98.88 325 ALA A O 1
ATOM 2520 N N . ARG A 1 326 ? 13.469 21 11.5 1 98.62 326 ARG A N 1
ATOM 2521 C CA . ARG A 1 326 ? 14.586 20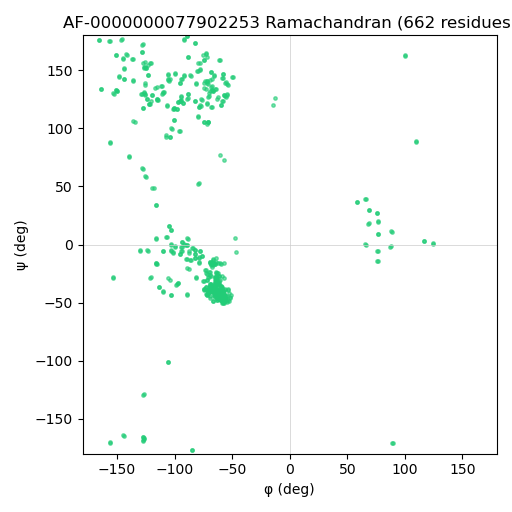.203 11.016 1 98.62 326 ARG A CA 1
ATOM 2522 C C . ARG A 1 326 ? 15.164 19.328 12.125 1 98.62 326 ARG A C 1
ATOM 2524 O O . ARG A 1 326 ? 15.367 18.125 11.945 1 98.62 326 ARG A O 1
ATOM 2531 N N . ARG A 1 327 ? 15.438 19.953 13.25 1 98.44 327 ARG A N 1
ATOM 2532 C CA . ARG A 1 327 ? 15.945 19.219 14.398 1 98.44 327 ARG A CA 1
ATOM 2533 C C . ARG A 1 327 ? 14.984 18.094 14.797 1 98.44 327 ARG A C 1
ATOM 2535 O O . ARG A 1 327 ? 15.398 16.953 15 1 98.44 327 ARG A O 1
ATOM 2542 N N . PHE A 1 328 ? 13.75 18.406 14.891 1 98.81 328 PHE A N 1
ATOM 2543 C CA . PHE A 1 328 ? 12.711 17.469 15.305 1 98.81 328 PHE A CA 1
ATOM 2544 C C . PHE A 1 328 ? 12.688 16.266 14.375 1 98.81 328 PHE A C 1
ATOM 2546 O O . PHE A 1 328 ? 12.688 15.117 14.844 1 98.81 328 PHE A O 1
ATOM 2553 N N . PHE A 1 329 ? 12.672 16.469 13.047 1 98.75 329 PHE A N 1
ATOM 2554 C CA . PHE A 1 329 ? 12.586 15.375 12.086 1 98.75 329 PHE A CA 1
ATOM 2555 C C . PHE A 1 329 ? 13.883 14.578 12.055 1 98.75 329 PHE A C 1
ATOM 2557 O O . PHE A 1 329 ? 13.859 13.344 11.961 1 98.75 329 PHE A O 1
ATOM 2564 N N . GLU A 1 330 ? 14.992 15.234 12.133 1 97.88 330 GLU A N 1
ATOM 2565 C CA . GLU A 1 330 ? 16.266 14.539 12.109 1 97.88 330 GLU A CA 1
ATOM 2566 C C . GLU A 1 330 ? 16.438 13.641 13.336 1 97.88 330 GLU A C 1
ATOM 2568 O O . GLU A 1 330 ? 17.062 12.586 13.258 1 97.88 330 GLU A O 1
ATOM 2573 N N . GLU A 1 331 ? 15.773 14.039 14.445 1 97.75 331 GLU A N 1
ATOM 2574 C CA . GLU A 1 331 ? 15.898 13.289 15.688 1 97.75 331 GLU A CA 1
ATOM 2575 C C . GLU A 1 331 ? 14.852 12.18 15.773 1 97.75 331 GLU A C 1
ATOM 2577 O O . GLU A 1 331 ? 15.039 11.203 16.5 1 97.75 331 GLU A O 1
ATOM 2582 N N . ASN A 1 332 ? 13.805 12.305 15.008 1 98.06 332 ASN A N 1
ATOM 2583 C CA . ASN A 1 332 ? 12.68 11.438 15.344 1 98.06 332 ASN A CA 1
ATOM 2584 C C . ASN A 1 332 ? 12.266 10.57 14.164 1 98.06 332 ASN A C 1
ATOM 2586 O O . ASN A 1 332 ? 11.414 9.688 14.297 1 98.06 332 ASN A O 1
ATOM 2590 N N . LEU A 1 333 ? 12.906 10.82 13.008 1 97.5 333 LEU A N 1
ATOM 2591 C CA . LEU A 1 333 ? 12.641 9.938 11.867 1 97.5 333 LEU A CA 1
ATOM 2592 C C . LEU A 1 333 ? 13.523 8.695 11.922 1 97.5 333 LEU A C 1
ATOM 2594 O O . LEU A 1 333 ? 14.68 8.773 12.344 1 97.5 333 LEU A O 1
ATOM 2598 N N . MET B 1 1 ? 17.328 -31.219 -7.543 1 90.06 1 MET B N 1
ATOM 2599 C CA . MET B 1 1 ? 16.844 -30.5 -8.711 1 90.06 1 MET B CA 1
ATOM 2600 C C . MET B 1 1 ? 16.141 -29.203 -8.305 1 90.06 1 MET B C 1
ATOM 2602 O O . MET B 1 1 ? 15.258 -29.219 -7.449 1 90.06 1 MET B O 1
ATOM 2606 N N . LYS B 1 2 ? 16.562 -28.094 -8.914 1 96.69 2 LYS B N 1
ATOM 2607 C CA . LYS B 1 2 ? 16.016 -26.781 -8.539 1 96.69 2 LYS B CA 1
ATOM 2608 C C . LYS B 1 2 ? 14.547 -26.672 -8.953 1 96.69 2 LYS B C 1
ATOM 2610 O O . LYS B 1 2 ? 14.125 -27.266 -9.945 1 96.69 2 LYS B O 1
ATOM 2615 N N . VAL B 1 3 ? 13.844 -25.922 -8.164 1 98.62 3 VAL B N 1
ATOM 2616 C CA . VAL B 1 3 ? 12.406 -25.828 -8.398 1 98.62 3 VAL B CA 1
ATOM 2617 C C . VAL B 1 3 ? 11.984 -24.359 -8.461 1 98.62 3 VAL B C 1
ATOM 2619 O O . VAL B 1 3 ? 12.383 -23.562 -7.609 1 98.62 3 VAL B O 1
ATOM 2622 N N . PHE B 1 4 ? 11.242 -23.969 -9.508 1 98.81 4 PHE B N 1
ATOM 2623 C CA . PHE B 1 4 ? 10.43 -22.766 -9.562 1 98.81 4 PHE B CA 1
ATOM 2624 C C . PHE B 1 4 ? 8.945 -23.109 -9.477 1 98.81 4 PHE B C 1
ATOM 2626 O O . PHE B 1 4 ? 8.453 -23.922 -10.25 1 98.81 4 PHE B O 1
ATOM 2633 N N . ASP B 1 5 ? 8.273 -22.625 -8.508 1 98.88 5 ASP B N 1
ATOM 2634 C CA . ASP B 1 5 ? 6.84 -22.844 -8.352 1 98.88 5 ASP B CA 1
ATOM 2635 C C . ASP B 1 5 ? 6.062 -21.531 -8.492 1 98.88 5 ASP B C 1
ATOM 2637 O O . ASP B 1 5 ? 6.246 -20.609 -7.691 1 98.88 5 ASP B O 1
ATOM 2641 N N . LEU B 1 6 ? 5.105 -21.484 -9.398 1 98.94 6 LEU B N 1
ATOM 2642 C CA . LEU B 1 6 ? 4.508 -20.234 -9.859 1 98.94 6 LEU B CA 1
ATOM 2643 C C . LEU B 1 6 ? 3.35 -19.828 -8.953 1 98.94 6 LEU B C 1
ATOM 2645 O O . LEU B 1 6 ? 2.812 -18.734 -9.086 1 98.94 6 LEU B O 1
ATOM 2649 N N . HIS B 1 7 ? 2.982 -20.75 -7.988 1 98.94 7 HIS B N 1
ATOM 2650 C CA . HIS B 1 7 ? 1.802 -20.328 -7.246 1 98.94 7 HIS B CA 1
ATOM 2651 C C . HIS B 1 7 ? 1.643 -21.125 -5.957 1 98.94 7 HIS B C 1
ATOM 2653 O O . HIS B 1 7 ? 1.781 -22.344 -5.957 1 98.94 7 HIS B O 1
ATOM 2659 N N . CYS B 1 8 ? 1.395 -20.453 -4.945 1 98.88 8 CYS B N 1
ATOM 2660 C CA . CYS B 1 8 ? 0.888 -21.047 -3.711 1 98.88 8 CYS B CA 1
ATOM 2661 C C . CYS B 1 8 ? 0.03 -20.047 -2.941 1 98.88 8 CYS B C 1
ATOM 2663 O O . CYS B 1 8 ? 0.067 -18.859 -3.219 1 98.88 8 CYS B O 1
ATOM 2665 N N . ASP B 1 9 ? -0.725 -20.547 -2.037 1 98.88 9 ASP B N 1
ATOM 2666 C CA . ASP B 1 9 ? -1.606 -19.703 -1.236 1 98.88 9 ASP B CA 1
ATOM 2667 C C . ASP B 1 9 ? -1.203 -19.734 0.236 1 98.88 9 ASP B C 1
ATOM 2669 O O . ASP B 1 9 ? -2.061 -19.688 1.121 1 98.88 9 ASP B O 1
ATOM 2673 N N . THR B 1 10 ? 0.045 -19.844 0.507 1 98.94 10 THR B N 1
ATOM 2674 C CA . THR B 1 10 ? 0.564 -19.984 1.863 1 98.94 10 THR B CA 1
ATOM 2675 C C . THR B 1 10 ? 0.332 -18.703 2.662 1 98.94 10 THR B C 1
ATOM 2677 O O . THR B 1 10 ? 0.031 -18.75 3.857 1 98.94 10 THR B O 1
ATOM 2680 N N . LEU B 1 11 ? 0.419 -17.516 2.078 1 98.94 11 LEU B N 1
ATOM 2681 C CA . LEU B 1 11 ? 0.265 -16.25 2.783 1 98.94 11 LEU B CA 1
ATOM 2682 C C . LEU B 1 11 ? -1.127 -16.125 3.395 1 98.94 11 LEU B C 1
ATOM 2684 O O . LEU B 1 11 ? -1.274 -15.68 4.531 1 98.94 11 LEU B O 1
ATOM 2688 N N . SER B 1 12 ? -2.156 -16.547 2.619 1 98.75 12 SER B N 1
ATOM 2689 C CA . SER B 1 12 ? -3.521 -16.453 3.125 1 98.75 12 SER B CA 1
ATOM 2690 C C . SER B 1 12 ? -3.74 -17.391 4.305 1 98.75 12 SER B C 1
ATOM 2692 O O . SER B 1 12 ? -4.402 -17.016 5.281 1 98.75 12 SER B O 1
ATOM 2694 N N . GLU B 1 13 ? -3.152 -18.594 4.215 1 98.75 13 GLU B N 1
ATOM 2695 C CA . GLU B 1 13 ? -3.287 -19.547 5.316 1 98.75 13 GLU B CA 1
ATOM 2696 C C . GLU B 1 13 ? -2.633 -19.016 6.586 1 98.75 13 GLU B C 1
ATOM 2698 O O . GLU B 1 13 ? -3.174 -19.172 7.684 1 98.75 13 GLU B O 1
ATOM 2703 N N . LEU B 1 14 ? -1.467 -18.406 6.426 1 98.88 14 LEU B N 1
ATOM 2704 C CA . LEU B 1 14 ? -0.79 -17.812 7.574 1 98.88 14 LEU B CA 1
ATOM 2705 C C . LEU B 1 14 ? -1.601 -16.656 8.141 1 98.88 14 LEU B C 1
ATOM 2707 O O . LEU B 1 14 ? -1.725 -16.516 9.359 1 98.88 14 LEU B O 1
ATOM 2711 N N . ARG B 1 15 ? -2.166 -15.812 7.312 1 98.62 15 ARG B N 1
ATOM 2712 C CA . ARG B 1 15 ? -3 -14.703 7.758 1 98.62 15 ARG B CA 1
ATOM 2713 C C . ARG B 1 15 ? -4.234 -15.211 8.5 1 98.62 15 ARG B C 1
ATOM 2715 O O . ARG B 1 15 ? -4.59 -14.672 9.555 1 98.62 15 ARG B O 1
ATOM 2722 N N . TYR B 1 16 ? -4.922 -16.297 7.953 1 97.88 16 TYR B N 1
ATOM 2723 C CA . TYR B 1 16 ? -6.082 -16.875 8.609 1 97.88 16 TYR B CA 1
ATOM 2724 C C . TYR B 1 16 ? -5.734 -17.344 10.016 1 97.88 16 TYR B C 1
ATOM 2726 O O . TYR B 1 16 ? -6.488 -17.094 10.961 1 97.88 16 TYR B O 1
ATOM 2734 N N . ALA B 1 17 ? -4.625 -18.016 10.109 1 98.44 17 ALA B N 1
ATOM 2735 C CA . ALA B 1 17 ? -4.199 -18.531 11.406 1 98.44 17 ALA B CA 1
ATOM 2736 C C . ALA B 1 17 ? -3.971 -17.391 12.398 1 98.44 17 ALA B C 1
ATOM 2738 O O . ALA B 1 17 ? -4.375 -17.484 13.562 1 98.44 17 ALA B O 1
ATOM 2739 N N . GLU B 1 18 ? -3.34 -16.312 11.969 1 97.62 18 GLU B N 1
ATOM 2740 C CA . GLU B 1 18 ? -3.109 -15.156 12.82 1 97.62 18 GLU B CA 1
ATOM 2741 C C . GLU B 1 18 ? -4.426 -14.539 13.289 1 97.62 18 GLU B C 1
ATOM 2743 O O . GLU B 1 18 ? -4.586 -14.227 14.469 1 97.62 18 GLU B O 1
ATOM 2748 N N . LYS B 1 19 ? -5.32 -14.367 12.375 1 95.81 19 LYS B N 1
ATOM 2749 C CA . LYS B 1 19 ? -6.609 -13.75 12.68 1 95.81 19 LYS B CA 1
ATOM 2750 C C . LYS B 1 19 ? -7.414 -14.609 13.648 1 95.81 19 LYS B C 1
ATOM 2752 O O . LYS B 1 19 ? -8.188 -14.086 14.453 1 95.81 19 LYS B O 1
ATOM 2757 N N . ALA B 1 20 ? -7.164 -15.906 13.586 1 96.44 20 ALA B N 1
ATOM 2758 C CA . ALA B 1 20 ? -7.879 -16.844 14.445 1 96.44 20 ALA B CA 1
ATOM 2759 C C . ALA B 1 20 ? -7.242 -16.906 15.828 1 96.44 20 ALA B C 1
ATOM 2761 O O . ALA B 1 20 ? -7.754 -17.594 16.719 1 96.44 20 ALA B O 1
ATOM 2762 N N . GLY B 1 21 ? -6.074 -16.281 16.031 1 96.75 21 GLY B N 1
ATOM 2763 C CA . GLY B 1 21 ? -5.395 -16.281 17.328 1 96.75 21 GLY B CA 1
ATOM 2764 C C . GLY B 1 21 ? -4.465 -17.453 17.516 1 96.75 21 GLY B C 1
ATOM 2765 O O . GLY B 1 21 ? -4.016 -17.719 18.641 1 96.75 21 GLY B O 1
ATOM 2766 N N . THR B 1 22 ? -4.227 -18.188 16.375 1 97.44 22 THR B N 1
ATOM 2767 C CA . THR B 1 22 ? -3.33 -19.344 16.422 1 97.44 22 THR B CA 1
ATOM 2768 C C . THR B 1 22 ? -2.268 -19.234 15.328 1 97.44 22 THR B C 1
ATOM 2770 O O . THR B 1 22 ? -2.205 -20.062 14.422 1 97.44 22 THR B O 1
ATOM 2773 N N . PRO B 1 23 ? -1.457 -18.266 15.484 1 97.12 23 PRO B N 1
ATOM 2774 C CA . PRO B 1 23 ? -0.467 -18 14.43 1 97.12 23 PRO B CA 1
ATOM 2775 C C . PRO B 1 23 ? 0.439 -19.203 14.172 1 97.12 23 PRO B C 1
ATOM 2777 O O . PRO B 1 23 ? 0.803 -19.922 15.102 1 97.12 23 PRO B O 1
ATOM 2780 N N . LYS B 1 24 ? 0.806 -19.422 12.875 1 97.94 24 LYS B N 1
ATOM 2781 C CA . LYS B 1 24 ? 1.729 -20.469 12.422 1 97.94 24 LYS B CA 1
ATOM 2782 C C . LYS B 1 24 ? 3.084 -19.859 12.047 1 97.94 24 LYS B C 1
ATOM 2784 O O . LYS B 1 24 ? 3.15 -18.781 11.477 1 97.94 24 LYS B O 1
ATOM 2789 N N . SER B 1 25 ? 4.094 -20.609 12.398 1 98.25 25 SER B N 1
ATOM 2790 C CA . SER B 1 25 ? 5.43 -20.188 11.992 1 98.25 25 SER B CA 1
ATOM 2791 C C . SER B 1 25 ? 5.723 -20.594 10.555 1 98.25 25 SER B C 1
ATOM 2793 O O . SER B 1 25 ? 5.375 -21.688 10.125 1 98.25 25 SER B O 1
ATOM 2795 N N . PHE B 1 26 ? 6.355 -19.688 9.805 1 98.81 26 PHE B N 1
ATOM 2796 C CA . PHE B 1 26 ? 6.75 -20.016 8.438 1 98.81 26 PHE B CA 1
ATOM 2797 C C . PHE B 1 26 ? 7.926 -20.984 8.438 1 98.81 26 PHE B C 1
ATOM 2799 O O . PHE B 1 26 ? 8.133 -21.719 7.465 1 98.81 26 PHE B O 1
ATOM 2806 N N . ALA B 1 27 ? 8.711 -21.016 9.469 1 98.69 27 ALA B N 1
ATOM 2807 C CA . ALA B 1 27 ? 9.852 -21.922 9.555 1 98.69 27 ALA B CA 1
ATOM 2808 C C . ALA B 1 27 ? 9.414 -23.375 9.453 1 98.69 27 ALA B C 1
ATOM 2810 O O . ALA B 1 27 ? 10.039 -24.172 8.75 1 98.69 27 ALA B O 1
ATOM 2811 N N . GLN B 1 28 ? 8.43 -23.656 10.219 1 98.38 28 GLN B N 1
ATOM 2812 C CA . GLN B 1 28 ? 7.82 -24.984 10.25 1 98.38 28 GLN B CA 1
ATOM 2813 C C . GLN B 1 28 ? 6.344 -24.906 10.617 1 98.38 28 GLN B C 1
ATOM 2815 O O . GLN B 1 28 ? 5.973 -24.188 11.555 1 98.38 28 GLN B O 1
ATOM 2820 N N . ASN B 1 29 ? 5.535 -25.562 9.875 1 98.56 29 ASN B N 1
ATOM 2821 C CA . ASN B 1 29 ? 4.098 -25.562 10.125 1 98.56 29 ASN B CA 1
ATOM 2822 C C . ASN B 1 29 ? 3.432 -26.812 9.539 1 98.56 29 ASN B C 1
ATOM 2824 O O . ASN B 1 29 ? 4.113 -27.766 9.148 1 98.56 29 ASN B O 1
ATOM 2828 N N . ASP B 1 30 ? 2.016 -26.859 9.516 1 98.06 30 ASP B N 1
ATOM 2829 C CA . ASP B 1 30 ? 1.271 -28.031 9.055 1 98.06 30 ASP B CA 1
ATOM 2830 C C . ASP B 1 30 ? 0.683 -27.797 7.664 1 98.06 30 ASP B C 1
ATOM 2832 O O . ASP B 1 30 ? -0.244 -28.484 7.246 1 98.06 30 ASP B O 1
ATOM 2836 N N . LEU B 1 31 ? 1.204 -26.766 6.98 1 98.62 31 LEU B N 1
ATOM 2837 C CA . LEU B 1 31 ? 0.763 -26.453 5.629 1 98.62 31 LEU B CA 1
ATOM 2838 C C . LEU B 1 31 ? 1.592 -27.219 4.598 1 98.62 31 LEU B C 1
ATOM 2840 O O . LEU B 1 31 ? 2.461 -28.016 4.957 1 98.62 31 LEU B O 1
ATOM 2844 N N . HIS B 1 32 ? 1.273 -27.016 3.305 1 98.81 32 HIS B N 1
ATOM 2845 C CA . HIS B 1 32 ? 2.039 -27.641 2.234 1 98.81 32 HIS B CA 1
ATOM 2846 C C . HIS B 1 32 ? 3.424 -27.016 2.107 1 98.81 32 HIS B C 1
ATOM 2848 O O . HIS B 1 32 ? 4.367 -27.672 1.658 1 98.81 32 HIS B O 1
ATOM 2854 N N . ILE B 1 33 ? 3.521 -25.766 2.492 1 98.81 33 ILE B N 1
ATOM 2855 C CA . ILE B 1 33 ? 4.766 -25.031 2.309 1 98.81 33 ILE B CA 1
ATOM 2856 C C . ILE B 1 33 ? 5.203 -24.422 3.639 1 98.81 33 ILE B C 1
ATOM 2858 O O . ILE B 1 33 ? 4.387 -23.844 4.367 1 98.81 33 ILE B O 1
ATOM 2862 N N . ASP B 1 34 ? 6.371 -24.578 4.023 1 98.81 34 ASP B N 1
ATOM 2863 C CA . ASP B 1 34 ? 7.125 -23.812 5.008 1 98.81 34 ASP B CA 1
ATOM 2864 C C . ASP B 1 34 ? 8.602 -23.75 4.633 1 98.81 34 ASP B C 1
ATOM 2866 O O . ASP B 1 34 ? 9.008 -24.234 3.572 1 98.81 34 ASP B O 1
ATOM 2870 N N . LEU B 1 35 ? 9.367 -23.062 5.355 1 98.88 35 LEU B N 1
ATOM 2871 C CA . LEU B 1 35 ? 10.758 -22.812 4.988 1 98.88 35 LEU B CA 1
ATOM 2872 C C . LEU B 1 35 ? 11.555 -24.109 4.934 1 98.88 35 LEU B C 1
ATOM 2874 O O . LEU B 1 35 ? 12.328 -24.328 4 1 98.88 35 LEU B O 1
ATOM 2878 N N . GLN B 1 36 ? 11.367 -24.969 5.91 1 98.75 36 GLN B N 1
ATOM 2879 C CA . GLN B 1 36 ? 12.078 -26.25 5.953 1 98.75 36 GLN B CA 1
ATOM 2880 C C . GLN B 1 36 ? 11.719 -27.109 4.75 1 98.75 36 GLN B C 1
ATOM 2882 O O . GLN B 1 36 ? 12.602 -27.734 4.145 1 98.75 36 GLN B O 1
ATOM 2887 N N . LYS B 1 37 ? 10.492 -27.172 4.438 1 98.81 37 LYS B N 1
ATOM 2888 C CA . LYS B 1 37 ? 10.031 -27.969 3.305 1 98.81 37 LYS B CA 1
ATOM 2889 C C . LYS B 1 37 ? 10.547 -27.406 1.985 1 98.81 37 LYS B C 1
ATOM 2891 O O . LYS B 1 37 ? 10.906 -28.172 1.077 1 98.81 37 LYS B O 1
ATOM 2896 N N . LEU B 1 38 ? 10.578 -26.078 1.841 1 98.88 38 LEU B N 1
ATOM 2897 C CA . LEU B 1 38 ? 11.133 -25.438 0.65 1 98.88 38 LEU B CA 1
ATOM 2898 C C . LEU B 1 38 ? 12.594 -25.828 0.456 1 98.88 38 LEU B C 1
ATOM 2900 O O . LEU B 1 38 ? 13.008 -26.156 -0.659 1 98.88 38 LEU B O 1
ATOM 2904 N N . LYS B 1 39 ? 13.32 -25.781 1.549 1 98.5 39 LYS B N 1
ATOM 2905 C CA . LYS B 1 39 ? 14.727 -26.172 1.491 1 98.5 39 LYS B CA 1
ATOM 2906 C C . LYS B 1 39 ? 14.883 -27.641 1.111 1 98.5 39 LYS B C 1
ATOM 2908 O O . LYS B 1 39 ? 15.68 -27.969 0.233 1 98.5 39 LYS B O 1
ATOM 2913 N N . LYS B 1 40 ? 14.094 -28.453 1.762 1 98.06 40 LYS B N 1
ATOM 2914 C CA . LYS B 1 40 ? 14.141 -29.875 1.49 1 98.06 40 LYS B CA 1
ATOM 2915 C C . LYS B 1 40 ? 13.781 -30.172 0.037 1 98.06 40 LYS B C 1
ATOM 2917 O O . LYS B 1 40 ? 14.336 -31.094 -0.569 1 98.06 40 LYS B O 1
ATOM 2922 N N . GLY B 1 41 ? 12.914 -29.406 -0.5 1 97.88 41 GLY B N 1
ATOM 2923 C CA . GLY B 1 41 ? 12.469 -29.594 -1.871 1 97.88 41 GLY B CA 1
ATOM 2924 C C . GLY B 1 41 ? 13.383 -28.938 -2.891 1 97.88 41 GLY B C 1
ATOM 2925 O O . GLY B 1 41 ? 13.117 -29 -4.094 1 97.88 41 GLY B O 1
ATOM 2926 N N . ASP B 1 42 ? 14.391 -28.25 -2.445 1 97.94 42 ASP B N 1
ATOM 2927 C CA . ASP B 1 42 ? 15.422 -27.609 -3.262 1 97.94 42 ASP B CA 1
ATOM 2928 C C . ASP B 1 42 ? 14.836 -26.484 -4.102 1 97.94 42 ASP B C 1
ATOM 2930 O O . ASP B 1 42 ? 15.188 -26.328 -5.27 1 97.94 42 ASP B O 1
ATOM 2934 N N . TYR B 1 43 ? 13.938 -25.75 -3.531 1 98.69 43 TYR B N 1
ATOM 2935 C CA . TYR B 1 43 ? 13.312 -24.609 -4.211 1 98.69 43 TYR B CA 1
ATOM 2936 C C . TYR B 1 43 ? 14.32 -23.5 -4.469 1 98.69 43 TYR B C 1
ATOM 2938 O O . TYR B 1 43 ? 15.102 -23.156 -3.582 1 98.69 43 TYR B O 1
ATOM 2946 N N . MET B 1 44 ? 14.297 -23.031 -5.668 1 98.62 44 MET B N 1
ATOM 2947 C CA . MET B 1 44 ? 15.047 -21.828 -6.023 1 98.62 44 MET B CA 1
ATOM 2948 C C . MET B 1 44 ? 14.148 -20.609 -5.992 1 98.62 44 MET B C 1
ATOM 2950 O O . MET B 1 44 ? 14.609 -19.5 -5.711 1 98.62 44 MET B O 1
ATOM 2954 N N . LEU B 1 45 ? 12.859 -20.781 -6.332 1 98.88 45 LEU B N 1
ATOM 2955 C CA . LEU B 1 45 ? 11.914 -19.672 -6.32 1 98.88 45 LEU B CA 1
ATOM 2956 C C . LEU B 1 45 ? 10.5 -20.156 -6.031 1 98.88 45 LEU B C 1
ATOM 2958 O O . LEU B 1 45 ? 10.062 -21.156 -6.582 1 98.88 45 LEU B O 1
ATOM 2962 N N . GLN B 1 46 ? 9.805 -19.516 -5.156 1 98.94 46 GLN B N 1
ATOM 2963 C CA . GLN B 1 46 ? 8.383 -19.703 -4.883 1 98.94 46 GLN B CA 1
ATOM 2964 C C . GLN B 1 46 ? 7.605 -18.406 -5.082 1 98.94 46 GLN B C 1
ATOM 2966 O O . GLN B 1 46 ? 7.938 -17.375 -4.488 1 98.94 46 GLN B O 1
ATOM 2971 N N . CYS B 1 47 ? 6.602 -18.406 -5.996 1 98.94 47 CYS B N 1
ATOM 2972 C CA . CYS B 1 47 ? 5.641 -17.312 -6.07 1 98.94 47 CYS B CA 1
ATOM 2973 C C . CYS B 1 47 ? 4.586 -17.438 -4.977 1 98.94 47 CYS B C 1
ATOM 2975 O O . CYS B 1 47 ? 3.871 -18.438 -4.91 1 98.94 47 CYS B O 1
ATOM 2977 N N . PHE B 1 48 ? 4.543 -16.469 -4.121 1 98.94 48 PHE B N 1
ATOM 2978 C CA . PHE B 1 48 ? 3.555 -16.391 -3.053 1 98.94 48 PHE B CA 1
ATOM 2979 C C . PHE B 1 48 ? 2.4 -15.477 -3.439 1 98.94 48 PHE B C 1
ATOM 2981 O O . PHE B 1 48 ? 2.586 -14.273 -3.596 1 98.94 48 PHE B O 1
ATOM 2988 N N . ALA B 1 49 ? 1.212 -16.062 -3.527 1 98.94 49 ALA B N 1
ATOM 2989 C CA . ALA B 1 49 ? 0.054 -15.25 -3.908 1 98.94 49 ALA B CA 1
ATOM 2990 C C . ALA B 1 49 ? -0.605 -14.625 -2.684 1 98.94 49 ALA B C 1
ATOM 2992 O O . ALA B 1 49 ? -0.9 -15.32 -1.706 1 98.94 49 ALA B O 1
ATOM 2993 N N . ALA B 1 50 ? -0.772 -13.328 -2.68 1 98.94 50 ALA B N 1
ATOM 2994 C CA . ALA B 1 50 ? -1.813 -12.742 -1.839 1 98.94 50 ALA B CA 1
ATOM 2995 C C . ALA B 1 50 ? -3.201 -13.055 -2.393 1 98.94 50 ALA B C 1
ATOM 2997 O O . ALA B 1 50 ? -3.635 -12.438 -3.371 1 98.94 50 ALA B O 1
ATOM 2998 N N . PHE B 1 51 ? -3.854 -13.961 -1.736 1 98.88 51 PHE B N 1
ATOM 2999 C CA . PHE B 1 51 ? -5.121 -14.492 -2.227 1 98.88 51 PHE B CA 1
ATOM 3000 C C . PHE B 1 51 ? -6.297 -13.742 -1.61 1 98.88 51 PHE B C 1
ATOM 3002 O O . PHE B 1 51 ? -6.398 -13.633 -0.386 1 98.88 51 PHE B O 1
ATOM 3009 N N . VAL B 1 52 ? -7.191 -13.273 -2.486 1 98.69 52 VAL B N 1
ATOM 3010 C CA . VAL B 1 52 ? -8.367 -12.531 -2.037 1 98.69 52 VAL B CA 1
ATOM 3011 C C . VAL B 1 52 ? -9.633 -13.203 -2.566 1 98.69 52 VAL B C 1
ATOM 3013 O O . VAL B 1 52 ? -9.734 -13.492 -3.76 1 98.69 52 VAL B O 1
ATOM 3016 N N . ASN B 1 53 ? -10.547 -13.547 -1.731 1 98.06 53 ASN B N 1
ATOM 3017 C CA . ASN B 1 53 ? -11.867 -14.07 -2.066 1 98.06 53 ASN B CA 1
ATOM 3018 C C . ASN B 1 53 ? -12.938 -12.984 -1.969 1 98.06 53 ASN B C 1
ATOM 3020 O O . ASN B 1 53 ? -13.359 -12.609 -0.87 1 98.06 53 ASN B O 1
ATOM 3024 N N . LEU B 1 54 ? -13.453 -12.492 -3.068 1 97.12 54 LEU B N 1
ATOM 3025 C CA . LEU B 1 54 ? -14.453 -11.43 -3.066 1 97.12 54 LEU B CA 1
ATOM 3026 C C . LEU B 1 54 ? -15.781 -11.93 -2.512 1 97.12 54 LEU B C 1
ATOM 3028 O O . LEU B 1 54 ? -16.672 -11.133 -2.18 1 97.12 54 LEU B O 1
ATOM 3032 N N . GLY B 1 55 ? -15.945 -13.258 -2.412 1 95.25 55 GLY B N 1
ATOM 3033 C CA . GLY B 1 55 ? -17.156 -13.844 -1.847 1 95.25 55 GLY B CA 1
ATOM 3034 C C . GLY B 1 55 ? -17.062 -14.047 -0.346 1 95.25 55 GLY B C 1
ATOM 3035 O O . GLY B 1 55 ? -17.938 -14.68 0.25 1 95.25 55 GLY B O 1
ATOM 3036 N N . ASP B 1 56 ? -15.945 -13.555 0.284 1 95.69 56 ASP B N 1
ATOM 3037 C CA . ASP B 1 56 ? -15.797 -13.664 1.731 1 95.69 56 ASP B CA 1
ATOM 3038 C C . ASP B 1 56 ? -16.953 -12.984 2.461 1 95.69 56 ASP B C 1
ATOM 3040 O O . ASP B 1 56 ? -17.172 -11.781 2.303 1 95.69 56 ASP B O 1
ATOM 3044 N N . LYS B 1 57 ? -17.672 -13.648 3.291 1 93.62 57 LYS B N 1
ATOM 3045 C CA . LYS B 1 57 ? -18.875 -13.141 3.949 1 93.62 57 LYS B CA 1
ATOM 3046 C C . LYS B 1 57 ? -18.562 -12.68 5.371 1 93.62 57 LYS B C 1
ATOM 3048 O O . LYS B 1 57 ? -19.453 -12.227 6.09 1 93.62 57 LYS B O 1
ATOM 3053 N N . THR B 1 58 ? -17.25 -12.859 5.758 1 93.38 58 THR B N 1
ATOM 3054 C CA . THR B 1 58 ? -16.875 -12.367 7.082 1 93.38 58 THR B CA 1
ATOM 3055 C C . THR B 1 58 ? -17.203 -10.883 7.223 1 93.38 58 THR B C 1
ATOM 3057 O O . THR B 1 58 ? -16.859 -10.086 6.352 1 93.38 58 THR B O 1
ATOM 3060 N N . PRO B 1 59 ? -17.938 -10.547 8.305 1 91.56 59 PRO B N 1
ATOM 3061 C CA . PRO B 1 59 ? -18.25 -9.133 8.508 1 91.56 59 PRO B CA 1
ATOM 3062 C C . PRO B 1 59 ? -17 -8.25 8.531 1 91.56 59 PRO B C 1
ATOM 3064 O O . PRO B 1 59 ? -16.031 -8.57 9.219 1 91.56 59 PRO B O 1
ATOM 3067 N N . GLY B 1 60 ? -17.047 -7.223 7.754 1 89.88 60 GLY B N 1
ATOM 3068 C CA . GLY B 1 60 ? -15.93 -6.281 7.746 1 89.88 60 GLY B CA 1
ATOM 3069 C C . GLY B 1 60 ? -14.828 -6.668 6.785 1 89.88 60 GLY B C 1
ATOM 3070 O O . GLY B 1 60 ? -13.812 -5.973 6.68 1 89.88 60 GLY B O 1
ATOM 3071 N N . ALA B 1 61 ? -15.062 -7.84 6.148 1 94 61 ALA B N 1
ATOM 3072 C CA . ALA B 1 61 ? -14.055 -8.258 5.168 1 94 61 ALA B CA 1
ATOM 3073 C C . ALA B 1 61 ? -13.867 -7.188 4.094 1 94 61 ALA B C 1
ATOM 3075 O O . ALA B 1 61 ? -14.836 -6.637 3.576 1 94 61 ALA B O 1
ATOM 3076 N N . ASP B 1 62 ? -12.688 -6.797 3.854 1 97.81 62 ASP B N 1
ATOM 3077 C CA . ASP B 1 62 ? -12.281 -5.836 2.83 1 97.81 62 ASP B CA 1
ATOM 3078 C C . ASP B 1 62 ? -11.172 -6.402 1.954 1 97.81 62 ASP B C 1
ATOM 3080 O O . ASP B 1 62 ? -10.07 -6.68 2.439 1 97.81 62 ASP B O 1
ATOM 3084 N N . PRO B 1 63 ? -11.453 -6.551 0.641 1 98.56 63 PRO B N 1
ATOM 3085 C CA . PRO B 1 63 ? -10.492 -7.223 -0.237 1 98.56 63 PRO B CA 1
ATOM 3086 C C . PRO B 1 63 ? -9.133 -6.52 -0.275 1 98.56 63 PRO B C 1
ATOM 3088 O O . PRO B 1 63 ? -8.094 -7.176 -0.388 1 98.56 63 PRO B O 1
ATOM 3091 N N . LEU B 1 64 ? -9.156 -5.223 -0.214 1 98.88 64 LEU B N 1
ATOM 3092 C CA . LEU B 1 64 ? -7.898 -4.484 -0.257 1 98.88 64 LEU B CA 1
ATOM 3093 C C . LEU B 1 64 ? -7.121 -4.652 1.046 1 98.88 64 LEU B C 1
ATOM 3095 O O . LEU B 1 64 ? -5.902 -4.84 1.029 1 98.88 64 LEU B O 1
ATOM 3099 N N . VAL B 1 65 ? -7.777 -4.578 2.211 1 98.81 65 VAL B N 1
ATOM 3100 C CA . VAL B 1 65 ? -7.137 -4.828 3.498 1 98.81 65 VAL B CA 1
ATOM 3101 C C . VAL B 1 65 ? -6.547 -6.238 3.518 1 98.81 65 VAL B C 1
ATOM 3103 O O . VAL B 1 65 ? -5.41 -6.438 3.951 1 98.81 65 VAL B O 1
ATOM 3106 N N . THR B 1 66 ? -7.312 -7.18 2.992 1 98.88 66 THR B N 1
ATOM 3107 C CA . THR B 1 66 ? -6.875 -8.57 2.945 1 98.88 66 THR B CA 1
ATOM 3108 C C . THR B 1 66 ? -5.566 -8.695 2.166 1 98.88 66 THR B C 1
ATOM 3110 O O . THR B 1 66 ? -4.605 -9.297 2.65 1 98.88 66 THR B O 1
ATOM 3113 N N . ALA B 1 67 ? -5.531 -8.125 0.992 1 98.94 67 ALA B N 1
ATOM 3114 C CA . ALA B 1 67 ? -4.332 -8.188 0.16 1 98.94 67 ALA B CA 1
ATOM 3115 C C . ALA B 1 67 ? -3.135 -7.562 0.873 1 98.94 67 ALA B C 1
ATOM 3117 O O . ALA B 1 67 ? -2.055 -8.148 0.922 1 98.94 67 ALA B O 1
ATOM 3118 N N . LEU B 1 68 ? -3.346 -6.41 1.472 1 98.94 68 LEU B N 1
ATOM 3119 C CA . LEU B 1 68 ? -2.252 -5.688 2.109 1 98.94 68 LEU B CA 1
ATOM 3120 C C . LEU B 1 68 ? -1.763 -6.426 3.352 1 98.94 68 LEU B C 1
ATOM 3122 O O . LEU B 1 68 ? -0.572 -6.391 3.67 1 98.94 68 LEU B O 1
ATOM 3126 N N . GLU B 1 69 ? -2.656 -7.055 4.078 1 98.94 69 GLU B N 1
ATOM 3127 C CA . GLU B 1 69 ? -2.248 -7.84 5.238 1 98.94 69 GLU B CA 1
ATOM 3128 C C . GLU B 1 69 ? -1.436 -9.062 4.82 1 98.94 69 GLU B C 1
ATOM 3130 O O . GLU B 1 69 ? -0.498 -9.461 5.516 1 98.94 69 GLU B O 1
ATOM 3135 N N . GLU B 1 70 ? -1.793 -9.648 3.693 1 98.94 70 GLU B N 1
ATOM 3136 C CA . GLU B 1 70 ? -1.02 -10.789 3.207 1 98.94 70 GLU B CA 1
ATOM 3137 C C . GLU B 1 70 ? 0.337 -10.344 2.666 1 98.94 70 GLU B C 1
ATOM 3139 O O . GLU B 1 70 ? 1.336 -11.047 2.83 1 98.94 70 GLU B O 1
ATOM 3144 N N . ILE B 1 71 ? 0.393 -9.219 2.041 1 98.94 71 ILE B N 1
ATOM 3145 C CA . ILE B 1 71 ? 1.669 -8.625 1.651 1 98.94 71 ILE B CA 1
ATOM 3146 C C . ILE B 1 71 ? 2.525 -8.383 2.893 1 98.94 71 ILE B C 1
ATOM 3148 O O . ILE B 1 71 ? 3.73 -8.641 2.883 1 98.94 71 ILE B O 1
ATOM 3152 N N . ASP B 1 72 ? 1.882 -7.922 3.975 1 98.94 72 ASP B N 1
ATOM 3153 C CA . ASP B 1 72 ? 2.584 -7.715 5.238 1 98.94 72 ASP B CA 1
ATOM 3154 C C . ASP B 1 72 ? 3.178 -9.023 5.758 1 98.94 72 ASP B C 1
ATOM 3156 O O . ASP B 1 72 ? 4.305 -9.039 6.258 1 98.94 72 ASP B O 1
ATOM 3160 N N . VAL B 1 73 ? 2.426 -10.109 5.652 1 98.94 73 VAL B N 1
ATOM 3161 C CA . VAL B 1 73 ? 2.922 -11.422 6.051 1 98.94 73 VAL B CA 1
ATOM 3162 C C . VAL B 1 73 ? 4.164 -11.773 5.234 1 98.94 73 VAL B C 1
ATOM 3164 O O . VAL B 1 73 ? 5.18 -12.203 5.789 1 98.94 73 VAL B O 1
ATOM 3167 N N . PHE B 1 74 ? 4.109 -11.57 3.955 1 98.94 74 PHE B N 1
ATOM 3168 C CA . PHE B 1 74 ? 5.227 -11.844 3.059 1 98.94 74 PHE B CA 1
ATOM 3169 C C . PHE B 1 74 ? 6.465 -11.062 3.484 1 98.94 74 PHE B C 1
ATOM 3171 O O . PHE B 1 74 ? 7.551 -11.625 3.617 1 98.94 74 PHE B O 1
ATOM 3178 N N . LYS B 1 75 ? 6.246 -9.773 3.709 1 98.81 75 LYS B N 1
ATOM 3179 C CA . LYS B 1 75 ? 7.359 -8.906 4.086 1 98.81 75 LYS B CA 1
ATOM 3180 C C . LYS B 1 75 ? 7.973 -9.352 5.414 1 98.81 75 LYS B C 1
ATOM 3182 O O . LYS B 1 75 ? 9.195 -9.344 5.566 1 98.81 75 LYS B O 1
ATOM 3187 N N . ARG B 1 76 ? 7.172 -9.719 6.352 1 98.69 76 ARG B N 1
ATOM 3188 C CA . ARG B 1 76 ? 7.664 -10.164 7.648 1 98.69 76 ARG B CA 1
ATOM 3189 C C . ARG B 1 76 ? 8.461 -11.461 7.516 1 98.69 76 ARG B C 1
ATOM 3191 O O . ARG B 1 76 ? 9.453 -11.656 8.219 1 98.69 76 ARG B O 1
ATOM 3198 N N . ILE B 1 77 ? 8.078 -12.305 6.582 1 98.88 77 ILE B N 1
ATOM 3199 C CA . ILE B 1 77 ? 8.812 -13.539 6.324 1 98.88 77 ILE B CA 1
ATOM 3200 C C . ILE B 1 77 ? 10.195 -13.211 5.773 1 98.88 77 ILE B C 1
ATOM 3202 O O . ILE B 1 77 ? 11.203 -13.742 6.25 1 98.88 77 ILE B O 1
ATOM 3206 N N . MET B 1 78 ? 10.289 -12.328 4.758 1 98.81 78 MET B N 1
ATOM 3207 C CA . MET B 1 78 ? 11.562 -11.945 4.156 1 98.81 78 MET B CA 1
ATOM 3208 C C . MET B 1 78 ? 12.492 -11.344 5.203 1 98.81 78 MET B C 1
ATOM 3210 O O . MET B 1 78 ? 13.703 -11.578 5.168 1 98.81 78 MET B O 1
ATOM 3214 N N . GLU B 1 79 ? 11.914 -10.594 6.117 1 98.44 79 GLU B N 1
ATOM 3215 C CA . GLU B 1 79 ? 12.695 -9.922 7.148 1 98.44 79 GLU B CA 1
ATOM 3216 C C . GLU B 1 79 ? 13.188 -10.906 8.203 1 98.44 79 GLU B C 1
ATOM 3218 O O . GLU B 1 79 ? 14.289 -10.758 8.734 1 98.44 79 GLU B O 1
ATOM 3223 N N . LYS B 1 80 ? 12.359 -11.836 8.523 1 98.56 80 LYS B N 1
ATOM 3224 C CA . LYS B 1 80 ? 12.641 -12.75 9.625 1 98.56 80 LYS B CA 1
ATOM 3225 C C . LYS B 1 80 ? 13.695 -13.781 9.227 1 98.56 80 LYS B C 1
ATOM 3227 O O . LYS B 1 80 ? 14.477 -14.234 10.062 1 98.56 80 LYS B O 1
ATOM 3232 N N . TYR B 1 81 ? 13.758 -14.172 7.953 1 98.69 81 TYR B N 1
ATOM 3233 C CA . TYR B 1 81 ? 14.656 -15.227 7.508 1 98.69 81 TYR B CA 1
ATOM 3234 C C . TYR B 1 81 ? 15.555 -14.742 6.371 1 98.69 81 TYR B C 1
ATOM 3236 O O . TYR B 1 81 ? 15.641 -15.383 5.324 1 98.69 81 TYR B O 1
ATOM 3244 N N . PRO B 1 82 ? 16.344 -13.695 6.57 1 98.31 82 PRO B N 1
ATOM 3245 C CA . PRO B 1 82 ? 17.109 -13.047 5.496 1 98.31 82 PRO B CA 1
ATOM 3246 C C . PRO B 1 82 ? 18.234 -13.922 4.957 1 98.31 82 PRO B C 1
ATOM 3248 O O . PRO B 1 82 ? 18.734 -13.68 3.857 1 98.31 82 PRO B O 1
ATOM 3251 N N . GLU B 1 83 ? 18.609 -14.945 5.676 1 98.56 83 GLU B N 1
ATOM 3252 C CA . GLU B 1 83 ? 19.688 -15.82 5.223 1 98.56 83 GLU B CA 1
ATOM 3253 C C . GLU B 1 83 ? 19.156 -16.969 4.371 1 98.56 83 GLU B C 1
ATOM 3255 O O . GLU B 1 83 ? 19.922 -17.672 3.711 1 98.56 83 GLU B O 1
ATOM 3260 N N . ASP B 1 84 ? 17.828 -17.156 4.383 1 98.88 84 ASP B N 1
ATOM 3261 C CA . ASP B 1 84 ? 17.25 -18.344 3.762 1 98.88 84 ASP B CA 1
ATOM 3262 C C . ASP B 1 84 ? 16.422 -17.969 2.541 1 98.88 84 ASP B C 1
ATOM 3264 O O . ASP B 1 84 ? 16.344 -18.734 1.575 1 98.88 84 ASP B O 1
ATOM 3268 N N . ILE B 1 85 ? 15.742 -16.859 2.6 1 98.94 85 ILE B N 1
ATOM 3269 C CA . ILE B 1 85 ? 14.805 -16.453 1.553 1 98.94 85 ILE B CA 1
ATOM 3270 C C . ILE B 1 85 ? 14.852 -14.938 1.381 1 98.94 85 ILE B C 1
ATOM 3272 O O . ILE B 1 85 ? 15.016 -14.203 2.355 1 98.94 85 ILE B O 1
ATOM 3276 N N . ALA B 1 86 ? 14.75 -14.445 0.161 1 98.88 86 ALA B N 1
ATOM 3277 C CA . ALA B 1 86 ? 14.805 -13.016 -0.145 1 98.88 86 ALA B CA 1
ATOM 3278 C C . ALA B 1 86 ? 13.852 -12.664 -1.286 1 98.88 86 ALA B C 1
ATOM 3280 O O . ALA B 1 86 ? 13.578 -13.5 -2.152 1 98.88 86 ALA B O 1
ATOM 3281 N N . PRO B 1 87 ? 13.359 -11.508 -1.312 1 98.81 87 PRO B N 1
ATOM 3282 C CA . PRO B 1 87 ? 12.359 -11.125 -2.312 1 98.81 87 PRO B CA 1
ATOM 3283 C C . PRO B 1 87 ? 12.969 -10.914 -3.699 1 98.81 87 PRO B C 1
ATOM 3285 O O . PRO B 1 87 ? 14.18 -10.734 -3.826 1 98.81 87 PRO B O 1
ATOM 3288 N N . VAL B 1 88 ? 12.156 -10.992 -4.715 1 98.75 88 VAL B N 1
ATOM 3289 C CA . VAL B 1 88 ? 12.492 -10.695 -6.105 1 98.75 88 VAL B CA 1
ATOM 3290 C C . VAL B 1 88 ? 11.695 -9.484 -6.582 1 98.75 88 VAL B C 1
ATOM 3292 O O . VAL B 1 88 ? 10.461 -9.477 -6.523 1 98.75 88 VAL B O 1
ATOM 3295 N N . TYR B 1 89 ? 12.414 -8.461 -7.098 1 98.25 89 TYR B N 1
ATOM 3296 C CA . TYR B 1 89 ? 11.781 -7.277 -7.668 1 98.25 89 TYR B CA 1
ATOM 3297 C C . TYR B 1 89 ? 12.195 -7.086 -9.125 1 98.25 89 TYR B C 1
ATOM 3299 O O . TYR B 1 89 ? 11.469 -6.457 -9.898 1 98.25 89 TYR B O 1
ATOM 3307 N N . ARG B 1 90 ? 13.383 -7.555 -9.461 1 97.88 90 ARG B N 1
ATOM 3308 C CA . ARG B 1 90 ? 13.945 -7.473 -10.805 1 97.88 90 ARG B CA 1
ATOM 3309 C C . ARG B 1 90 ? 14.711 -8.742 -11.156 1 97.88 90 ARG B C 1
ATOM 3311 O O . ARG B 1 90 ? 15.016 -9.555 -10.281 1 97.88 90 ARG B O 1
ATOM 3318 N N . PRO B 1 91 ? 14.953 -8.922 -12.414 1 97.88 91 PRO B N 1
ATOM 3319 C CA . PRO B 1 91 ? 15.609 -10.156 -12.836 1 97.88 91 PRO B CA 1
ATOM 3320 C C . PRO B 1 91 ? 16.922 -10.414 -12.094 1 97.88 91 PRO B C 1
ATOM 3322 O O . PRO B 1 91 ? 17.203 -11.562 -11.727 1 97.88 91 PRO B O 1
ATOM 3325 N N . SER B 1 92 ? 17.719 -9.445 -11.812 1 98.5 92 SER B N 1
ATOM 3326 C CA . SER B 1 92 ? 19.031 -9.609 -11.172 1 98.5 92 SER B CA 1
ATOM 3327 C C . SER B 1 92 ? 18.875 -10.18 -9.766 1 98.5 92 SER B C 1
ATOM 3329 O O . SER B 1 92 ? 19.812 -10.805 -9.242 1 98.5 92 SER B O 1
ATOM 3331 N N . ASP B 1 93 ? 17.719 -9.969 -9.164 1 98.75 93 ASP B N 1
ATOM 3332 C CA . ASP B 1 93 ? 17.5 -10.492 -7.82 1 98.75 93 ASP B CA 1
ATOM 3333 C C . ASP B 1 93 ? 17.484 -12.016 -7.82 1 98.75 93 ASP B C 1
ATOM 3335 O O . ASP B 1 93 ? 17.953 -12.641 -6.863 1 98.75 93 ASP B O 1
ATOM 3339 N N . ILE B 1 94 ? 16.938 -12.609 -8.875 1 98.5 94 ILE B N 1
ATOM 3340 C CA . ILE B 1 94 ? 16.891 -14.062 -8.977 1 98.5 94 ILE B CA 1
ATOM 3341 C C . ILE B 1 94 ? 18.312 -14.625 -8.984 1 98.5 94 ILE B C 1
ATOM 3343 O O . ILE B 1 94 ? 18.609 -15.562 -8.25 1 98.5 94 ILE B O 1
ATOM 3347 N N . ARG B 1 95 ? 19.188 -14.023 -9.734 1 97.94 95 ARG B N 1
ATOM 3348 C CA . ARG B 1 95 ? 20.578 -14.477 -9.852 1 97.94 95 ARG B CA 1
ATOM 3349 C C . ARG B 1 95 ? 21.328 -14.25 -8.547 1 97.94 95 ARG B C 1
ATOM 3351 O O . ARG B 1 95 ? 22.078 -15.125 -8.102 1 97.94 95 ARG B O 1
ATOM 3358 N N . LYS B 1 96 ? 21.156 -13.086 -8.008 1 98.62 96 LYS B N 1
ATOM 3359 C CA . LYS B 1 96 ? 21.828 -12.742 -6.754 1 98.62 96 LYS B CA 1
ATOM 3360 C C . LYS B 1 96 ? 21.438 -13.703 -5.637 1 98.62 96 LYS B C 1
ATOM 3362 O O . LYS B 1 96 ? 22.297 -14.219 -4.918 1 98.62 96 LYS B O 1
ATOM 3367 N N . ASN B 1 97 ? 20.094 -13.93 -5.5 1 98.75 97 ASN B N 1
ATOM 3368 C CA . ASN B 1 97 ? 19.609 -14.836 -4.465 1 98.75 97 ASN B CA 1
ATOM 3369 C C . ASN B 1 97 ? 20.156 -16.25 -4.648 1 98.75 97 ASN B C 1
ATOM 3371 O O . ASN B 1 97 ? 20.594 -16.875 -3.686 1 98.75 97 ASN B O 1
ATOM 3375 N N . ALA B 1 98 ? 20.188 -16.688 -5.863 1 97.81 98 ALA B N 1
ATOM 3376 C CA . ALA B 1 98 ? 20.734 -18.016 -6.16 1 97.81 98 ALA B CA 1
ATOM 3377 C C . ALA B 1 98 ? 22.203 -18.109 -5.785 1 97.81 98 ALA B C 1
ATOM 3379 O O . ALA B 1 98 ? 22.641 -19.094 -5.188 1 97.81 98 ALA B O 1
ATOM 3380 N N . ALA B 1 99 ? 22.938 -17.078 -6.125 1 98.19 99 ALA B N 1
ATOM 3381 C CA . ALA B 1 99 ? 24.359 -17.031 -5.84 1 98.19 99 ALA B CA 1
ATOM 3382 C C . ALA B 1 99 ? 24.625 -17.047 -4.336 1 98.19 99 ALA B C 1
ATOM 3384 O O . ALA B 1 99 ? 25.625 -17.594 -3.877 1 98.19 99 ALA B O 1
ATOM 3385 N N . GLU B 1 100 ? 23.734 -16.516 -3.574 1 98.5 100 GLU B N 1
ATOM 3386 C CA . GLU B 1 100 ? 23.891 -16.422 -2.125 1 98.5 100 GLU B CA 1
ATOM 3387 C C . GLU B 1 100 ? 23.281 -17.625 -1.425 1 98.5 100 GLU B C 1
ATOM 3389 O O . GLU B 1 100 ? 23.266 -17.703 -0.194 1 98.5 100 GLU B O 1
ATOM 3394 N N . GLY B 1 101 ? 22.719 -18.562 -2.207 1 98.06 101 GLY B N 1
ATOM 3395 C CA . GLY B 1 101 ? 22.141 -19.766 -1.647 1 98.06 101 GLY B CA 1
ATOM 3396 C C . GLY B 1 101 ? 20.781 -19.547 -1.012 1 98.06 101 GLY B C 1
ATOM 3397 O O . GLY B 1 101 ? 20.359 -20.312 -0.138 1 98.06 101 GLY B O 1
ATOM 3398 N N . LYS B 1 102 ? 20.125 -18.469 -1.374 1 98.81 102 LYS B N 1
ATOM 3399 C CA . LYS B 1 102 ? 18.812 -18.125 -0.817 1 98.81 102 LYS B CA 1
ATOM 3400 C C . LYS B 1 102 ? 17.688 -18.516 -1.77 1 98.81 102 LYS B C 1
ATOM 3402 O O . LYS B 1 102 ? 17.859 -18.484 -2.99 1 98.81 102 LYS B O 1
ATOM 3407 N N . ILE B 1 103 ? 16.578 -18.875 -1.231 1 98.88 103 ILE B N 1
ATOM 3408 C CA . ILE B 1 103 ? 15.352 -19.078 -2.004 1 98.88 103 ILE B CA 1
ATOM 3409 C C . ILE B 1 103 ? 14.781 -17.719 -2.41 1 98.88 103 ILE B C 1
ATOM 3411 O O . ILE B 1 103 ? 14.766 -16.781 -1.607 1 98.88 103 ILE B O 1
ATOM 3415 N N . SER B 1 104 ? 14.383 -17.578 -3.648 1 98.94 104 SER B N 1
ATOM 3416 C CA . SER B 1 104 ? 13.703 -16.375 -4.109 1 98.94 104 SER B CA 1
ATOM 3417 C C . SER B 1 104 ? 12.211 -16.422 -3.783 1 98.94 104 SER B C 1
ATOM 3419 O O . SER B 1 104 ? 11.539 -17.406 -4.105 1 98.94 104 SER B O 1
ATOM 3421 N N . GLY B 1 105 ? 11.703 -15.438 -3.062 1 98.94 105 GLY B N 1
ATOM 3422 C CA . GLY B 1 105 ? 10.281 -15.234 -2.875 1 98.94 105 GLY B CA 1
ATOM 3423 C C . GLY B 1 105 ? 9.711 -14.148 -3.76 1 98.94 105 GLY B C 1
ATOM 3424 O O . GLY B 1 105 ? 10.133 -12.992 -3.682 1 98.94 105 GLY B O 1
ATOM 3425 N N . MET B 1 106 ? 8.805 -14.492 -4.629 1 98.94 106 MET B N 1
ATOM 3426 C CA . MET B 1 106 ? 8.156 -13.492 -5.48 1 98.94 106 MET B CA 1
ATOM 3427 C C . MET B 1 106 ? 6.703 -13.297 -5.082 1 98.94 106 MET B C 1
ATOM 3429 O O . MET B 1 106 ? 5.965 -14.266 -4.902 1 98.94 106 MET B O 1
ATOM 3433 N N . LEU B 1 107 ? 6.336 -12.062 -4.93 1 98.94 107 LEU B N 1
ATOM 3434 C CA . LEU B 1 107 ? 4.988 -11.711 -4.496 1 98.94 107 LEU B CA 1
ATOM 3435 C C . LEU B 1 107 ? 4.051 -11.57 -5.688 1 98.94 107 LEU B C 1
ATOM 3437 O O . LEU B 1 107 ? 4.383 -10.891 -6.668 1 98.94 107 LEU B O 1
ATOM 3441 N N . THR B 1 108 ? 2.92 -12.219 -5.641 1 98.94 108 THR B N 1
ATOM 3442 C CA . THR B 1 108 ? 1.871 -12.102 -6.648 1 98.94 108 THR B CA 1
ATOM 3443 C C . THR B 1 108 ? 0.524 -11.805 -5.996 1 98.94 108 THR B C 1
ATOM 3445 O O . THR B 1 108 ? 0.402 -11.836 -4.77 1 98.94 108 THR B O 1
ATOM 3448 N N . ILE B 1 109 ? -0.431 -11.406 -6.754 1 98.94 109 ILE B N 1
ATOM 3449 C CA . ILE B 1 109 ? -1.798 -11.234 -6.273 1 98.94 109 ILE B CA 1
ATOM 3450 C C . ILE B 1 109 ? -2.738 -12.156 -7.055 1 98.94 109 ILE B C 1
ATOM 3452 O O . ILE B 1 109 ? -2.637 -12.258 -8.281 1 98.94 109 ILE B O 1
ATOM 3456 N N . GLU B 1 110 ? -3.521 -12.906 -6.336 1 98.94 110 GLU B N 1
ATOM 3457 C CA . GLU B 1 110 ? -4.613 -13.672 -6.938 1 98.94 110 GLU B CA 1
ATOM 3458 C C . GLU B 1 110 ? -5.961 -12.992 -6.691 1 98.94 110 GLU B C 1
ATOM 3460 O O . GLU B 1 110 ? -6.555 -13.156 -5.625 1 98.94 110 GLU B O 1
ATOM 3465 N N . GLU B 1 111 ? -6.5 -12.266 -7.664 1 98.75 111 GLU B N 1
ATOM 3466 C CA . GLU B 1 111 ? -7.715 -11.453 -7.637 1 98.75 111 GLU B CA 1
ATOM 3467 C C . GLU B 1 111 ? -7.383 -9.969 -7.68 1 98.75 111 GLU B C 1
ATOM 3469 O O . GLU B 1 111 ? -7.363 -9.297 -6.641 1 98.75 111 GLU B O 1
ATOM 3474 N N . GLY B 1 112 ? -7.27 -9.438 -8.906 1 98.81 112 GLY B N 1
ATOM 3475 C CA . GLY B 1 112 ? -6.957 -8.031 -9.102 1 98.81 112 GLY B CA 1
ATOM 3476 C C . GLY B 1 112 ? -8.055 -7.102 -8.633 1 98.81 112 GLY B C 1
ATOM 3477 O O . GLY B 1 112 ? -7.824 -5.906 -8.438 1 98.81 112 GLY B O 1
ATOM 3478 N N . GLY B 1 113 ? -9.281 -7.684 -8.352 1 98.62 113 GLY B N 1
ATOM 3479 C CA . GLY B 1 113 ? -10.391 -6.902 -7.836 1 98.62 113 GLY B CA 1
ATOM 3480 C C . GLY B 1 113 ? -10.086 -6.238 -6.508 1 98.62 113 GLY B C 1
ATOM 3481 O O . GLY B 1 113 ? -10.789 -5.312 -6.094 1 98.62 113 GLY B O 1
ATOM 3482 N N . CYS B 1 114 ? -9.055 -6.66 -5.816 1 98.75 114 CYS B N 1
ATOM 3483 C CA . CYS B 1 114 ? -8.68 -6.055 -4.547 1 98.75 114 CYS B CA 1
ATOM 3484 C C . CYS B 1 114 ? -8.234 -4.609 -4.746 1 98.75 114 CYS B C 1
ATOM 3486 O O . CYS B 1 114 ? -8.234 -3.82 -3.797 1 98.75 114 CYS B O 1
ATOM 3488 N N . CYS B 1 115 ? -7.91 -4.207 -5.977 1 98.75 115 CYS B N 1
ATOM 3489 C CA . CYS B 1 115 ? -7.484 -2.844 -6.27 1 98.75 115 CYS B CA 1
ATOM 3490 C C . CYS B 1 115 ? -8.688 -1.921 -6.438 1 98.75 115 CYS B C 1
ATOM 3492 O O . CYS B 1 115 ? -8.531 -0.704 -6.551 1 98.75 115 CYS B O 1
ATOM 3494 N N . LYS B 1 116 ? -9.875 -2.51 -6.535 1 98.06 116 LYS B N 1
ATOM 3495 C CA . LYS B 1 116 ? -11.133 -1.771 -6.602 1 98.06 116 LYS B CA 1
ATOM 3496 C C . LYS B 1 116 ? -11.148 -0.814 -7.789 1 98.06 116 LYS B C 1
ATOM 3498 O O . LYS B 1 116 ? -11.594 0.33 -7.668 1 98.06 116 LYS B O 1
ATOM 3503 N N . GLY B 1 117 ? -10.539 -1.267 -8.875 1 98.19 117 GLY B N 1
ATOM 3504 C CA . GLY B 1 117 ? -10.578 -0.55 -10.141 1 98.19 117 GLY B CA 1
ATOM 3505 C C . GLY B 1 117 ? -9.648 0.646 -10.18 1 98.19 117 GLY B C 1
ATOM 3506 O O . GLY B 1 117 ? -9.68 1.438 -11.125 1 98.19 117 GLY B O 1
ATOM 3507 N N . SER B 1 118 ? -8.766 0.854 -9.195 1 98.62 118 SER B N 1
ATOM 3508 C CA . SER B 1 118 ? -7.902 2.029 -9.125 1 98.62 118 SER B CA 1
ATOM 3509 C C . SER B 1 118 ? -6.516 1.73 -9.68 1 98.62 118 SER B C 1
ATOM 3511 O O . SER B 1 118 ? -5.789 0.894 -9.141 1 98.62 118 SER B O 1
ATOM 3513 N N . ILE B 1 119 ? -6.078 2.492 -10.695 1 98.62 119 ILE B N 1
ATOM 3514 C CA . ILE B 1 119 ? -4.746 2.363 -11.281 1 98.62 119 ILE B CA 1
ATOM 3515 C C . ILE B 1 119 ? -3.695 2.816 -10.266 1 98.62 119 ILE B C 1
ATOM 3517 O O . ILE B 1 119 ? -2.6 2.252 -10.203 1 98.62 119 ILE B O 1
ATOM 3521 N N . GLY B 1 120 ? -4.059 3.832 -9.453 1 98.81 120 GLY B N 1
ATOM 3522 C CA . GLY B 1 120 ? -3.166 4.273 -8.391 1 98.81 120 GLY B CA 1
ATOM 3523 C C . GLY B 1 120 ? -2.857 3.186 -7.379 1 98.81 120 GLY B C 1
ATOM 3524 O O . GLY B 1 120 ? -1.71 3.025 -6.957 1 98.81 120 GLY B O 1
ATOM 3525 N N . VAL B 1 121 ? -3.898 2.414 -7.02 1 98.88 121 VAL B N 1
ATOM 3526 C CA . VAL B 1 121 ? -3.707 1.309 -6.09 1 98.88 121 VAL B CA 1
ATOM 3527 C C . VAL B 1 121 ? -2.828 0.238 -6.73 1 98.88 121 VAL B C 1
ATOM 3529 O O . VAL B 1 121 ? -1.922 -0.299 -6.086 1 98.88 121 VAL B O 1
ATOM 3532 N N . LEU B 1 122 ? -3.043 -0.046 -8.016 1 98.94 122 LEU B N 1
ATOM 3533 C CA . LEU B 1 122 ? -2.213 -1.006 -8.734 1 98.94 122 LEU B CA 1
ATOM 3534 C C . LEU B 1 122 ? -0.742 -0.61 -8.672 1 98.94 122 LEU B C 1
ATOM 3536 O O . LEU B 1 122 ? 0.118 -1.446 -8.383 1 98.94 122 LEU B O 1
ATOM 3540 N N . ARG B 1 123 ? -0.45 0.655 -8.898 1 98.94 123 ARG B N 1
ATOM 3541 C CA . ARG B 1 123 ? 0.931 1.127 -8.883 1 98.94 123 ARG B CA 1
ATOM 3542 C C . ARG B 1 123 ? 1.543 0.979 -7.492 1 98.94 123 ARG B C 1
ATOM 3544 O O . ARG B 1 123 ? 2.736 0.699 -7.363 1 98.94 123 ARG B O 1
ATOM 3551 N N . ARG B 1 124 ? 0.703 1.165 -6.43 1 98.88 124 ARG B N 1
ATOM 3552 C CA . ARG B 1 124 ? 1.197 0.976 -5.07 1 98.88 124 ARG B CA 1
ATOM 3553 C C . ARG B 1 124 ? 1.487 -0.495 -4.793 1 98.88 124 ARG B C 1
ATOM 3555 O O . ARG B 1 124 ? 2.473 -0.824 -4.129 1 98.88 124 ARG B O 1
ATOM 3562 N N . MET B 1 125 ? 0.631 -1.376 -5.371 1 98.94 125 MET B N 1
ATOM 3563 C CA . MET B 1 125 ? 0.892 -2.807 -5.23 1 98.94 125 MET B CA 1
ATOM 3564 C C . MET B 1 125 ? 2.219 -3.184 -5.879 1 98.94 125 MET B C 1
ATOM 3566 O O . MET B 1 125 ? 2.99 -3.965 -5.316 1 98.94 125 MET B O 1
ATOM 3570 N N . TYR B 1 126 ? 2.496 -2.572 -7.02 1 98.94 126 TYR B N 1
ATOM 3571 C CA . TYR B 1 126 ? 3.777 -2.783 -7.684 1 98.94 126 TYR B CA 1
ATOM 3572 C C . TYR B 1 126 ? 4.93 -2.342 -6.789 1 98.94 126 TYR B C 1
ATOM 3574 O O . TYR B 1 126 ? 5.926 -3.059 -6.648 1 98.94 126 TYR B O 1
ATOM 3582 N N . GLU B 1 127 ? 4.777 -1.169 -6.223 1 98.75 127 GLU B N 1
ATOM 3583 C CA . GLU B 1 127 ? 5.828 -0.644 -5.355 1 98.75 127 GLU B CA 1
ATOM 3584 C C . GLU B 1 127 ? 6.043 -1.543 -4.145 1 98.75 127 GLU B C 1
ATOM 3586 O O . GLU B 1 127 ? 7.172 -1.696 -3.672 1 98.75 127 GLU B O 1
ATOM 3591 N N . LEU B 1 128 ? 4.957 -2.152 -3.67 1 98.88 128 LEU B N 1
ATOM 3592 C CA . LEU B 1 128 ? 5.051 -3.043 -2.518 1 98.88 128 LEU B CA 1
ATOM 3593 C C . LEU B 1 128 ? 5.645 -4.391 -2.92 1 98.88 128 LEU B C 1
ATOM 3595 O O . LEU B 1 128 ? 5.898 -5.242 -2.066 1 98.88 128 LEU B O 1
ATOM 3599 N N . GLY B 1 129 ? 5.824 -4.703 -4.238 1 98.88 129 GLY B N 1
ATOM 3600 C CA . GLY B 1 129 ? 6.648 -5.832 -4.641 1 98.88 129 GLY B CA 1
ATOM 3601 C C . GLY B 1 129 ? 5.914 -6.82 -5.527 1 98.88 129 GLY B C 1
ATOM 3602 O O . GLY B 1 129 ? 6.496 -7.805 -5.98 1 98.88 129 GLY B O 1
ATOM 3603 N N . VAL B 1 130 ? 4.629 -6.52 -5.836 1 98.94 130 VAL B N 1
ATOM 3604 C CA . VAL B 1 130 ? 3.836 -7.449 -6.633 1 98.94 130 VAL B CA 1
ATOM 3605 C C . VAL B 1 130 ? 4.387 -7.512 -8.055 1 98.94 130 VAL B C 1
ATOM 3607 O O . VAL B 1 130 ? 4.645 -6.473 -8.672 1 98.94 130 VAL B O 1
ATOM 3610 N N . ARG B 1 131 ? 4.562 -8.703 -8.602 1 98.94 131 ARG B N 1
ATOM 3611 C CA . ARG B 1 131 ? 5.184 -8.812 -9.914 1 98.94 131 ARG B CA 1
ATOM 3612 C C . ARG B 1 131 ? 4.355 -9.695 -10.844 1 98.94 131 ARG B C 1
ATOM 3614 O O . ARG B 1 131 ? 4.68 -9.852 -12.023 1 98.94 131 ARG B O 1
ATOM 3621 N N . MET B 1 132 ? 3.312 -10.305 -10.383 1 98.94 132 MET B N 1
ATOM 3622 C CA . MET B 1 132 ? 2.338 -11.055 -11.164 1 98.94 132 MET B CA 1
ATOM 3623 C C . MET B 1 132 ? 0.95 -10.969 -10.539 1 98.94 132 MET B C 1
ATOM 3625 O O . MET B 1 132 ? 0.822 -10.883 -9.312 1 98.94 132 MET B O 1
ATOM 3629 N N . MET B 1 133 ? -0.059 -10.93 -11.375 1 98.94 133 MET B N 1
ATOM 3630 C CA . MET B 1 133 ? -1.394 -10.719 -10.82 1 98.94 133 MET B CA 1
ATOM 3631 C C . MET B 1 133 ? -2.461 -11.32 -11.727 1 98.94 133 MET B C 1
ATOM 3633 O O . MET B 1 133 ? -2.422 -11.133 -12.945 1 98.94 133 MET B O 1
ATOM 3637 N N . THR B 1 134 ? -3.35 -12.109 -11.125 1 98.88 134 THR B N 1
ATOM 3638 C CA . THR B 1 134 ? -4.566 -12.453 -11.852 1 98.88 134 THR B CA 1
ATOM 3639 C C . THR B 1 134 ? -5.562 -11.297 -11.812 1 98.88 134 THR B C 1
ATOM 3641 O O . THR B 1 134 ? -5.641 -10.57 -10.82 1 98.88 134 THR B O 1
ATOM 3644 N N . LEU B 1 135 ? -6.367 -11.195 -12.844 1 98.62 135 LEU B N 1
ATOM 3645 C CA . LEU B 1 135 ? -7.395 -10.156 -12.859 1 98.62 135 LEU B CA 1
ATOM 3646 C C . LEU B 1 135 ? -8.617 -10.586 -12.062 1 98.62 135 LEU B C 1
ATOM 3648 O O . LEU B 1 135 ? -9.336 -9.742 -11.523 1 98.62 135 LEU B O 1
ATOM 3652 N N . THR B 1 136 ? -8.805 -11.93 -12.023 1 98.19 136 THR B N 1
ATOM 3653 C CA . THR B 1 136 ? -9.93 -12.508 -11.289 1 98.19 136 THR B CA 1
ATOM 3654 C C . THR B 1 136 ? -9.484 -13.734 -10.5 1 98.19 136 THR B C 1
ATOM 3656 O O . THR B 1 136 ? -8.406 -14.281 -10.75 1 98.19 136 THR B O 1
ATOM 3659 N N . TRP B 1 137 ? -10.289 -14.008 -9.547 1 97 137 TRP B N 1
ATOM 3660 C CA . TRP B 1 137 ? -10.375 -15.391 -9.07 1 97 137 TRP B CA 1
ATOM 3661 C C . TRP B 1 137 ? -11.672 -16.047 -9.539 1 97 137 TRP B C 1
ATOM 3663 O O . TRP B 1 137 ? -11.844 -16.297 -10.734 1 97 137 TRP B O 1
ATOM 3673 N N . ASN B 1 138 ? -12.648 -16.141 -8.703 1 94.81 138 ASN B N 1
ATOM 3674 C CA . ASN B 1 138 ? -13.836 -16.891 -9.102 1 94.81 138 ASN B CA 1
ATOM 3675 C C . ASN B 1 138 ? -15.062 -15.984 -9.172 1 94.81 138 ASN B C 1
ATOM 3677 O O . ASN B 1 138 ? -16.188 -16.469 -9.375 1 94.81 138 ASN B O 1
ATOM 3681 N N . HIS B 1 139 ? -14.914 -14.68 -8.984 1 94.88 139 HIS B N 1
ATOM 3682 C CA . HIS B 1 139 ? -16.016 -13.727 -9 1 94.88 139 HIS B CA 1
ATOM 3683 C C . HIS B 1 139 ? -15.789 -12.633 -10.039 1 94.88 139 HIS B C 1
ATOM 3685 O O . HIS B 1 139 ? -14.648 -12.258 -10.312 1 94.88 139 HIS B O 1
ATOM 3691 N N . GLU B 1 140 ? -16.891 -12.227 -10.594 1 96.19 140 GLU B N 1
ATOM 3692 C CA . GLU B 1 140 ? -16.781 -11.055 -11.453 1 96.19 140 GLU B CA 1
ATOM 3693 C C . GLU B 1 140 ? -16.406 -9.812 -10.648 1 96.19 140 GLU B C 1
ATOM 3695 O O . GLU B 1 140 ? -16.812 -9.664 -9.492 1 96.19 140 GLU B O 1
ATOM 3700 N N . ASN B 1 141 ? -15.625 -8.898 -11.211 1 97.44 141 ASN B N 1
ATOM 3701 C CA . ASN B 1 141 ? -15.25 -7.652 -10.562 1 97.44 141 ASN B CA 1
ATOM 3702 C C . ASN B 1 141 ? -15.148 -6.504 -11.562 1 97.44 141 ASN B C 1
ATOM 3704 O O . ASN B 1 141 ? -15.695 -6.59 -12.664 1 97.44 141 ASN B O 1
ATOM 3708 N N . GLU B 1 142 ? -14.492 -5.371 -11.172 1 97.56 142 GLU B N 1
ATOM 3709 C CA . GLU B 1 142 ? -14.398 -4.18 -12.008 1 97.56 142 GLU B CA 1
ATOM 3710 C C . GLU B 1 142 ? -13.547 -4.438 -13.242 1 97.56 142 GLU B C 1
ATOM 3712 O O . GLU B 1 142 ? -13.664 -3.727 -14.242 1 97.56 142 GLU B O 1
ATOM 3717 N N . LEU B 1 143 ? -12.773 -5.5 -13.234 1 98.75 143 LEU B N 1
ATOM 3718 C CA . LEU B 1 143 ? -11.734 -5.672 -14.25 1 98.75 143 LEU B CA 1
ATOM 3719 C C . LEU B 1 143 ? -12.172 -6.688 -15.305 1 98.75 143 LEU B C 1
ATOM 3721 O O . LEU B 1 143 ? -11.938 -6.488 -16.5 1 98.75 143 LEU B O 1
ATOM 3725 N N . ALA B 1 144 ? -12.758 -7.793 -14.797 1 98.75 144 ALA B N 1
ATOM 3726 C CA . ALA B 1 144 ? -12.953 -8.898 -15.727 1 98.75 144 ALA B CA 1
ATOM 3727 C C . ALA B 1 144 ? -13.922 -9.93 -15.164 1 98.75 144 ALA B C 1
ATOM 3729 O O . ALA B 1 144 ? -14.438 -9.766 -14.055 1 98.75 144 ALA B O 1
ATOM 3730 N N . SER B 1 145 ? -14.219 -10.945 -16 1 98 145 SER B N 1
ATOM 3731 C CA . SER B 1 145 ? -15.078 -12.062 -15.609 1 98 145 SER B CA 1
ATOM 3732 C C . SER B 1 145 ? -14.258 -13.328 -15.375 1 98 145 SER B C 1
ATOM 3734 O O . SER B 1 145 ? -13.258 -13.562 -16.062 1 98 145 SER B O 1
ATOM 3736 N N . PRO B 1 146 ? -14.68 -14.148 -14.438 1 96.62 146 PRO B N 1
ATOM 3737 C CA . PRO B 1 146 ? -13.953 -15.375 -14.102 1 96.62 146 PRO B CA 1
ATOM 3738 C C . PRO B 1 146 ? -14.273 -16.531 -15.047 1 96.62 146 PRO B C 1
ATOM 3740 O O . PRO B 1 146 ? -15.141 -16.406 -15.914 1 96.62 146 PRO B O 1
ATOM 3743 N N . ASN B 1 147 ? -13.57 -17.594 -14.891 1 94.5 147 ASN B N 1
ATOM 3744 C CA . ASN B 1 147 ? -13.711 -18.781 -15.734 1 94.5 147 ASN B CA 1
ATOM 3745 C C . ASN B 1 147 ? -15.109 -19.391 -15.617 1 94.5 147 ASN B C 1
ATOM 3747 O O . ASN B 1 147 ? -15.648 -19.906 -16.594 1 94.5 147 ASN B O 1
ATOM 3751 N N . VAL B 1 148 ? -15.648 -19.234 -14.375 1 89.31 148 VAL B N 1
ATOM 3752 C CA . VAL B 1 148 ? -16.984 -19.781 -14.172 1 89.31 148 VAL B CA 1
ATOM 3753 C C . VAL B 1 148 ? -18.031 -18.75 -14.594 1 89.31 148 VAL B C 1
ATOM 3755 O O . VAL B 1 148 ? -17.812 -17.531 -14.469 1 89.31 148 VAL B O 1
ATOM 3758 N N . VAL B 1 149 ? -19.125 -19.281 -15.133 1 81.31 149 VAL B N 1
ATOM 3759 C CA . VAL B 1 149 ? -20.203 -18.375 -15.508 1 81.31 149 VAL B CA 1
ATOM 3760 C C . VAL B 1 149 ? -20.844 -17.781 -14.25 1 81.31 149 VAL B C 1
ATOM 3762 O O . VAL B 1 149 ? -21.297 -18.516 -13.375 1 81.31 149 VAL B O 1
ATOM 3765 N N . PRO B 1 150 ? -20.734 -16.484 -14.195 1 71.38 150 PRO B N 1
ATOM 3766 C CA . PRO B 1 150 ? -21.328 -15.867 -13 1 71.38 150 PRO B CA 1
ATOM 3767 C C . PRO B 1 150 ? -22.781 -16.25 -12.805 1 71.38 150 PRO B C 1
ATOM 3769 O O . PRO B 1 150 ? -23.562 -16.25 -13.758 1 71.38 150 PRO B O 1
ATOM 3772 N N . GLY B 1 151 ? -23.156 -16.531 -11.562 1 66 151 GLY B N 1
ATOM 3773 C CA . GLY B 1 151 ? -24.531 -16.891 -11.258 1 66 151 GLY B CA 1
ATOM 3774 C C . GLY B 1 151 ? -24.875 -18.328 -11.648 1 66 151 GLY B C 1
ATOM 3775 O O . GLY B 1 151 ? -25.984 -18.797 -11.398 1 66 151 GLY B O 1
ATOM 3776 N N . GLY B 1 152 ? -23.938 -18.844 -12.445 1 62.62 152 GLY B N 1
ATOM 3777 C CA . GLY B 1 152 ? -24.203 -20.219 -12.859 1 62.62 152 GLY B CA 1
ATOM 3778 C C . GLY B 1 152 ? -24.016 -21.219 -11.734 1 62.62 152 GLY B C 1
ATOM 3779 O O . GLY B 1 152 ? -23.266 -20.969 -10.789 1 62.62 152 GLY B O 1
ATOM 3780 N N . GLY B 1 153 ? -25.125 -21.672 -11.203 1 54.09 153 GLY B N 1
ATOM 3781 C CA . GLY B 1 153 ? -25.094 -22.719 -10.18 1 54.09 153 GLY B CA 1
ATOM 3782 C C . GLY B 1 153 ? -23.734 -23.391 -10.078 1 54.09 153 GLY B C 1
ATOM 3783 O O . GLY B 1 153 ? -22.906 -23.281 -10.977 1 54.09 153 GLY B O 1
ATOM 3784 N N . HIS B 1 154 ? -23.141 -23.438 -8.883 1 49.19 154 HIS B N 1
ATOM 3785 C CA . HIS B 1 154 ? -21.859 -24.016 -8.531 1 49.19 154 HIS B CA 1
ATOM 3786 C C . HIS B 1 154 ? -21.703 -25.406 -9.125 1 49.19 154 HIS B C 1
ATOM 3788 O O . HIS B 1 154 ? -20.797 -26.156 -8.727 1 49.19 154 HIS B O 1
ATOM 3794 N N . ASN B 1 155 ? -22.766 -26.031 -9.781 1 49.22 155 ASN B N 1
ATOM 3795 C CA . ASN B 1 155 ? -22.344 -27.375 -10.117 1 49.22 155 ASN B CA 1
ATOM 3796 C C . ASN B 1 155 ? -21.078 -27.375 -10.984 1 49.22 155 ASN B C 1
ATOM 3798 O O . ASN B 1 155 ? -21.156 -27.125 -12.188 1 49.22 155 ASN B O 1
ATOM 3802 N N . ILE B 1 156 ? -20.109 -27.078 -10.336 1 51.62 156 ILE B N 1
ATOM 3803 C CA . ILE B 1 156 ? -18.781 -26.781 -10.859 1 51.62 156 ILE B CA 1
ATOM 3804 C C . ILE B 1 156 ? -18.188 -28.016 -11.531 1 51.62 156 ILE B C 1
ATOM 3806 O O . ILE B 1 156 ? -17.031 -28.016 -11.961 1 51.62 156 ILE B O 1
ATOM 3810 N N . TRP B 1 157 ? -18.734 -29.422 -11.453 1 59.66 157 TRP B N 1
ATOM 3811 C CA . TRP B 1 157 ? -18.016 -30.5 -12.117 1 59.66 157 TRP B CA 1
ATOM 3812 C C . TRP B 1 157 ? -18.891 -31.188 -13.172 1 59.66 157 TRP B C 1
ATOM 3814 O O . TRP B 1 157 ? -20 -31.625 -12.867 1 59.66 157 TRP B O 1
ATOM 3824 N N . PRO B 1 158 ? -18.484 -31.297 -14.609 1 62.94 158 PRO B N 1
ATOM 3825 C CA . PRO B 1 158 ? -17.531 -30.344 -15.18 1 62.94 158 PRO B CA 1
ATOM 3826 C C . PRO B 1 158 ? -18.109 -28.938 -15.305 1 62.94 158 PRO B C 1
ATOM 3828 O O . PRO B 1 158 ? -19.312 -28.766 -15.539 1 62.94 158 PRO B O 1
ATOM 3831 N N . CYS B 1 159 ? -17.453 -27.922 -14.906 1 76.19 159 CYS B N 1
ATOM 3832 C CA . CYS B 1 159 ? -17.938 -26.547 -14.961 1 76.19 159 CYS B CA 1
ATOM 3833 C C . CYS B 1 159 ? -17.859 -26 -16.375 1 76.19 159 CYS B C 1
ATOM 3835 O O . CYS B 1 159 ? -16.859 -26.188 -17.062 1 76.19 159 CYS B O 1
ATOM 3837 N N . ALA B 1 160 ? -19.016 -25.531 -16.891 1 86.31 160 ALA B N 1
ATOM 3838 C CA . ALA B 1 160 ? -19.047 -24.891 -18.203 1 86.31 160 ALA B CA 1
ATOM 3839 C C . ALA B 1 160 ? -18.188 -23.625 -18.219 1 86.31 160 ALA B C 1
ATOM 3841 O O . ALA B 1 160 ? -18.328 -22.781 -17.328 1 86.31 160 ALA B O 1
ATOM 3842 N N . PRO B 1 161 ? -17.297 -23.531 -19.156 1 92.69 161 PRO B N 1
ATOM 3843 C CA . PRO B 1 161 ? -16.453 -22.344 -19.219 1 92.69 161 PRO B CA 1
ATOM 3844 C C . PRO B 1 161 ? -17.219 -21.078 -19.625 1 92.69 161 PRO B C 1
ATOM 3846 O O . PRO B 1 161 ? -18.141 -21.156 -20.438 1 92.69 161 PRO B O 1
ATOM 3849 N N . ASN B 1 162 ? -16.953 -19.953 -19.078 1 95.12 162 ASN B N 1
ATOM 3850 C CA . ASN B 1 162 ? -17.469 -18.656 -19.5 1 95.12 162 ASN B CA 1
ATOM 3851 C C . ASN B 1 162 ? -16.797 -18.172 -20.781 1 95.12 162 ASN B C 1
ATOM 3853 O O . ASN B 1 162 ? -15.641 -17.75 -20.766 1 95.12 162 ASN B O 1
ATOM 3857 N N . THR B 1 163 ? -17.531 -18.25 -21.891 1 95.81 163 THR B N 1
ATOM 3858 C CA . THR B 1 163 ? -16.984 -17.875 -23.203 1 95.81 163 THR B CA 1
ATOM 3859 C C . THR B 1 163 ? -17.562 -16.547 -23.672 1 95.81 163 THR B C 1
ATOM 3861 O O . THR B 1 163 ? -17.312 -16.125 -24.797 1 95.81 163 THR B O 1
ATOM 3864 N N . GLU B 1 164 ? -18.328 -15.875 -22.844 1 95.44 164 GLU B N 1
ATOM 3865 C CA . GLU B 1 164 ? -19.125 -14.758 -23.312 1 95.44 164 GLU B CA 1
ATOM 3866 C C . GLU B 1 164 ? -18.594 -13.43 -22.781 1 95.44 164 GLU B C 1
ATOM 3868 O O . GLU B 1 164 ? -18.641 -12.414 -23.484 1 95.44 164 GLU B O 1
ATOM 3873 N N . THR B 1 165 ? -18.188 -13.406 -21.547 1 97.25 165 THR B N 1
ATOM 3874 C CA . THR B 1 165 ? -17.734 -12.164 -20.938 1 97.25 165 THR B CA 1
ATOM 3875 C C . THR B 1 165 ? -16.266 -12.258 -20.547 1 97.25 165 THR B C 1
ATOM 3877 O O . THR B 1 165 ? -15.797 -13.312 -20.094 1 97.25 165 THR B O 1
ATOM 3880 N N . GLY B 1 166 ? -15.477 -11.211 -20.859 1 98.44 166 GLY B N 1
ATOM 3881 C CA . GLY B 1 166 ? -14.047 -11.156 -20.609 1 98.44 166 GLY B CA 1
ATOM 3882 C C . GLY B 1 166 ? -13.625 -9.914 -19.844 1 98.44 166 GLY B C 1
ATOM 3883 O O . GLY B 1 166 ? -14.203 -9.586 -18.812 1 98.44 166 GLY B O 1
ATOM 3884 N N . LEU B 1 167 ? -12.656 -9.219 -20.328 1 98.88 167 LEU B N 1
ATOM 3885 C CA . LEU B 1 167 ? -12.188 -7.988 -19.703 1 98.88 167 LEU B CA 1
ATOM 3886 C C . LEU B 1 167 ? -13.203 -6.867 -19.891 1 98.88 167 LEU B C 1
ATOM 3888 O O . LEU B 1 167 ? -13.836 -6.758 -20.938 1 98.88 167 LEU B O 1
ATOM 3892 N N . LYS B 1 168 ? -13.359 -6.113 -18.875 1 98.69 168 LYS B N 1
ATOM 3893 C CA . LYS B 1 168 ? -14.109 -4.859 -18.938 1 98.69 168 LYS B CA 1
ATOM 3894 C C . LYS B 1 168 ? -13.18 -3.689 -19.25 1 98.69 168 LYS B C 1
ATOM 3896 O O . LYS B 1 168 ? -11.969 -3.863 -19.375 1 98.69 168 LYS B O 1
ATOM 3901 N N . GLU B 1 169 ? -13.703 -2.514 -19.406 1 98.56 169 GLU B N 1
ATOM 3902 C CA . GLU B 1 169 ? -12.898 -1.337 -19.734 1 98.56 169 GLU B CA 1
ATOM 3903 C C . GLU B 1 169 ? -11.75 -1.161 -18.75 1 98.56 169 GLU B C 1
ATOM 3905 O O . GLU B 1 169 ? -10.602 -0.952 -19.156 1 98.56 169 GLU B O 1
ATOM 3910 N N . LYS B 1 170 ? -12 -1.24 -17.5 1 98.56 170 LYS B N 1
ATOM 3911 C CA . LYS B 1 170 ? -10.977 -1.089 -16.484 1 98.56 170 LYS B CA 1
ATOM 3912 C C . LYS B 1 170 ? -9.953 -2.215 -16.562 1 98.56 170 LYS B C 1
ATOM 3914 O O . LYS B 1 170 ? -8.773 -2.01 -16.266 1 98.56 170 LYS B O 1
ATOM 3919 N N . GLY B 1 171 ? -10.43 -3.391 -16.938 1 98.88 171 GLY B N 1
ATOM 3920 C CA . GLY B 1 171 ? -9.516 -4.504 -17.109 1 98.88 171 GLY B CA 1
ATOM 3921 C C . GLY B 1 171 ? -8.461 -4.238 -18.172 1 98.88 171 GLY B C 1
ATOM 3922 O O . GLY B 1 171 ? -7.285 -4.57 -17.984 1 98.88 171 GLY B O 1
ATOM 3923 N N . PHE B 1 172 ? -8.891 -3.588 -19.266 1 98.88 172 PHE B N 1
ATOM 3924 C CA . PHE B 1 172 ? -7.941 -3.244 -20.328 1 98.88 172 PHE B CA 1
ATOM 3925 C C . PHE B 1 172 ? -6.965 -2.174 -19.844 1 98.88 172 PHE B C 1
ATOM 3927 O O . PHE B 1 172 ? -5.777 -2.219 -20.188 1 98.88 172 PHE B O 1
ATOM 3934 N N . GLU B 1 173 ? -7.43 -1.192 -19.062 1 98.75 173 GLU B N 1
ATOM 3935 C CA . GLU B 1 173 ? -6.551 -0.182 -18.484 1 98.75 173 GLU B CA 1
ATOM 3936 C C . GLU B 1 173 ? -5.508 -0.819 -17.562 1 98.75 173 GLU B C 1
ATOM 3938 O O . GLU B 1 173 ? -4.336 -0.441 -17.594 1 98.75 173 GLU B O 1
ATOM 3943 N N . PHE B 1 174 ? -5.957 -1.764 -16.766 1 98.88 174 PHE B N 1
ATOM 3944 C CA . PHE B 1 174 ? -5.055 -2.471 -15.867 1 98.88 174 PHE B CA 1
ATOM 3945 C C . PHE B 1 174 ? -4.004 -3.246 -16.656 1 98.88 174 PHE B C 1
ATOM 3947 O O . PHE B 1 174 ? -2.816 -3.203 -16.328 1 98.88 174 PHE B O 1
ATOM 3954 N N . LEU B 1 175 ? -4.434 -3.961 -17.703 1 98.94 175 LEU B N 1
ATOM 3955 C CA . LEU B 1 175 ? -3.492 -4.723 -18.516 1 98.94 175 LEU B CA 1
ATOM 3956 C C . LEU B 1 175 ? -2.391 -3.82 -19.062 1 98.94 175 LEU B C 1
ATOM 3958 O O . LEU B 1 175 ? -1.207 -4.152 -18.969 1 98.94 175 LEU B O 1
ATOM 3962 N N . ALA B 1 176 ? -2.793 -2.686 -19.594 1 98.81 176 ALA B N 1
ATOM 3963 C CA . ALA B 1 176 ? -1.821 -1.749 -20.141 1 98.81 176 ALA B CA 1
ATOM 3964 C C . ALA B 1 176 ? -0.836 -1.279 -19.078 1 98.81 176 ALA B C 1
ATOM 3966 O O . ALA B 1 176 ? 0.374 -1.25 -19.312 1 98.81 176 ALA B O 1
ATOM 3967 N N . GLU B 1 177 ? -1.348 -0.919 -17.906 1 98.81 177 GLU B N 1
ATOM 3968 C CA . GLU B 1 177 ? -0.484 -0.437 -16.828 1 98.81 177 GLU B CA 1
ATOM 3969 C C . GLU B 1 177 ? 0.4 -1.558 -16.297 1 98.81 177 GLU B C 1
ATOM 3971 O O . GLU B 1 177 ? 1.566 -1.331 -15.969 1 98.81 177 GLU B O 1
ATOM 3976 N N . MET B 1 178 ? -0.135 -2.762 -16.156 1 98.88 178 MET B N 1
ATOM 3977 C CA . MET B 1 178 ? 0.651 -3.916 -15.727 1 98.88 178 MET B CA 1
ATOM 3978 C C . MET B 1 178 ? 1.823 -4.156 -16.672 1 98.88 178 MET B C 1
ATOM 3980 O O . MET B 1 178 ? 2.945 -4.406 -16.234 1 98.88 178 MET B O 1
ATOM 3984 N N . GLU B 1 179 ? 1.535 -4.066 -17.922 1 98.62 179 GLU B N 1
ATOM 3985 C CA . GLU B 1 179 ? 2.605 -4.258 -18.891 1 98.62 179 GLU B CA 1
ATOM 3986 C C . GLU B 1 179 ? 3.67 -3.172 -18.766 1 98.62 179 GLU B C 1
ATOM 3988 O O . GLU B 1 179 ? 4.867 -3.459 -18.828 1 98.62 179 GLU B O 1
ATOM 3993 N N . ARG B 1 180 ? 3.199 -1.928 -18.594 1 98.38 180 ARG B N 1
ATOM 3994 C CA . ARG B 1 180 ? 4.141 -0.828 -18.406 1 98.38 180 ARG B CA 1
ATOM 3995 C C . ARG B 1 180 ? 5.031 -1.067 -17.203 1 98.38 180 ARG B C 1
ATOM 3997 O O . ARG B 1 180 ? 6.234 -0.801 -17.25 1 98.38 180 ARG B O 1
ATOM 4004 N N . LEU B 1 181 ? 4.488 -1.603 -16.109 1 98.44 181 LEU B N 1
ATOM 4005 C CA . LEU B 1 181 ? 5.172 -1.801 -14.844 1 98.44 181 LEU B CA 1
ATOM 4006 C C . LEU B 1 181 ? 5.93 -3.125 -14.828 1 98.44 181 LEU B C 1
ATOM 4008 O O . LEU B 1 181 ? 6.695 -3.4 -13.906 1 98.44 181 LEU B O 1
ATOM 4012 N N . HIS B 1 182 ? 5.645 -4.027 -15.82 1 98.25 182 HIS B N 1
ATOM 4013 C CA . HIS B 1 182 ? 6.188 -5.379 -15.906 1 98.25 182 HIS B CA 1
ATOM 4014 C C . HIS B 1 182 ? 5.629 -6.27 -14.805 1 98.25 182 HIS B C 1
ATOM 4016 O O . HIS B 1 182 ? 6.355 -7.074 -14.219 1 98.25 182 HIS B O 1
ATOM 4022 N N . ILE B 1 183 ? 4.41 -5.93 -14.422 1 98.88 183 ILE B N 1
ATOM 4023 C CA . ILE B 1 183 ? 3.625 -6.93 -13.703 1 98.88 183 ILE B CA 1
ATOM 4024 C C . ILE B 1 183 ? 3.066 -7.949 -14.695 1 98.88 183 ILE B C 1
ATOM 4026 O O . ILE B 1 183 ? 2.324 -7.59 -15.617 1 98.88 183 ILE B O 1
ATOM 4030 N N . ILE B 1 184 ? 3.414 -9.156 -14.531 1 98.94 184 ILE B N 1
ATOM 4031 C CA . ILE B 1 184 ? 3.002 -10.203 -15.453 1 98.94 184 ILE B CA 1
ATOM 4032 C C . ILE B 1 184 ? 1.506 -10.469 -15.297 1 98.94 184 ILE B C 1
ATOM 4034 O O . ILE B 1 184 ? 1.013 -10.641 -14.18 1 98.94 184 ILE B O 1
ATOM 4038 N N . ALA B 1 185 ? 0.795 -10.422 -16.422 1 98.94 185 ALA B N 1
ATOM 4039 C CA . ALA B 1 185 ? -0.611 -10.82 -16.406 1 98.94 185 ALA B CA 1
ATOM 4040 C C . ALA B 1 185 ? -0.753 -12.328 -16.25 1 98.94 185 ALA B C 1
ATOM 4042 O O . ALA B 1 185 ? -0.164 -13.094 -17.016 1 98.94 185 ALA B O 1
ATOM 4043 N N . ASP B 1 186 ? -1.403 -12.758 -15.242 1 98.94 186 ASP B N 1
ATOM 4044 C CA . ASP B 1 186 ? -1.722 -14.164 -14.984 1 98.94 186 ASP B CA 1
ATOM 4045 C C . ASP B 1 186 ? -3.164 -14.477 -15.375 1 98.94 186 ASP B C 1
ATOM 4047 O O . ASP B 1 186 ? -4.105 -14 -14.742 1 98.94 186 ASP B O 1
ATOM 4051 N N . VAL B 1 187 ? -3.387 -15.359 -16.328 1 98.88 187 VAL B N 1
ATOM 4052 C CA . VAL B 1 187 ? -4.711 -15.578 -16.906 1 98.88 187 VAL B CA 1
ATOM 4053 C C . VAL B 1 187 ? -5.402 -16.734 -16.172 1 98.88 187 VAL B C 1
ATOM 4055 O O . VAL B 1 187 ? -6.508 -17.125 -16.547 1 98.88 187 VAL B O 1
ATOM 4058 N N . SER B 1 188 ? -4.676 -17.266 -15.148 1 98.69 188 SER B N 1
ATOM 4059 C CA . SER B 1 188 ? -5.367 -18.25 -14.32 1 98.69 188 SER B CA 1
ATOM 4060 C C . SER B 1 188 ? -6.66 -17.672 -13.75 1 98.69 188 SER B C 1
ATOM 4062 O O . SER B 1 188 ? -6.707 -16.516 -13.359 1 98.69 188 SER B O 1
ATOM 4064 N N . HIS B 1 189 ? -7.785 -18.484 -13.703 1 97.56 189 HIS B N 1
ATOM 4065 C CA . HIS B 1 189 ? -9.102 -18.156 -13.172 1 97.56 189 HIS B CA 1
ATOM 4066 C C . HIS B 1 189 ? -9.875 -17.25 -14.133 1 97.56 189 HIS B C 1
ATOM 4068 O O . HIS B 1 189 ? -11.055 -16.969 -13.906 1 97.56 189 HIS B O 1
ATOM 4074 N N . LEU B 1 190 ? -9.289 -16.797 -15.211 1 98.44 190 LEU B N 1
ATOM 4075 C CA . LEU B 1 190 ? -9.93 -15.867 -16.141 1 98.44 190 LEU B CA 1
ATOM 4076 C C . LEU B 1 190 ? -10.883 -16.594 -17.078 1 98.44 190 LEU B C 1
ATOM 4078 O O . LEU B 1 190 ? -10.664 -17.766 -17.406 1 98.44 190 LEU B O 1
ATOM 4082 N N . SER B 1 191 ? -11.93 -15.984 -17.516 1 97.75 191 SER B N 1
ATOM 4083 C CA . SER B 1 191 ? -12.852 -16.562 -18.484 1 97.75 191 SER B CA 1
ATOM 4084 C C . SER B 1 191 ? -12.141 -16.875 -19.797 1 97.75 191 SER B C 1
ATOM 4086 O O . SER B 1 191 ? -11.07 -16.344 -20.078 1 97.75 191 SER B O 1
ATOM 4088 N N . ASP B 1 192 ? -12.797 -17.812 -20.562 1 98.06 192 ASP B N 1
ATOM 4089 C CA . ASP B 1 192 ? -12.258 -18.062 -21.891 1 98.06 192 ASP B CA 1
ATOM 4090 C C . ASP B 1 192 ? -12.219 -16.781 -22.719 1 98.06 192 ASP B C 1
ATOM 4092 O O . ASP B 1 192 ? -11.219 -16.516 -23.406 1 98.06 192 ASP B O 1
ATOM 4096 N N . LYS B 1 193 ? -13.336 -16.062 -22.703 1 98.62 193 LYS B N 1
ATOM 4097 C CA . LYS B 1 193 ? -13.352 -14.789 -23.438 1 98.62 193 LYS B CA 1
ATOM 4098 C C . LYS B 1 193 ? -12.242 -13.867 -22.938 1 98.62 193 LYS B C 1
ATOM 4100 O O . LYS B 1 193 ? -11.594 -13.188 -23.75 1 98.62 193 LYS B O 1
ATOM 4105 N N . GLY B 1 194 ? -12.031 -13.773 -21.641 1 98.88 194 GLY B N 1
ATOM 4106 C CA . GLY B 1 194 ? -10.969 -12.961 -21.078 1 98.88 194 GLY B CA 1
ATOM 4107 C C . GLY B 1 194 ? -9.586 -13.391 -21.516 1 98.88 194 GLY B C 1
ATOM 4108 O O . GLY B 1 194 ? -8.711 -12.555 -21.766 1 98.88 194 GLY B O 1
ATOM 4109 N N . PHE B 1 195 ? -9.367 -14.711 -21.578 1 98.88 195 PHE B N 1
ATOM 4110 C CA . PHE B 1 195 ? -8.102 -15.227 -22.094 1 98.88 195 PHE B CA 1
ATOM 4111 C C . PHE B 1 195 ? -7.828 -14.68 -23.484 1 98.88 195 PHE B C 1
ATOM 4113 O O . PHE B 1 195 ? -6.734 -14.164 -23.75 1 98.88 195 PHE B O 1
ATOM 4120 N N . TRP B 1 196 ? -8.758 -14.766 -24.281 1 98.88 196 TRP B N 1
ATOM 4121 C CA . TRP B 1 196 ? -8.562 -14.328 -25.672 1 98.88 196 TRP B CA 1
ATOM 4122 C C . TRP B 1 196 ? -8.422 -12.812 -25.734 1 98.88 196 TRP B C 1
ATOM 4124 O O . TRP B 1 196 ? -7.695 -12.289 -26.594 1 98.88 196 TRP B O 1
ATOM 4134 N N . ASP B 1 197 ? -9.156 -12.047 -24.828 1 98.94 197 ASP B N 1
ATOM 4135 C CA . ASP B 1 197 ? -8.914 -10.609 -24.719 1 98.94 197 ASP B CA 1
ATOM 4136 C C . ASP B 1 197 ? -7.445 -10.312 -24.438 1 98.94 197 ASP B C 1
ATOM 4138 O O . ASP B 1 197 ? -6.859 -9.422 -25.062 1 98.94 197 ASP B O 1
ATOM 4142 N N . ILE B 1 198 ? -6.816 -11.039 -23.531 1 98.88 198 ILE B N 1
ATOM 4143 C CA . ILE B 1 198 ? -5.41 -10.844 -23.188 1 98.88 198 ILE B CA 1
ATOM 4144 C C . ILE B 1 198 ? -4.531 -11.18 -24.391 1 98.88 198 ILE B C 1
ATOM 4146 O O . ILE B 1 198 ? -3.584 -10.453 -24.688 1 98.88 198 ILE B O 1
ATOM 4150 N N . VAL B 1 199 ? -4.848 -12.289 -25.078 1 98.81 199 VAL B N 1
ATOM 4151 C CA . VAL B 1 199 ? -4.09 -12.688 -26.266 1 98.81 199 VAL B CA 1
ATOM 4152 C C . VAL B 1 199 ? -4.109 -11.555 -27.281 1 98.81 199 VAL B C 1
ATOM 4154 O O . VAL B 1 199 ? -3.076 -11.219 -27.859 1 98.81 199 VAL B O 1
ATOM 4157 N N . GLU B 1 200 ? -5.262 -11.047 -27.453 1 98.62 200 GLU B N 1
ATOM 4158 C CA . GLU B 1 200 ? -5.461 -10.047 -28.5 1 98.62 200 GLU B CA 1
ATOM 4159 C C . GLU B 1 200 ? -4.812 -8.719 -28.125 1 98.62 200 GLU B C 1
ATOM 4161 O O . GLU B 1 200 ? -4.301 -8.016 -29 1 98.62 200 GLU B O 1
ATOM 4166 N N . HIS B 1 201 ? -4.723 -8.383 -26.828 1 98.62 201 HIS B N 1
ATOM 4167 C CA . HIS B 1 201 ? -4.406 -7.004 -26.469 1 98.62 201 HIS B CA 1
ATOM 4168 C C . HIS B 1 201 ? -3.068 -6.918 -25.75 1 98.62 201 HIS B C 1
ATOM 4170 O O . HIS B 1 201 ? -2.51 -5.828 -25.594 1 98.62 201 HIS B O 1
ATOM 4176 N N . SER B 1 202 ? -2.572 -8.008 -25.266 1 98.12 202 SER B N 1
ATOM 4177 C CA . SER B 1 202 ? -1.29 -7.965 -24.562 1 98.12 202 SER B CA 1
ATOM 4178 C C . SER B 1 202 ? -0.141 -7.719 -25.531 1 98.12 202 SER B C 1
ATOM 4180 O O . SER B 1 202 ? -0.135 -8.258 -26.641 1 98.12 202 SER B O 1
ATOM 4182 N N . THR B 1 203 ? 0.769 -6.906 -25.172 1 97.81 203 THR B N 1
ATOM 4183 C CA . THR B 1 203 ? 1.959 -6.637 -25.969 1 97.81 203 THR B CA 1
ATOM 4184 C C . THR B 1 203 ? 3.17 -7.367 -25.391 1 97.81 203 THR B C 1
ATOM 4186 O O . THR B 1 203 ? 4.254 -7.34 -25.984 1 97.81 203 THR B O 1
ATOM 4189 N N . ARG B 1 204 ? 2.986 -8.016 -24.266 1 98.25 204 ARG B N 1
ATOM 4190 C CA . ARG B 1 204 ? 4.023 -8.781 -23.594 1 98.25 204 ARG B CA 1
ATOM 4191 C C . ARG B 1 204 ? 3.549 -10.203 -23.297 1 98.25 204 ARG B C 1
ATOM 4193 O O . ARG B 1 204 ? 2.344 -10.453 -23.219 1 98.25 204 ARG B O 1
ATOM 4200 N N . PRO B 1 205 ? 4.547 -11.133 -23.141 1 98.75 205 PRO B N 1
A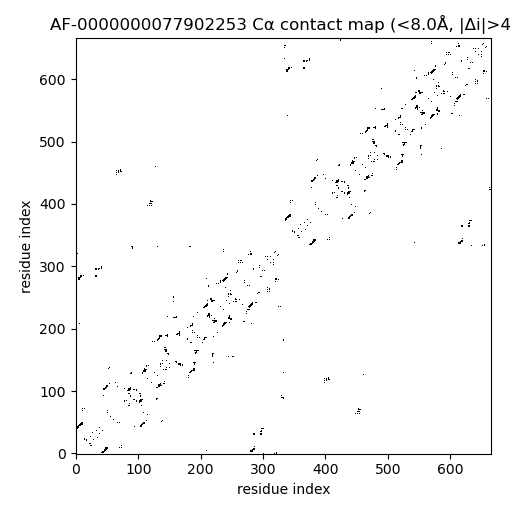TOM 4201 C CA . PRO B 1 205 ? 4.152 -12.477 -22.719 1 98.75 205 PRO B CA 1
ATOM 4202 C C . PRO B 1 205 ? 3.408 -12.484 -21.391 1 98.75 205 PRO B C 1
ATOM 4204 O O . PRO B 1 205 ? 3.641 -11.617 -20.547 1 98.75 205 PRO B O 1
ATOM 4207 N N . PHE B 1 206 ? 2.512 -13.375 -21.25 1 98.88 206 PHE B N 1
ATOM 4208 C CA . PHE B 1 206 ? 1.751 -13.547 -20.031 1 98.88 206 PHE B CA 1
ATOM 4209 C C . PHE B 1 206 ? 1.802 -15 -19.562 1 98.88 206 PHE B C 1
ATOM 4211 O O . PHE B 1 206 ? 2.406 -15.844 -20.219 1 98.88 206 PHE B O 1
ATOM 4218 N N . ALA B 1 207 ? 1.264 -15.242 -18.344 1 98.94 207 ALA B N 1
ATOM 4219 C CA . ALA B 1 207 ? 1.377 -16.578 -17.766 1 98.94 207 ALA B CA 1
ATOM 4220 C C . ALA B 1 207 ? 0.004 -17.125 -17.391 1 98.94 207 ALA B C 1
ATOM 4222 O O . ALA B 1 207 ? -0.957 -16.375 -17.234 1 98.94 207 ALA B O 1
ATOM 4223 N N . ALA B 1 208 ? -0.156 -18.344 -17.406 1 98.94 208 ALA B N 1
ATOM 4224 C CA . ALA B 1 208 ? -1.124 -19.125 -16.625 1 98.94 208 ALA B CA 1
ATOM 4225 C C . ALA B 1 208 ? -0.447 -19.844 -15.469 1 98.94 208 ALA B C 1
ATOM 4227 O O . ALA B 1 208 ? 0.017 -20.969 -15.617 1 98.94 208 ALA B O 1
ATOM 4228 N N . SER B 1 209 ? -0.424 -19.219 -14.328 1 98.94 209 SER B N 1
ATOM 4229 C CA . SER B 1 209 ? 0.47 -19.609 -13.242 1 98.94 209 SER B CA 1
ATOM 4230 C C . SER B 1 209 ? 0.14 -21 -12.727 1 98.94 209 SER B C 1
ATOM 4232 O O . SER B 1 209 ? 1.004 -21.688 -12.172 1 98.94 209 SER B O 1
ATOM 4234 N N . HIS B 1 210 ? -1.13 -21.406 -12.852 1 98.88 210 HIS B N 1
ATOM 4235 C CA . HIS B 1 210 ? -1.53 -22.719 -12.352 1 98.88 210 HIS B CA 1
ATOM 4236 C C . HIS B 1 210 ? -2.771 -23.219 -13.07 1 98.88 210 HIS B C 1
ATOM 4238 O O . HIS B 1 210 ? -3.895 -23.031 -12.602 1 98.88 210 HIS B O 1
ATOM 4244 N N . SER B 1 211 ? -2.582 -23.859 -14.133 1 98.69 211 SER B N 1
ATOM 4245 C CA . SER B 1 211 ? -3.605 -24.406 -15.023 1 98.69 211 SER B CA 1
ATOM 4246 C C . SER B 1 211 ? -3.156 -25.719 -15.641 1 98.69 211 SER B C 1
ATOM 4248 O O . SER B 1 211 ? -1.967 -26.047 -15.633 1 98.69 211 SER B O 1
ATOM 4250 N N . ASN B 1 212 ? -4.102 -26.516 -16.125 1 98.69 212 ASN B N 1
ATOM 4251 C CA . ASN B 1 212 ? -3.816 -27.781 -16.812 1 98.69 212 ASN B CA 1
ATOM 4252 C C . ASN B 1 212 ? -4.488 -27.844 -18.172 1 98.69 212 ASN B C 1
ATOM 4254 O O . ASN B 1 212 ? -4.738 -26.812 -18.797 1 98.69 212 ASN B O 1
ATOM 4258 N N . CYS B 1 213 ? -4.516 -29.078 -18.781 1 98.62 213 CYS B N 1
ATOM 4259 C CA . CYS B 1 213 ? -5.016 -29.266 -20.125 1 98.62 213 CYS B CA 1
ATOM 4260 C C . CYS B 1 213 ? -6.488 -29.672 -20.125 1 98.62 213 CYS B C 1
ATOM 4262 O O . CYS B 1 213 ? -6.844 -30.719 -19.578 1 98.62 213 CYS B O 1
ATOM 4264 N N . ARG B 1 214 ? -7.266 -28.891 -20.812 1 97.25 214 ARG B N 1
ATOM 4265 C CA . ARG B 1 214 ? -8.695 -29.172 -20.828 1 97.25 214 ARG B CA 1
ATOM 4266 C C . ARG B 1 214 ? -8.992 -30.453 -21.609 1 97.25 214 ARG B C 1
ATOM 4268 O O . ARG B 1 214 ? -9.977 -31.141 -21.344 1 97.25 214 ARG B O 1
ATOM 4275 N N . ALA B 1 215 ? -8.156 -30.844 -22.562 1 97.44 215 ALA B N 1
ATOM 4276 C CA . ALA B 1 215 ? -8.297 -32.062 -23.344 1 97.44 215 ALA B CA 1
ATOM 4277 C C . ALA B 1 215 ? -8.25 -33.312 -22.438 1 97.44 215 ALA B C 1
ATOM 4279 O O . ALA B 1 215 ? -8.883 -34.312 -22.734 1 97.44 215 ALA B O 1
ATOM 4280 N N . LEU B 1 216 ? -7.523 -33.25 -21.359 1 97.31 216 LEU B N 1
ATOM 4281 C CA . LEU B 1 216 ? -7.348 -34.406 -20.469 1 97.31 216 LEU B CA 1
ATOM 4282 C C . LEU B 1 216 ? -8.312 -34.312 -19.281 1 97.31 216 LEU B C 1
ATOM 4284 O O . LEU B 1 216 ? -8.75 -35.344 -18.766 1 97.31 216 LEU B O 1
ATOM 4288 N N . ALA B 1 217 ? -8.602 -33.156 -18.812 1 96.06 217 ALA B N 1
ATOM 4289 C CA . ALA B 1 217 ? -9.555 -32.906 -17.734 1 96.06 217 ALA B CA 1
ATOM 4290 C C . ALA B 1 217 ? -10.445 -31.703 -18.094 1 96.06 217 ALA B C 1
ATOM 4292 O O . ALA B 1 217 ? -10.031 -30.547 -17.984 1 96.06 217 ALA B O 1
ATOM 4293 N N . PRO B 1 218 ? -11.695 -31.953 -18.438 1 92.88 218 PRO B N 1
ATOM 4294 C CA . PRO B 1 218 ? -12.562 -30.922 -19 1 92.88 218 PRO B CA 1
ATOM 4295 C C . PRO B 1 218 ? -13.125 -29.984 -17.922 1 92.88 218 PRO B C 1
ATOM 4297 O O . PRO B 1 218 ? -14.336 -29.75 -17.875 1 92.88 218 PRO B O 1
ATOM 4300 N N . HIS B 1 219 ? -12.312 -29.406 -17.109 1 92.88 219 HIS B N 1
ATOM 4301 C CA . HIS B 1 219 ? -12.648 -28.359 -16.141 1 92.88 219 HIS B CA 1
ATOM 4302 C C . HIS B 1 219 ? -12.406 -26.969 -16.719 1 92.88 219 HIS B C 1
ATOM 4304 O O . HIS B 1 219 ? -11.43 -26.75 -17.438 1 92.88 219 HIS B O 1
ATOM 4310 N N . CYS B 1 220 ? -13.234 -25.984 -16.438 1 93.44 220 CYS B N 1
ATOM 4311 C CA . CYS B 1 220 ? -13.172 -24.656 -17.031 1 93.44 220 CYS B CA 1
ATOM 4312 C C . CYS B 1 220 ? -11.898 -23.922 -16.609 1 93.44 220 CYS B C 1
ATOM 4314 O O . CYS B 1 220 ? -11.5 -22.953 -17.234 1 93.44 220 CYS B O 1
ATOM 4316 N N . ARG B 1 221 ? -11.203 -24.359 -15.578 1 95.56 221 ARG B N 1
ATOM 4317 C CA . ARG B 1 221 ? -9.945 -23.797 -15.109 1 95.56 221 ARG B CA 1
ATOM 4318 C C . ARG B 1 221 ? -8.797 -24.172 -16.047 1 95.56 221 ARG B C 1
ATOM 4320 O O . ARG B 1 221 ? -7.723 -23.578 -15.984 1 95.56 221 ARG B O 1
ATOM 4327 N N . ASN B 1 222 ? -8.992 -25.219 -16.797 1 97.38 222 ASN B N 1
ATOM 4328 C CA . ASN B 1 222 ? -7.938 -25.719 -17.672 1 97.38 222 ASN B CA 1
ATOM 4329 C C . ASN B 1 222 ? -7.977 -25.047 -19.047 1 97.38 222 ASN B C 1
ATOM 4331 O O . ASN B 1 222 ? -8.977 -24.422 -19.406 1 97.38 222 ASN B O 1
ATOM 4335 N N . LEU B 1 223 ? -6.898 -25.125 -19.75 1 98.69 223 LEU B N 1
ATOM 4336 C CA . LEU B 1 223 ? -6.727 -24.453 -21.047 1 98.69 223 LEU B CA 1
ATOM 4337 C C . LEU B 1 223 ? -7.055 -25.391 -22.188 1 98.69 223 LEU B C 1
ATOM 4339 O O . LEU B 1 223 ? -6.695 -26.578 -22.156 1 98.69 223 LEU B O 1
ATOM 4343 N N . THR B 1 224 ? -7.742 -24.891 -23.219 1 98.5 224 THR B N 1
ATOM 4344 C CA . THR B 1 224 ? -7.926 -25.641 -24.453 1 98.5 224 THR B CA 1
ATOM 4345 C C . THR B 1 224 ? -6.625 -25.703 -25.25 1 98.5 224 THR B C 1
ATOM 4347 O O . THR B 1 224 ? -5.695 -24.938 -25 1 98.5 224 THR B O 1
ATOM 4350 N N . ASP B 1 225 ? -6.602 -26.656 -26.234 1 98.88 225 ASP B N 1
ATOM 4351 C CA . ASP B 1 225 ? -5.414 -26.766 -27.078 1 98.88 225 ASP B CA 1
ATOM 4352 C C . ASP B 1 225 ? -5.16 -25.453 -27.828 1 98.88 225 ASP B C 1
ATOM 4354 O O . ASP B 1 225 ? -4.008 -25.062 -28.031 1 98.88 225 ASP B O 1
ATOM 4358 N N . GLU B 1 226 ? -6.199 -24.781 -28.25 1 98.81 226 GLU B N 1
ATOM 4359 C CA . GLU B 1 226 ? -6.062 -23.5 -28.922 1 98.81 226 GLU B CA 1
ATOM 4360 C C . GLU B 1 226 ? -5.449 -22.453 -28 1 98.81 226 GLU B C 1
ATOM 4362 O O . GLU B 1 226 ? -4.598 -21.656 -28.406 1 98.81 226 GLU B O 1
ATOM 4367 N N . MET B 1 227 ? -5.852 -22.438 -26.766 1 98.94 227 MET B N 1
ATOM 4368 C CA . MET B 1 227 ? -5.316 -21.5 -25.781 1 98.94 227 MET B CA 1
ATOM 4369 C C . MET B 1 227 ? -3.846 -21.797 -25.5 1 98.94 227 MET B C 1
ATOM 4371 O O . MET B 1 227 ? -3.037 -20.875 -25.391 1 98.94 227 MET B O 1
ATOM 4375 N N . ILE B 1 228 ? -3.508 -23.047 -25.422 1 98.94 228 ILE B N 1
ATOM 4376 C CA . ILE B 1 228 ? -2.131 -23.469 -25.172 1 98.94 228 ILE B CA 1
ATOM 4377 C C . ILE B 1 228 ? -1.236 -22.984 -26.312 1 98.94 228 ILE B C 1
ATOM 4379 O O . ILE B 1 228 ? -0.163 -22.422 -26.078 1 98.94 228 ILE B O 1
ATOM 4383 N N . ARG B 1 229 ? -1.687 -23.172 -27.547 1 98.94 229 ARG B N 1
ATOM 4384 C CA . ARG B 1 229 ? -0.921 -22.719 -28.703 1 98.94 229 ARG B CA 1
ATOM 4385 C C . ARG B 1 229 ? -0.77 -21.203 -28.688 1 98.94 229 ARG B C 1
ATOM 4387 O O . ARG B 1 229 ? 0.306 -20.672 -28.984 1 98.94 229 ARG B O 1
ATOM 4394 N N . ALA B 1 230 ? -1.885 -20.516 -28.359 1 98.88 230 ALA B N 1
ATOM 4395 C CA . ALA B 1 230 ? -1.835 -19.047 -28.297 1 98.88 230 ALA B CA 1
ATOM 4396 C C . ALA B 1 230 ? -0.845 -18.578 -27.234 1 98.88 230 ALA B C 1
ATOM 4398 O O . ALA B 1 230 ? -0.086 -17.641 -27.469 1 98.88 230 ALA B O 1
ATOM 4399 N N . LEU B 1 231 ? -0.865 -19.203 -26.078 1 98.81 231 LEU B N 1
ATOM 4400 C CA . LEU B 1 231 ? 0.072 -18.906 -25 1 98.81 231 LEU B CA 1
ATOM 4401 C C . LEU B 1 231 ? 1.513 -19.109 -25.453 1 98.81 231 LEU B C 1
ATOM 4403 O O . LEU B 1 231 ? 2.371 -18.25 -25.203 1 98.81 231 LEU B O 1
ATOM 4407 N N . ALA B 1 232 ? 1.767 -20.203 -26.109 1 98.81 232 ALA B N 1
ATOM 4408 C CA . ALA B 1 232 ? 3.1 -20.5 -26.625 1 98.81 232 ALA B CA 1
ATOM 4409 C C . ALA B 1 232 ? 3.555 -19.453 -27.625 1 98.81 232 ALA B C 1
ATOM 4411 O O . ALA B 1 232 ? 4.695 -18.984 -27.578 1 98.81 232 ALA B O 1
ATOM 4412 N N . ASN B 1 233 ? 2.637 -19.141 -28.516 1 98.56 233 ASN B N 1
ATOM 4413 C CA . ASN B 1 233 ? 2.945 -18.172 -29.562 1 98.56 233 ASN B CA 1
ATOM 4414 C C . ASN B 1 233 ? 3.287 -16.797 -28.969 1 98.56 233 ASN B C 1
ATOM 4416 O O . ASN B 1 233 ? 4.047 -16.031 -29.578 1 98.56 233 ASN B O 1
ATOM 4420 N N . LYS B 1 234 ? 2.773 -16.5 -27.812 1 98.44 234 LYS B N 1
ATOM 4421 C CA . LYS B 1 234 ? 3.01 -15.219 -27.141 1 98.44 234 LYS B CA 1
ATOM 4422 C C . LYS B 1 234 ? 4.254 -15.289 -26.25 1 98.44 234 LYS B C 1
ATOM 4424 O O . LYS B 1 234 ? 4.609 -14.305 -25.594 1 98.44 234 LYS B O 1
ATOM 4429 N N . GLY B 1 235 ? 4.887 -16.438 -26.219 1 98.5 235 GLY B N 1
ATOM 4430 C CA . GLY B 1 235 ? 6.055 -16.594 -25.375 1 98.5 235 GLY B CA 1
ATOM 4431 C C . GLY B 1 235 ? 5.707 -16.75 -23.906 1 98.5 235 GLY B C 1
ATOM 4432 O O . GLY B 1 235 ? 6.492 -16.375 -23.031 1 98.5 235 GLY B O 1
ATOM 4433 N N . GLY B 1 236 ? 4.508 -17.266 -23.625 1 98.75 236 GLY B N 1
ATOM 4434 C CA . GLY B 1 236 ? 4.008 -17.344 -22.266 1 98.75 236 GLY B CA 1
ATOM 4435 C C . GLY B 1 236 ? 4.48 -18.594 -21.516 1 98.75 236 GLY B C 1
ATOM 4436 O O . GLY B 1 236 ? 5.379 -19.297 -21.984 1 98.75 236 GLY B O 1
ATOM 4437 N N . LEU B 1 237 ? 4.008 -18.734 -20.344 1 98.94 237 LEU B N 1
ATOM 4438 C CA . LEU B 1 237 ? 4.359 -19.812 -19.422 1 98.94 237 LEU B CA 1
ATOM 4439 C C . LEU B 1 237 ? 3.117 -20.375 -18.734 1 98.94 237 LEU B C 1
ATOM 4441 O O . LEU B 1 237 ? 2.205 -19.625 -18.375 1 98.94 237 LEU B O 1
ATOM 4445 N N . VAL B 1 238 ? 3.082 -21.688 -18.562 1 98.94 238 VAL B N 1
ATOM 4446 C CA . VAL B 1 238 ? 1.984 -22.312 -17.844 1 98.94 238 VAL B CA 1
ATOM 4447 C C . VAL B 1 238 ? 2.541 -23.172 -16.703 1 98.94 238 VAL B C 1
ATOM 4449 O O . VAL B 1 238 ? 3.504 -23.922 -16.891 1 98.94 238 VAL B O 1
ATOM 4452 N N . GLY B 1 239 ? 2.02 -22.969 -15.516 1 98.94 239 GLY B N 1
ATOM 4453 C CA . GLY B 1 239 ? 2.377 -23.797 -14.375 1 98.94 239 GLY B CA 1
ATOM 4454 C C . GLY B 1 239 ? 1.451 -24.984 -14.172 1 98.94 239 GLY B C 1
ATOM 4455 O O . GLY B 1 239 ? 0.241 -24.812 -14.008 1 98.94 239 GLY B O 1
ATOM 4456 N N . LEU B 1 240 ? 2.012 -26.141 -14.188 1 98.75 240 LEU B N 1
ATOM 4457 C CA . LEU B 1 240 ? 1.266 -27.375 -13.969 1 98.75 240 LEU B CA 1
ATOM 4458 C C . LEU B 1 240 ? 0.594 -27.375 -12.602 1 98.75 240 LEU B C 1
ATOM 4460 O O . LEU B 1 240 ? 1.272 -27.328 -11.57 1 98.75 240 LEU B O 1
ATOM 4464 N N . ASN B 1 241 ? -0.73 -27.484 -12.578 1 98.75 241 ASN B N 1
ATOM 4465 C CA . ASN B 1 241 ? -1.508 -27.406 -11.344 1 98.75 241 ASN B CA 1
ATOM 4466 C C . ASN B 1 241 ? -1.724 -28.781 -10.727 1 98.75 241 ASN B C 1
ATOM 4468 O O . ASN B 1 241 ? -1.967 -29.75 -11.445 1 98.75 241 ASN B O 1
ATOM 4472 N N . TYR B 1 242 ? -1.75 -28.875 -9.375 1 98.69 242 TYR B N 1
ATOM 4473 C CA . TYR B 1 242 ? -1.771 -30.172 -8.703 1 98.69 242 TYR B CA 1
ATOM 4474 C C . TYR B 1 242 ? -3.168 -30.484 -8.188 1 98.69 242 TYR B C 1
ATOM 4476 O O . TYR B 1 242 ? -3.391 -31.547 -7.598 1 98.69 242 TYR B O 1
ATOM 4484 N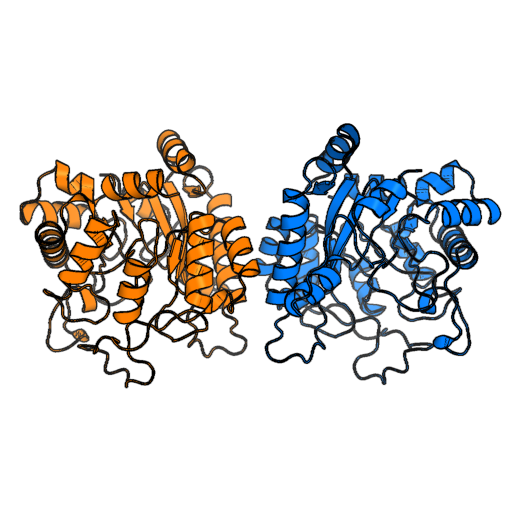 N . CYS B 1 243 ? -4.137 -29.641 -8.391 1 97.62 243 CYS B N 1
ATOM 4485 C CA . CYS B 1 243 ? -5.5 -29.859 -7.91 1 97.62 243 CYS B CA 1
ATOM 4486 C C . CYS B 1 243 ? -6.129 -31.062 -8.594 1 97.62 243 CYS B C 1
ATOM 4488 O O . CYS B 1 243 ? -6.137 -31.156 -9.82 1 97.62 243 CYS B O 1
ATOM 4490 N N . SER B 1 244 ? -6.762 -31.938 -7.824 1 96.81 244 SER B N 1
ATOM 4491 C CA . SER B 1 244 ? -7.309 -33.188 -8.336 1 96.81 244 SER B CA 1
ATOM 4492 C C . SER B 1 244 ? -8.359 -32.938 -9.414 1 96.81 244 SER B C 1
ATOM 4494 O O . SER B 1 244 ? -8.344 -33.594 -10.461 1 96.81 244 SER B O 1
ATOM 4496 N N . GLY B 1 245 ? -9.164 -31.922 -9.18 1 93.75 245 GLY B N 1
ATOM 4497 C CA . GLY B 1 245 ? -10.242 -31.625 -10.102 1 93.75 245 GLY B CA 1
ATOM 4498 C C . GLY B 1 245 ? -9.75 -31.109 -11.445 1 93.75 245 GLY B C 1
ATOM 4499 O O . GLY B 1 245 ? -10.484 -31.156 -12.438 1 93.75 245 GLY B O 1
ATOM 4500 N N . PHE B 1 246 ? -8.531 -30.656 -11.523 1 96.06 246 PHE B N 1
ATOM 4501 C CA . PHE B 1 246 ? -7.969 -30.094 -12.75 1 96.06 246 PHE B CA 1
ATOM 4502 C C . PHE B 1 246 ? -7.066 -31.109 -13.438 1 96.06 246 PHE B C 1
ATOM 4504 O O . PHE B 1 246 ? -6.637 -30.906 -14.57 1 96.06 246 PHE B O 1
ATOM 4511 N N . LEU B 1 247 ? -6.84 -32.219 -12.781 1 97.38 247 LEU B N 1
ATOM 4512 C CA . LEU B 1 247 ? -5.91 -33.219 -13.289 1 97.38 247 LEU B CA 1
ATOM 4513 C C . LEU B 1 247 ? -6.66 -34.438 -13.859 1 97.38 247 LEU B C 1
ATOM 4515 O O . LEU B 1 247 ? -6.152 -35.125 -14.75 1 97.38 247 LEU B O 1
ATOM 4519 N N . ASP B 1 248 ? -7.793 -34.656 -13.32 1 95.31 248 ASP B N 1
ATOM 4520 C CA . ASP B 1 248 ? -8.477 -35.938 -13.578 1 95.31 248 ASP B CA 1
ATOM 4521 C C . ASP B 1 248 ? -9.852 -35.688 -14.203 1 95.31 248 ASP B C 1
ATOM 4523 O O . ASP B 1 248 ? -10.367 -34.594 -14.172 1 95.31 248 ASP B O 1
ATOM 4527 N N . ASN B 1 249 ? -10.352 -36.656 -14.914 1 93.5 249 ASN B N 1
ATOM 4528 C CA . ASN B 1 249 ? -11.633 -36.562 -15.609 1 93.5 249 ASN B CA 1
ATOM 4529 C C . ASN B 1 249 ? -12.625 -37.594 -15.086 1 93.5 249 ASN B C 1
ATOM 4531 O O . ASN B 1 249 ? -13.273 -38.312 -15.875 1 93.5 249 ASN B O 1
ATOM 4535 N N . GLN B 1 250 ? -12.734 -37.656 -13.828 1 92.31 250 GLN B N 1
ATOM 4536 C CA . GLN B 1 250 ? -13.688 -38.594 -13.219 1 92.31 250 GLN B CA 1
ATOM 4537 C C . GLN B 1 250 ? -15.109 -38.031 -13.266 1 92.31 250 GLN B C 1
ATOM 4539 O O . GLN B 1 250 ? -15.297 -36.812 -13.383 1 92.31 250 GLN B O 1
ATOM 4544 N N . PRO B 1 251 ? -16.125 -38.906 -13.211 1 87.5 251 PRO B N 1
ATOM 4545 C CA . PRO B 1 251 ? -17.516 -38.438 -13.305 1 87.5 251 PRO B CA 1
ATOM 4546 C C . PRO B 1 251 ? -17.922 -37.531 -12.156 1 87.5 251 PRO B C 1
ATOM 4548 O O . PRO B 1 251 ? -18.828 -36.719 -12.297 1 87.5 251 PRO B O 1
ATOM 4551 N N . GLU B 1 252 ? -17.203 -37.719 -10.922 1 87.31 252 GLU B N 1
ATOM 4552 C CA . GLU B 1 252 ? -17.438 -36.906 -9.742 1 87.31 252 GLU B CA 1
ATOM 4553 C C . GLU B 1 252 ? -16.141 -36.281 -9.234 1 87.31 252 GLU B C 1
ATOM 4555 O O . GLU B 1 252 ? -15.094 -36.906 -9.25 1 87.31 252 GLU B O 1
ATOM 4560 N N . GLU B 1 253 ? -16.25 -35 -8.867 1 86.06 253 GLU B N 1
ATOM 4561 C CA . GLU B 1 253 ? -15.078 -34.25 -8.375 1 86.06 253 GLU B CA 1
ATOM 4562 C C . GLU B 1 253 ? -14.383 -35.031 -7.258 1 86.06 253 GLU B C 1
ATOM 4564 O O . GLU B 1 253 ? -13.148 -35.094 -7.223 1 86.06 253 GLU B O 1
ATOM 4569 N N . LYS B 1 254 ? -15.227 -35.594 -6.328 1 89.19 254 LYS B N 1
ATOM 4570 C CA . LYS B 1 254 ? -14.68 -36.25 -5.145 1 89.19 254 LYS B CA 1
ATOM 4571 C C . LYS B 1 254 ? -13.852 -37.469 -5.531 1 89.19 254 LYS B C 1
ATOM 4573 O O . LYS B 1 254 ? -13.062 -37.969 -4.73 1 89.19 254 LYS B O 1
ATOM 4578 N N . LEU B 1 255 ? -14 -37.938 -6.785 1 93.19 255 LEU B N 1
ATOM 4579 C CA . LEU B 1 255 ? -13.297 -39.125 -7.254 1 93.19 255 LEU B CA 1
ATOM 4580 C C . LEU B 1 255 ? -12.008 -38.75 -7.988 1 93.19 255 LEU B C 1
ATOM 4582 O O . LEU B 1 255 ? -11.188 -39.625 -8.297 1 93.19 255 LEU B O 1
ATOM 4586 N N . CYS B 1 256 ? -11.867 -37.5 -8.203 1 94.81 256 CYS B N 1
ATOM 4587 C CA . CYS B 1 256 ? -10.688 -37.031 -8.938 1 94.81 256 CYS B CA 1
ATOM 4588 C C . CYS B 1 256 ? -9.422 -37.25 -8.117 1 94.81 256 CYS B C 1
ATOM 4590 O O . CYS B 1 256 ? -9.43 -37.062 -6.898 1 94.81 256 CYS B O 1
ATOM 4592 N N . ARG B 1 257 ? -8.391 -37.75 -8.836 1 95.69 257 ARG B N 1
ATOM 4593 C CA . ARG B 1 257 ? -7.129 -38.062 -8.172 1 95.69 257 ARG B CA 1
ATOM 4594 C C . ARG B 1 257 ? -6.074 -37.031 -8.5 1 95.69 257 ARG B C 1
ATOM 4596 O O . ARG B 1 257 ? -6.047 -36.469 -9.602 1 95.69 257 ARG B O 1
ATOM 4603 N N . SER B 1 258 ? -5.254 -36.688 -7.551 1 98.31 258 SER B N 1
ATOM 4604 C CA . SER B 1 258 ? -4.051 -35.875 -7.734 1 98.31 258 SER B CA 1
ATOM 4605 C C . SER B 1 258 ? -2.791 -36.719 -7.609 1 98.31 258 SER B C 1
ATOM 4607 O O . SER B 1 258 ? -2.25 -36.906 -6.516 1 98.31 258 SER B O 1
ATOM 4609 N N . THR B 1 259 ? -2.273 -37.25 -8.742 1 98.44 259 THR B N 1
ATOM 4610 C CA . THR B 1 259 ? -1.092 -38.094 -8.773 1 98.44 259 THR B CA 1
ATOM 4611 C C . THR B 1 259 ? -0.031 -37.5 -9.703 1 98.44 259 THR B C 1
ATOM 4613 O O . THR B 1 259 ? -0.357 -36.812 -10.664 1 98.44 259 THR B O 1
ATOM 4616 N N . THR B 1 260 ? 1.219 -37.844 -9.422 1 98.69 260 THR B N 1
ATOM 4617 C CA . THR B 1 260 ? 2.316 -37.375 -10.258 1 98.69 260 THR B CA 1
ATOM 4618 C C . THR B 1 260 ? 2.221 -37.938 -11.664 1 98.69 260 THR B C 1
ATOM 4620 O O . THR B 1 260 ? 2.621 -37.312 -12.641 1 98.69 260 THR B O 1
ATOM 4623 N N . ALA B 1 261 ? 1.657 -39.094 -11.781 1 98.69 261 ALA B N 1
ATOM 4624 C CA . ALA B 1 261 ? 1.462 -39.719 -13.094 1 98.69 261 ALA B CA 1
ATOM 4625 C C . ALA B 1 261 ? 0.532 -38.875 -13.953 1 98.69 261 ALA B C 1
ATOM 4627 O O . ALA B 1 261 ? 0.799 -38.656 -15.141 1 98.69 261 ALA B O 1
ATOM 4628 N N . LEU B 1 262 ? -0.612 -38.438 -13.383 1 98.75 262 LEU B N 1
ATOM 4629 C CA . LEU B 1 262 ? -1.539 -37.562 -14.109 1 98.75 262 LEU B CA 1
ATOM 4630 C C . LEU B 1 262 ? -0.879 -36.25 -14.461 1 98.75 262 LEU B C 1
ATOM 4632 O O . LEU B 1 262 ? -1.073 -35.719 -15.562 1 98.75 262 LEU B O 1
ATOM 4636 N N . MET B 1 263 ? -0.099 -35.688 -13.531 1 98.88 263 MET B N 1
ATOM 4637 C CA . MET B 1 263 ? 0.632 -34.438 -13.789 1 98.88 263 MET B CA 1
ATOM 4638 C C . MET B 1 263 ? 1.566 -34.594 -14.984 1 98.88 263 MET B C 1
ATOM 4640 O O . MET B 1 263 ? 1.635 -33.719 -15.852 1 98.88 263 MET B O 1
ATOM 4644 N N . ALA B 1 264 ? 2.236 -35.75 -15.023 1 98.88 264 ALA B N 1
ATOM 4645 C CA . ALA B 1 264 ? 3.166 -36.031 -16.109 1 98.88 264 ALA B CA 1
ATOM 4646 C C . ALA B 1 264 ? 2.434 -36.094 -17.453 1 98.88 264 ALA B C 1
ATOM 4648 O O . ALA B 1 264 ? 2.951 -35.656 -18.484 1 98.88 264 ALA B O 1
ATOM 4649 N N . LYS B 1 265 ? 1.237 -36.688 -17.438 1 98.88 265 LYS B N 1
ATOM 4650 C CA . LYS B 1 265 ? 0.435 -36.75 -18.656 1 98.88 265 LYS B CA 1
ATOM 4651 C C . LYS B 1 265 ? 0.046 -35.375 -19.156 1 98.88 265 LYS B C 1
ATOM 4653 O O . LYS B 1 265 ? 0.059 -35.094 -20.359 1 98.88 265 LYS B O 1
ATOM 4658 N N . HIS B 1 266 ? -0.364 -34.5 -18.25 1 98.94 266 HIS B N 1
ATOM 4659 C CA . HIS B 1 266 ? -0.674 -33.125 -18.625 1 98.94 266 HIS B CA 1
ATOM 4660 C C . HIS B 1 266 ? 0.555 -32.406 -19.188 1 98.94 266 HIS B C 1
ATOM 4662 O O . HIS B 1 266 ? 0.46 -31.688 -20.172 1 98.94 266 HIS B O 1
ATOM 4668 N N . ALA B 1 267 ? 1.703 -32.594 -18.562 1 98.94 267 ALA B N 1
ATOM 4669 C CA . ALA B 1 267 ? 2.939 -32 -19.078 1 98.94 267 ALA B CA 1
ATOM 4670 C C . ALA B 1 267 ? 3.227 -32.5 -20.484 1 98.94 267 ALA B C 1
ATOM 4672 O O . ALA B 1 267 ? 3.625 -31.703 -21.344 1 98.94 267 ALA B O 1
ATOM 4673 N N . ALA B 1 268 ? 3.043 -33.75 -20.688 1 98.94 268 ALA B N 1
ATOM 4674 C CA . ALA B 1 268 ? 3.275 -34.312 -22.016 1 98.94 268 ALA B CA 1
ATOM 4675 C C . ALA B 1 268 ? 2.348 -33.688 -23.047 1 98.94 268 ALA B C 1
ATOM 4677 O O . ALA B 1 268 ? 2.764 -33.406 -24.172 1 98.94 268 ALA B O 1
ATOM 4678 N N . HIS B 1 269 ? 1.122 -33.531 -22.641 1 98.94 269 HIS B N 1
ATOM 4679 C CA . HIS B 1 269 ? 0.176 -32.906 -23.562 1 98.94 269 HIS B CA 1
ATOM 4680 C C . HIS B 1 269 ? 0.554 -31.438 -23.828 1 98.94 269 HIS B C 1
ATOM 4682 O O . HIS B 1 269 ? 0.492 -30.984 -24.969 1 98.94 269 HIS B O 1
ATOM 4688 N N . PHE B 1 270 ? 0.913 -30.656 -22.797 1 98.94 270 PHE B N 1
ATOM 4689 C CA . PHE B 1 270 ? 1.416 -29.312 -23 1 98.94 270 PHE B CA 1
ATOM 4690 C C . PHE B 1 270 ? 2.561 -29.297 -24 1 98.94 270 PHE B C 1
ATOM 4692 O O . PHE B 1 270 ? 2.594 -28.453 -24.891 1 98.94 270 PHE B O 1
ATOM 4699 N N . LYS B 1 271 ? 3.479 -30.219 -23.812 1 98.94 271 LYS B N 1
ATOM 4700 C CA . LYS B 1 271 ? 4.637 -30.312 -24.703 1 98.94 271 LYS B CA 1
ATOM 4701 C C . LYS B 1 271 ? 4.203 -30.562 -26.141 1 98.94 271 LYS B C 1
ATOM 4703 O O . LYS B 1 271 ? 4.711 -29.922 -27.062 1 98.94 271 LYS B O 1
ATOM 4708 N N . GLN B 1 272 ? 3.316 -31.453 -26.266 1 98.81 272 GLN B N 1
ATOM 4709 C CA . GLN B 1 272 ? 2.832 -31.812 -27.594 1 98.81 272 GLN B CA 1
ATOM 4710 C C . GLN B 1 272 ? 2.178 -30.625 -28.281 1 98.81 272 GLN B C 1
ATOM 4712 O O . GLN B 1 272 ? 2.385 -30.406 -29.484 1 98.81 272 GLN B O 1
ATOM 4717 N N . VAL B 1 273 ? 1.406 -29.891 -27.578 1 98.88 273 VAL B N 1
ATOM 4718 C CA . VAL B 1 273 ? 0.566 -28.844 -28.172 1 98.88 273 VAL B CA 1
ATOM 4719 C C . VAL B 1 273 ? 1.338 -27.531 -28.234 1 98.88 273 VAL B C 1
ATOM 4721 O O . VAL B 1 273 ? 1.272 -26.812 -29.234 1 98.88 273 VAL B O 1
ATOM 4724 N N . GLY B 1 274 ? 2.055 -27.172 -27.188 1 98.75 274 GLY B N 1
ATOM 4725 C CA . GLY B 1 274 ? 2.637 -25.844 -27.062 1 98.75 274 GLY B CA 1
ATOM 4726 C C . GLY B 1 274 ? 4.152 -25.859 -27.031 1 98.75 274 GLY B C 1
ATOM 4727 O O . GLY B 1 274 ? 4.789 -24.812 -27.141 1 98.75 274 GLY B O 1
ATOM 4728 N N . GLY B 1 275 ? 4.75 -27.016 -26.797 1 98.75 275 GLY B N 1
ATOM 4729 C CA . GLY B 1 275 ? 6.199 -27.109 -26.719 1 98.75 275 GLY B CA 1
ATOM 4730 C C . GLY B 1 275 ? 6.711 -27.141 -25.281 1 98.75 275 GLY B C 1
ATOM 4731 O O . GLY B 1 275 ? 5.992 -26.781 -24.359 1 98.75 275 GLY B O 1
ATOM 4732 N N . ILE B 1 276 ? 7.945 -27.562 -25.156 1 98.81 276 ILE B N 1
ATOM 4733 C CA . ILE B 1 276 ? 8.562 -27.812 -23.859 1 98.81 276 ILE B CA 1
ATOM 4734 C C . ILE B 1 276 ? 8.797 -26.484 -23.125 1 98.81 276 ILE B C 1
ATOM 4736 O O . ILE B 1 276 ? 8.773 -26.438 -21.906 1 98.81 276 ILE B O 1
ATOM 4740 N N . GLU B 1 277 ? 8.891 -25.375 -23.875 1 98.56 277 GLU B N 1
ATOM 4741 C CA . GLU B 1 277 ? 9.383 -24.109 -23.328 1 98.56 277 GLU B CA 1
ATOM 4742 C C . GLU B 1 277 ? 8.312 -23.406 -22.516 1 98.56 277 GLU B C 1
ATOM 4744 O O . GLU B 1 277 ? 8.609 -22.5 -21.734 1 98.56 277 GLU B O 1
ATOM 4749 N N . ILE B 1 278 ? 7.039 -23.797 -22.641 1 98.75 278 ILE B N 1
ATOM 4750 C CA . ILE B 1 278 ? 5.98 -23.047 -21.969 1 98.75 278 ILE B CA 1
ATOM 4751 C C . ILE B 1 278 ? 5.676 -23.672 -20.609 1 98.75 278 ILE B C 1
ATOM 4753 O O . ILE B 1 278 ? 4.898 -23.125 -19.828 1 98.75 278 ILE B O 1
ATOM 4757 N N . ILE B 1 279 ? 6.277 -24.797 -20.281 1 98.94 279 ILE B N 1
ATOM 4758 C CA . ILE B 1 279 ? 5.82 -25.594 -19.141 1 98.94 279 ILE B CA 1
ATOM 4759 C C . ILE B 1 279 ? 6.625 -25.234 -17.906 1 98.94 279 ILE B C 1
ATOM 4761 O O . ILE B 1 279 ? 7.859 -25.25 -17.922 1 98.94 279 ILE B O 1
ATOM 4765 N N . GLY B 1 280 ? 6.051 -24.859 -16.875 1 98.88 280 GLY B N 1
ATOM 4766 C CA . GLY B 1 280 ? 6.582 -24.734 -15.523 1 98.88 280 GLY B CA 1
ATOM 4767 C C . GLY B 1 280 ? 5.75 -25.453 -14.484 1 98.88 280 GLY B C 1
ATOM 4768 O O . GLY B 1 280 ? 5.008 -26.391 -14.812 1 98.88 280 GLY B O 1
ATOM 4769 N N . LEU B 1 281 ? 5.973 -25.156 -13.25 1 98.88 281 LEU B N 1
ATOM 4770 C CA . LEU B 1 281 ? 5.227 -25.75 -12.141 1 98.88 281 LEU B CA 1
ATOM 4771 C C . LEU B 1 281 ? 4.34 -24.719 -11.461 1 98.88 281 LEU B C 1
ATOM 4773 O O . LEU B 1 281 ? 4.734 -23.562 -11.312 1 98.88 281 LEU B O 1
ATOM 4777 N N . GLY B 1 282 ? 3.152 -25 -11.141 1 98.81 282 GLY B N 1
ATOM 4778 C CA . GLY B 1 282 ? 2.168 -24.203 -10.422 1 98.81 282 GLY B CA 1
ATOM 4779 C C . GLY B 1 282 ? 1.357 -25.016 -9.422 1 98.81 282 GLY B C 1
ATOM 4780 O O . GLY B 1 282 ? 0.175 -25.281 -9.648 1 98.81 282 GLY B O 1
ATOM 4781 N N . SER B 1 283 ? 1.946 -25.312 -8.375 1 98.75 283 SER B N 1
ATOM 4782 C CA . SER B 1 283 ? 1.489 -26.328 -7.445 1 98.75 283 SER B CA 1
ATOM 4783 C C . SER B 1 283 ? 0.084 -26.031 -6.934 1 98.75 283 SER B C 1
ATOM 4785 O O . SER B 1 283 ? -0.734 -26.938 -6.781 1 98.75 283 SER B O 1
ATOM 4787 N N . ASP B 1 284 ? -0.104 -24.75 -6.684 1 98.75 284 ASP B N 1
ATOM 4788 C CA . ASP B 1 284 ? -1.336 -24.312 -6.031 1 98.75 284 ASP B CA 1
ATOM 4789 C C . ASP B 1 284 ? -1.393 -24.797 -4.586 1 98.75 284 ASP B C 1
ATOM 4791 O O . ASP B 1 284 ? -2.473 -24.891 -3.998 1 98.75 284 ASP B O 1
ATOM 4795 N N . PHE B 1 285 ? -0.2 -25.203 -4.004 1 98.75 285 PHE B N 1
ATOM 4796 C CA . PHE B 1 285 ? -0.106 -25.641 -2.615 1 98.75 285 PHE B CA 1
ATOM 4797 C C . PHE B 1 285 ? -0.779 -24.625 -1.689 1 98.75 285 PHE B C 1
ATOM 4799 O O . PHE B 1 285 ? -0.69 -23.422 -1.908 1 98.75 285 PHE B O 1
ATOM 4806 N N . ASP B 1 286 ? -1.391 -25.188 -0.659 1 98.81 286 ASP B N 1
ATOM 4807 C CA . ASP B 1 286 ? -2.109 -24.469 0.383 1 98.81 286 ASP B CA 1
ATOM 4808 C C . ASP B 1 286 ? -3.346 -23.766 -0.186 1 98.81 286 ASP B C 1
ATOM 4810 O O . ASP B 1 286 ? -4.059 -23.062 0.537 1 98.81 286 ASP B O 1
ATOM 4814 N N . GLY B 1 287 ? -3.609 -23.906 -1.51 1 98.25 287 GLY B N 1
ATOM 4815 C CA . GLY B 1 287 ? -4.844 -23.469 -2.146 1 98.25 287 GLY B CA 1
ATOM 4816 C C . GLY B 1 287 ? -5.715 -24.625 -2.598 1 98.25 287 GLY B C 1
ATOM 4817 O O . GLY B 1 287 ? -6.82 -24.422 -3.102 1 98.25 287 GLY B O 1
ATOM 4818 N N . ILE B 1 288 ? -5.203 -25.844 -2.469 1 96.44 288 ILE B N 1
ATOM 4819 C CA . ILE B 1 288 ? -5.93 -27.047 -2.869 1 96.44 288 ILE B CA 1
ATOM 4820 C C . ILE B 1 288 ? -5.98 -28.031 -1.706 1 96.44 288 ILE B C 1
ATOM 4822 O O . ILE B 1 288 ? -5.137 -27.984 -0.808 1 96.44 288 ILE B O 1
ATOM 4826 N N . GLY B 1 289 ? -7.02 -28.844 -1.706 1 94.38 289 GLY B N 1
ATOM 4827 C CA . GLY B 1 289 ? -7.207 -29.828 -0.652 1 94.38 289 GLY B CA 1
ATOM 4828 C C . GLY B 1 289 ? -7.426 -31.234 -1.181 1 94.38 289 GLY B C 1
ATOM 4829 O O . GLY B 1 289 ? -7.055 -31.547 -2.314 1 94.38 289 GLY B O 1
ATOM 4830 N N . GLY B 1 290 ? -7.828 -32.062 -0.247 1 93.25 290 GLY B N 1
ATOM 4831 C CA . GLY B 1 290 ? -8.07 -33.469 -0.608 1 93.25 290 GLY B CA 1
ATOM 4832 C C . GLY B 1 290 ? -6.836 -34.344 -0.489 1 93.25 290 GLY B C 1
ATOM 4833 O O . GLY B 1 290 ? -5.855 -33.938 0.152 1 93.25 290 GLY B O 1
ATOM 4834 N N . LYS B 1 291 ? -6.988 -35.562 -0.985 1 95 291 LYS B N 1
ATOM 4835 C CA . LYS B 1 291 ? -5.875 -36.5 -0.96 1 95 291 LYS B CA 1
ATOM 4836 C C . LYS B 1 291 ? -4.887 -36.219 -2.086 1 95 291 LYS B C 1
ATOM 4838 O O . LYS B 1 291 ? -5.211 -36.375 -3.264 1 95 291 LYS B O 1
ATOM 4843 N N . LEU B 1 292 ? -3.734 -35.75 -1.722 1 97.44 292 LEU B N 1
ATOM 4844 C CA . LEU B 1 292 ? -2.695 -35.375 -2.68 1 97.44 292 LEU B CA 1
ATOM 4845 C C . LEU B 1 292 ? -1.514 -36.344 -2.584 1 97.44 292 LEU B C 1
ATOM 4847 O O . LEU B 1 292 ? -1.01 -36.594 -1.49 1 97.44 292 LEU B O 1
ATOM 4851 N N . GLU B 1 293 ? -1.09 -36.875 -3.709 1 98.25 293 GLU B N 1
ATOM 4852 C CA . GLU B 1 293 ? 0.13 -37.688 -3.701 1 98.25 293 GLU B CA 1
ATOM 4853 C C . GLU B 1 293 ? 1.323 -36.875 -3.209 1 98.25 293 GLU B C 1
ATOM 4855 O O . GLU B 1 293 ? 2.131 -37.375 -2.416 1 98.25 293 GLU B O 1
ATOM 4860 N N . MET B 1 294 ? 1.481 -35.656 -3.686 1 97.81 294 MET B N 1
ATOM 4861 C CA . MET B 1 294 ? 2.424 -34.688 -3.135 1 97.81 294 MET B CA 1
ATOM 4862 C C . MET B 1 294 ? 1.731 -33.781 -2.139 1 97.81 294 MET B C 1
ATOM 4864 O O . MET B 1 294 ? 1.124 -32.781 -2.529 1 97.81 294 MET B O 1
ATOM 4868 N N . ASP B 1 295 ? 1.868 -34.094 -0.883 1 96.25 295 ASP B N 1
ATOM 4869 C CA . ASP B 1 295 ? 1.09 -33.344 0.099 1 96.25 295 ASP B CA 1
ATOM 4870 C C . ASP B 1 295 ? 1.898 -32.188 0.67 1 96.25 295 ASP B C 1
ATOM 4872 O O . ASP B 1 295 ? 1.387 -31.406 1.473 1 96.25 295 ASP B O 1
ATOM 4876 N N . ASP B 1 296 ? 3.143 -32.062 0.256 1 97.56 296 ASP B N 1
ATOM 4877 C CA . ASP B 1 296 ? 3.896 -30.844 0.557 1 97.56 296 ASP B CA 1
ATOM 4878 C C . ASP B 1 296 ? 5.031 -30.641 -0.446 1 97.56 296 ASP B C 1
ATOM 4880 O O . ASP B 1 296 ? 5.293 -31.516 -1.279 1 97.56 296 ASP B O 1
ATOM 4884 N N . CYS B 1 297 ? 5.742 -29.516 -0.361 1 97.81 297 CYS B N 1
ATOM 4885 C CA . CYS B 1 297 ? 6.648 -29.062 -1.408 1 97.81 297 CYS B CA 1
ATOM 4886 C C . CYS B 1 297 ? 7.961 -29.828 -1.369 1 97.81 297 CYS B C 1
ATOM 4888 O O . CYS B 1 297 ? 8.758 -29.75 -2.307 1 97.81 297 CYS B O 1
ATOM 4890 N N . SER B 1 298 ? 8.18 -30.688 -0.368 1 97.62 298 SER B N 1
ATOM 4891 C CA . SER B 1 298 ? 9.398 -31.484 -0.301 1 97.62 298 SER B CA 1
ATOM 4892 C C . SER B 1 298 ? 9.297 -32.719 -1.175 1 97.62 298 SER B C 1
ATOM 4894 O O . SER B 1 298 ? 10.289 -33.406 -1.417 1 97.62 298 SER B O 1
ATOM 4896 N N . LYS B 1 299 ? 8.18 -33 -1.793 1 97.06 299 LYS B N 1
ATOM 4897 C CA . LYS B 1 299 ? 7.918 -34.281 -2.457 1 97.06 299 LYS B CA 1
ATOM 4898 C C . LYS B 1 299 ? 8.055 -34.156 -3.971 1 97.06 299 LYS B C 1
ATOM 4900 O O . LYS B 1 299 ? 7.707 -35.062 -4.715 1 97.06 299 LYS B O 1
ATOM 4905 N N . LEU B 1 300 ? 8.617 -33.062 -4.453 1 96.06 300 LEU B N 1
ATOM 4906 C CA . LEU B 1 300 ? 8.703 -32.75 -5.879 1 96.06 300 LEU B CA 1
ATOM 4907 C C . LEU B 1 300 ? 9.555 -33.812 -6.598 1 96.06 300 LEU B C 1
ATOM 4909 O O . LEU B 1 300 ? 9.391 -34.031 -7.801 1 96.06 300 LEU B O 1
ATOM 4913 N N . PRO B 1 301 ? 10.492 -34.531 -5.902 1 96.06 301 PRO B N 1
ATOM 4914 C CA . PRO B 1 301 ? 11.219 -35.625 -6.59 1 96.06 301 PRO B CA 1
ATOM 4915 C C . PRO B 1 301 ? 10.289 -36.688 -7.164 1 96.06 301 PRO B C 1
ATOM 4917 O O . PRO B 1 301 ? 10.602 -37.281 -8.195 1 96.06 301 PRO B O 1
ATOM 4920 N N . LEU B 1 302 ? 9.148 -36.875 -6.566 1 97.88 302 LEU B N 1
ATOM 4921 C CA . LEU B 1 302 ? 8.172 -37.844 -7.098 1 97.88 302 LEU B CA 1
ATOM 4922 C C . LEU B 1 302 ? 7.695 -37.406 -8.484 1 97.88 302 LEU B C 1
ATOM 4924 O O . LEU B 1 302 ? 7.457 -38.25 -9.344 1 97.88 302 LEU B O 1
ATOM 4928 N N . LEU B 1 303 ? 7.523 -36.125 -8.695 1 98.5 303 LEU B N 1
ATOM 4929 C CA . LEU B 1 303 ? 7.078 -35.594 -9.992 1 98.5 303 LEU B CA 1
ATOM 4930 C C . LEU B 1 303 ? 8.172 -35.75 -11.039 1 98.5 303 LEU B C 1
ATOM 4932 O O . LEU B 1 303 ? 7.887 -36.062 -12.195 1 98.5 303 LEU B O 1
ATOM 4936 N N . ALA B 1 304 ? 9.43 -35.5 -10.648 1 98.44 304 ALA B N 1
ATOM 4937 C CA . ALA B 1 304 ? 10.539 -35.688 -11.578 1 98.44 304 ALA B CA 1
ATOM 4938 C C . ALA B 1 304 ? 10.578 -37.125 -12.094 1 98.44 304 ALA B C 1
ATOM 4940 O O . ALA B 1 304 ? 10.75 -37.344 -13.289 1 98.44 304 ALA B O 1
ATOM 4941 N N . ASP B 1 305 ? 10.391 -38 -11.156 1 98.44 305 ASP B N 1
ATOM 4942 C CA . ASP B 1 305 ? 10.391 -39.406 -11.523 1 98.44 305 ASP B CA 1
ATOM 4943 C C . ASP B 1 305 ? 9.242 -39.75 -12.477 1 98.44 305 ASP B C 1
ATOM 4945 O O . ASP B 1 305 ? 9.43 -40.469 -13.445 1 98.44 305 ASP B O 1
ATOM 4949 N N . ALA B 1 306 ? 8.094 -39.25 -12.188 1 98.81 306 ALA B N 1
ATOM 4950 C CA . ALA B 1 306 ? 6.926 -39.5 -13.031 1 98.81 306 ALA B CA 1
ATOM 4951 C C . ALA B 1 306 ? 7.141 -38.938 -14.438 1 98.81 306 ALA B C 1
ATOM 4953 O O . ALA B 1 306 ? 6.727 -39.531 -15.422 1 98.81 306 ALA B O 1
ATOM 4954 N N . LEU B 1 307 ? 7.727 -37.719 -14.531 1 98.88 307 LEU B N 1
ATOM 4955 C CA . LEU B 1 307 ? 8.016 -37.125 -15.828 1 98.88 307 LEU B CA 1
ATOM 4956 C C . LEU B 1 307 ? 8.969 -38 -16.641 1 98.88 307 LEU B C 1
ATOM 4958 O O . LEU B 1 307 ? 8.758 -38.219 -17.828 1 98.88 307 LEU B O 1
ATOM 4962 N N . ARG B 1 308 ? 10.008 -38.531 -15.938 1 98.5 308 ARG B N 1
ATOM 4963 C CA . ARG B 1 308 ? 10.945 -39.438 -16.594 1 98.5 308 ARG B CA 1
ATOM 4964 C C . ARG B 1 308 ? 10.234 -40.688 -17.109 1 98.5 308 ARG B C 1
ATOM 4966 O O . ARG B 1 308 ? 10.461 -41.125 -18.25 1 98.5 308 ARG B O 1
ATOM 4973 N N . ARG B 1 309 ? 9.391 -41.188 -16.312 1 98.5 309 ARG B N 1
ATOM 4974 C CA . ARG B 1 309 ? 8.648 -42.375 -16.688 1 98.5 309 ARG B CA 1
ATOM 4975 C C . ARG B 1 309 ? 7.738 -42.125 -17.875 1 98.5 309 ARG B C 1
ATOM 4977 O O . ARG B 1 309 ? 7.508 -43 -18.703 1 98.5 309 ARG B O 1
ATOM 4984 N N . GLU B 1 310 ? 7.27 -40.938 -17.969 1 98.5 310 GLU B N 1
ATOM 4985 C CA . GLU B 1 310 ? 6.379 -40.531 -19.062 1 98.5 310 GLU B CA 1
ATOM 4986 C C . GLU B 1 310 ? 7.16 -40.25 -20.344 1 98.5 310 GLU B C 1
ATOM 4988 O O . GLU B 1 310 ? 6.566 -39.969 -21.391 1 98.5 310 GLU B O 1
ATOM 4993 N N . GLY B 1 311 ? 8.5 -40.188 -20.266 1 98.25 311 GLY B N 1
ATOM 4994 C CA . GLY B 1 311 ? 9.305 -40.125 -21.484 1 98.25 311 GLY B CA 1
ATOM 4995 C C . GLY B 1 311 ? 10.086 -38.844 -21.609 1 98.25 311 GLY B C 1
ATOM 4996 O O . GLY B 1 311 ? 10.773 -38.625 -22.609 1 98.25 311 GLY B O 1
ATOM 4997 N N . PHE B 1 312 ? 10.031 -37.969 -20.625 1 98.81 312 PHE B N 1
ATOM 4998 C CA . PHE B 1 312 ? 10.805 -36.719 -20.672 1 98.81 312 PHE B CA 1
ATOM 4999 C C . PHE B 1 312 ? 12.281 -37 -20.422 1 98.81 312 PHE B C 1
ATOM 5001 O O . PHE B 1 312 ? 12.633 -37.812 -19.578 1 98.81 312 PHE B O 1
ATOM 5008 N N . THR B 1 313 ? 13.117 -36.312 -21.141 1 98.62 313 THR B N 1
ATOM 5009 C CA . THR B 1 313 ? 14.555 -36.406 -20.875 1 98.62 313 THR B CA 1
ATOM 5010 C C . THR B 1 313 ? 14.914 -35.625 -19.625 1 98.62 313 THR B C 1
ATOM 5012 O O . THR B 1 313 ? 14.125 -34.812 -19.141 1 98.62 313 THR B O 1
ATOM 5015 N N . GLU B 1 314 ? 16.094 -35.938 -19.125 1 98.12 314 GLU B N 1
ATOM 5016 C CA . GLU B 1 314 ? 16.562 -35.188 -17.953 1 98.12 314 GLU B CA 1
ATOM 5017 C C . GLU B 1 314 ? 16.594 -33.688 -18.219 1 98.12 314 GLU B C 1
ATOM 5019 O O . GLU B 1 314 ? 16.25 -32.906 -17.359 1 98.12 314 GLU B O 1
ATOM 5024 N N . ASP B 1 315 ? 17 -33.344 -19.406 1 98.44 315 ASP B N 1
ATOM 5025 C CA . ASP B 1 315 ? 17.062 -31.938 -19.812 1 98.44 315 ASP B CA 1
ATOM 5026 C C . ASP B 1 315 ? 15.672 -31.312 -19.781 1 98.44 315 ASP B C 1
ATOM 5028 O O . ASP B 1 315 ? 15.508 -30.172 -19.328 1 98.44 315 ASP B O 1
ATOM 5032 N N . GLU B 1 316 ? 14.703 -32 -20.234 1 98.81 316 GLU B N 1
ATOM 5033 C CA . GLU B 1 316 ? 13.328 -31.516 -20.25 1 98.81 316 GLU B CA 1
ATOM 5034 C C . GLU B 1 316 ? 12.742 -31.422 -18.844 1 98.81 316 GLU B C 1
ATOM 5036 O O . GLU B 1 316 ? 11.992 -30.5 -18.547 1 98.81 316 GLU B O 1
ATOM 5041 N N . VAL B 1 317 ? 13.078 -32.406 -18.016 1 98.81 317 VAL B N 1
ATOM 5042 C CA . VAL B 1 317 ? 12.625 -32.344 -16.641 1 98.81 317 VAL B CA 1
ATOM 5043 C C . VAL B 1 317 ? 13.148 -31.094 -15.961 1 98.81 317 VAL B C 1
ATOM 5045 O O . VAL B 1 317 ? 12.398 -30.375 -15.297 1 98.81 317 VAL B O 1
ATOM 5048 N N . GLU B 1 318 ? 14.391 -30.75 -16.203 1 98.5 318 GLU B N 1
ATOM 5049 C CA . GLU B 1 318 ? 14.977 -29.547 -15.625 1 98.5 318 GLU B CA 1
ATOM 5050 C C . GLU B 1 318 ? 14.344 -28.297 -16.203 1 98.5 318 GLU B C 1
ATOM 5052 O O . GLU B 1 318 ? 14.148 -27.297 -15.5 1 98.5 318 GLU B O 1
ATOM 5057 N N . ALA B 1 319 ? 14.07 -28.359 -17.5 1 98.81 319 ALA B N 1
ATOM 5058 C CA . ALA B 1 319 ? 13.391 -27.234 -18.125 1 98.81 319 ALA B CA 1
ATOM 5059 C C . ALA B 1 319 ? 12.055 -26.938 -17.453 1 98.81 319 ALA B C 1
ATOM 5061 O O . ALA B 1 319 ? 11.742 -25.781 -17.141 1 98.81 319 ALA B O 1
ATOM 5062 N N . ILE B 1 320 ? 11.32 -27.969 -17.172 1 98.88 320 ILE B N 1
ATOM 5063 C CA . ILE B 1 320 ? 10 -27.859 -16.547 1 98.88 320 ILE B CA 1
ATOM 5064 C C . ILE B 1 320 ? 10.141 -27.391 -15.109 1 98.88 320 ILE B C 1
ATOM 5066 O O . ILE B 1 320 ? 9.383 -26.531 -14.656 1 98.88 320 ILE B O 1
ATOM 5070 N N . PHE B 1 321 ? 11.141 -27.891 -14.453 1 98.81 321 PHE B N 1
ATOM 5071 C CA . PHE B 1 321 ? 11.281 -27.672 -13.023 1 98.81 321 PHE B CA 1
ATOM 5072 C C . PHE B 1 321 ? 11.75 -26.25 -12.734 1 98.81 321 PHE B C 1
ATOM 5074 O O . PHE B 1 321 ? 11.305 -25.625 -11.766 1 98.81 321 PHE B O 1
ATOM 5081 N N . TYR B 1 322 ? 12.695 -25.688 -13.594 1 98.25 322 TYR B N 1
ATOM 5082 C CA . TYR B 1 322 ? 13.109 -24.344 -13.156 1 98.25 322 TYR B CA 1
ATOM 5083 C C . TYR B 1 322 ? 13.586 -23.516 -14.344 1 98.25 322 TYR B C 1
ATOM 5085 O O . TYR B 1 322 ? 13.438 -22.297 -14.344 1 98.25 322 TYR B O 1
ATOM 5093 N N . ARG B 1 323 ? 14.117 -24.094 -15.422 1 98.56 323 ARG B N 1
ATOM 5094 C CA . ARG B 1 323 ? 14.82 -23.297 -16.422 1 98.56 323 ARG B CA 1
ATOM 5095 C C . ARG B 1 323 ? 13.844 -22.453 -17.25 1 98.56 323 ARG B C 1
ATOM 5097 O O . ARG B 1 323 ? 14.141 -21.312 -17.578 1 98.56 323 ARG B O 1
ATOM 5104 N N . ASN B 1 324 ? 12.734 -23.062 -17.641 1 98.88 324 ASN B N 1
ATOM 5105 C CA . ASN B 1 324 ? 11.742 -22.312 -18.406 1 98.88 324 ASN B CA 1
ATOM 5106 C C . ASN B 1 324 ? 11.211 -21.125 -17.625 1 98.88 324 ASN B C 1
ATOM 5108 O O . ASN B 1 324 ? 11.148 -20.016 -18.156 1 98.88 324 ASN B O 1
ATOM 5112 N N . ALA B 1 325 ? 10.852 -21.391 -16.375 1 98.88 325 ALA B N 1
ATOM 5113 C CA . ALA B 1 325 ? 10.328 -20.312 -15.531 1 98.88 325 ALA B CA 1
ATOM 5114 C C . ALA B 1 325 ? 11.391 -19.25 -15.273 1 98.88 325 ALA B C 1
ATOM 5116 O O . ALA B 1 325 ? 11.102 -18.047 -15.281 1 98.88 325 ALA B O 1
ATOM 5117 N N . ARG B 1 326 ? 12.594 -19.672 -15.016 1 98.62 326 ARG B N 1
ATOM 5118 C CA . ARG B 1 326 ? 13.688 -18.734 -14.805 1 98.62 326 ARG B CA 1
ATOM 5119 C C . ARG B 1 326 ? 13.875 -17.828 -16.016 1 98.62 326 ARG B C 1
ATOM 5121 O O . ARG B 1 326 ? 13.969 -16.609 -15.867 1 98.62 326 ARG B O 1
ATOM 5128 N N . ARG B 1 327 ? 13.938 -18.422 -17.188 1 98.44 327 ARG B N 1
ATOM 5129 C CA . ARG B 1 327 ? 14.055 -17.641 -18.406 1 98.44 327 ARG B CA 1
ATOM 5130 C C . ARG B 1 327 ? 12.898 -16.656 -18.547 1 98.44 327 ARG B C 1
ATOM 5132 O O . ARG B 1 327 ? 13.109 -15.484 -18.828 1 98.44 327 ARG B O 1
ATOM 5139 N N . PHE B 1 328 ? 11.727 -17.125 -18.328 1 98.81 328 PHE B N 1
ATOM 5140 C CA . PHE B 1 328 ? 10.516 -16.312 -18.453 1 98.81 328 PHE B CA 1
ATOM 5141 C C . PHE B 1 328 ? 10.57 -15.109 -17.531 1 98.81 328 PHE B C 1
ATOM 5143 O O . PHE B 1 328 ? 10.32 -13.977 -17.969 1 98.81 328 PHE B O 1
ATOM 5150 N N . PHE B 1 329 ? 10.914 -15.297 -16.25 1 98.75 329 PHE B N 1
ATOM 5151 C CA . PHE B 1 329 ? 10.938 -14.211 -15.273 1 98.75 329 PHE B CA 1
ATOM 5152 C C . PHE B 1 329 ? 12.094 -13.258 -15.555 1 98.75 329 PHE B C 1
ATOM 5154 O O . PHE B 1 329 ? 11.953 -12.039 -15.445 1 98.75 329 PHE B O 1
ATOM 5161 N N . GLU B 1 330 ? 13.219 -13.773 -15.906 1 97.88 330 GLU B N 1
ATOM 5162 C CA . GLU B 1 330 ? 14.375 -12.922 -16.188 1 97.88 330 GLU B CA 1
ATOM 5163 C C . GLU B 1 330 ? 14.117 -12.031 -17.406 1 97.88 330 GLU B C 1
ATOM 5165 O O . GLU B 1 330 ? 14.625 -10.914 -17.484 1 97.88 330 GLU B O 1
ATOM 5170 N N . GLU B 1 331 ? 13.258 -12.531 -18.328 1 97.75 331 GLU B N 1
ATOM 5171 C CA . GLU B 1 331 ? 12.977 -11.789 -19.562 1 97.75 331 GLU B CA 1
ATOM 5172 C C . GLU B 1 331 ? 11.828 -10.812 -19.359 1 97.75 331 GLU B C 1
ATOM 5174 O O . GLU B 1 331 ? 11.695 -9.836 -20.109 1 97.75 331 GLU B O 1
ATOM 5179 N N . ASN B 1 332 ? 11.016 -11.047 -18.359 1 98.06 332 ASN B N 1
ATOM 5180 C CA . ASN B 1 332 ? 9.75 -10.328 -18.391 1 98.06 332 ASN B CA 1
ATOM 5181 C C . ASN B 1 332 ? 9.539 -9.508 -17.125 1 98.06 332 ASN B C 1
ATOM 5183 O O . ASN B 1 332 ? 8.586 -8.734 -17.031 1 98.06 332 ASN B O 1
ATOM 5187 N N . LEU B 1 333 ? 10.477 -9.648 -16.172 1 97.5 333 LEU B N 1
ATOM 5188 C CA . LEU B 1 333 ? 10.398 -8.797 -14.984 1 97.5 333 LEU B CA 1
ATOM 5189 C C . LEU B 1 333 ? 11.086 -7.461 -15.234 1 97.5 333 LEU B C 1
ATOM 5191 O O . LEU B 1 333 ? 12.102 -7.402 -15.93 1 97.5 333 LEU B O 1
#

pLDDT: mean 96.66, std 6.97, range [49.12, 99.0]

Radius of gyration: 28.1 Å; Cα contacts (8 Å, |Δi|>4): 1531; chains: 2; bounding box: 50×86×59 Å

Organism: NCBI:txid853

Foldseek 3Di:
DEFAALEAAVLLVQVVCVVVVRGDALCDDDFQHHLVLCVLLNYQEYEHELEFDPPDPPPPDARLVSSVSSLVSVVVVCVVCVQAEHEDLALVVSVVCVVSNHHYYAYAYEALLSQVLDLVSVVVVSVSGHQEYENHAQCDHQFFHFQADPVPPPPQQQGDGAQDIATDPSNLVNLVSSQVSLRAYACQRGGPNNLVVCLVRHPAQHEPSEEFECVAQVHSRHDYLVSLQSNLVRLAAYAYEQAQNRQHHDNDSLPGARALLSSLVRQVVSCVRRRLLRAEHHHHTVNHDDDHPSRHSSCCVRNLVSNVVSPDDPVSSVSHRPVSVSVRRNVRD/DEFAALEAAVLLVQVVCVVVVRGAALCDDDFQHHLVLCVLLRYQEYEHELEFDPPDPPPPDARLVSSVSSLVSVVVVCVVCVQAEHEDLALVVSVVCVVSNHHYYAYAYEALLSQVLDLVSVVVVSVSGHQEYENHAQCDHQFFHFQADPVPPPPVVQGDGAQDIATDPSNLVNLVSSQVSLRAYACQRGGPNNLVVCLVRHPAQHEPSEEFECVAQVHSRHDYLVSLQSNLVRLAAYAYEQAQNRQHHDPDSLPGARALLSSLVRQVVSCVRRRLLRAEHHHHTVNHDDDHPSRHSSCCVRNLVSNVVSPDDPVSSVSHRPVSVSVRRNVRD